Protein 4UN1 (pdb70)

Nearest PDB structures (foldseek):
  4un1-assembly2_C  TM=9.863E-01  e=2.330E-26  Desulfovibrio desulfuricans
  4czc-assembly1_A  TM=8.912E-01  e=1.323E-09  Hydrogenobacter thermophilus TK-6
  4ch7-assembly1_A  TM=8.397E-01  e=5.138E-10  Hydrogenobacter thermophilus TK-6
  2w29-assembly1_B  TM=6.278E-01  e=1.162E-07  Mycobacterium tuberculosis H37Rv
  2qz8-assembly1_B-2  TM=5.700E-01  e=1.162E-07  Mycobacterium tuberculosis H37Rv

Foldseek 3Di:
DDDVLVVVVCVVPVVHQDPDPLSLCVSCVVSVHHSVVSVVSVVVCVVVVVPVDRDDDDDQVVVQKFKWKKWWQADPVLVVVLVVLQVVDPQWDDWAQPPDSRGIMTMGMGNDPVVRVVSQVVSCVRRVIHMDTGGDPDDDDDDDD/DVVVDPQLLLQLVLVQVVPFDPDPQSLCVSCVRGPHHSVVSVVSVVVCCVVCVPVDRDDDDDDPCPFVDDKWKKFFADDVVQVVVLQVQLCPDPQWPHKFFADDPDPVPRTGIITMGGDDDPVGSVVSVVVSVVRGVTDDMDTPDDDDDDDDDDDDPRD/DVLLVVLVVVQVVPQDPDDLSLCVVCVVRVHDSVVSVVSVVVCVVVVVDVDRDDDDDQVVVQKFKWKKWWQADPVLVVVLCVLLVVAPQWDDWAQDDDSSGIMIMGMDNDPVVRVVSQVVSCVSRVIHMDTGGDPDDDD/DDADQLLLQLVLDQVPPFPDDPLRLCVSCVRSVHHSVVSVVSVVVCCVVCVPVDRDDDDPDDDDLQPDKWWKFWADDPVQVVVLQVQLCPPPQFVHKFFADDPDPVCRTGIITTGTDNDVVGSVVSVVVSVVRGVTDDIDTPDDDDDPDDDDDNPRD

Radius of gyration: 28.75 Å; Cα contacts (8 Å, |Δi|>4): 1102; chains: 4; bounding box: 63×84×47 Å

InterPro domains:
  IPR036388 Winged helix-like DNA-binding domain superfamily [G3DSA:1.10.10.10] (24-77)
  IPR036390 Winged helix DNA-binding domain superfamily [SSF46785] (23-86)
  IPR040523 Siroheme decarboxylase , AsnC-like ligand binding domain [PF17805] (83-162)
  IPR050684 Transcriptional regulator Lrp/AsnC/Siroheme decarboxylase [PTHR43413] (21-151)
  IPR053429 Siroheme decarboxylase AHBA-like [NF040708] (27-169)
  IPR053953 Siroheme decarboxylase NirL-like, HTH domain [PF22451] (27-73)

Solvent-accessible surface area: 29102 Å² total; per-residue (Å²): 115,62,68,67,39,13,125,83,0,8,95,32,0,49,107,17,2,9,48,24,65,108,0,4,22,66,0,2,151,135,15,66,29,97,39,75,65,0,4,75,47,6,68,31,3,68,80,127,124,33,1,149,55,8,0,2,22,17,66,24,67,120,3,44,21,38,58,3,10,0,0,0,93,5,59,150,122,73,26,126,55,0,24,38,12,0,43,24,38,108,9,0,9,75,0,41,44,18,87,52,104,10,20,0,3,1,30,0,21,4,70,26,103,133,63,2,72,65,51,3,79,34,2,42,162,53,14,52,2,97,25,38,44,6,36,31,86,94,80,28,140,108,87,106,83,55,93,187,80,12,45,68,70,32,16,8,0,0,36,51,0,38,54,53,7,19,68,22,44,47,0,0,32,20,1,8,110,52,11,59,30,81,51,73,96,0,27,94,0,0,24,92,10,84,96,62,27,5,4,156,83,0,0,0,28,51,84,89,61,73,95,33,78,75,84,89,18,26,1,0,0,79,11,72,112,123,44,5,80,68,3,0,124,89,1,6,116,40,107,62,5,26,34,0,54,28,23,55,23,116,18,132,70,0,51,36,27,0,5,0,35,0,40,4,151,50,79,75,31,4,59,28,5,5,96,42,2,80,196,57,15,70,3,154,102,51,9,52,0,89,59,95,116,86,37,35,142,59,99,40,71,29,3,75,114,97,54,15,172,86,0,30,86,35,0,53,98,14,0,8,45,23,66,108,0,4,30,59,0,2,161,116,12,70,29,99,36,55,68,0,0,73,67,7,34,28,3,94,91,135,66,61,1,106,45,17,0,2,23,15,77,28,76,56,29,48,28,44,58,6,12,0,0,0,97,6,62,173,117,76,44,125,55,0,26,30,38,0,43,39,31,71,9,0,6,68,0,46,45,26,92,64,115,12,27,0,3,1,31,0,22,4,77,28,112,132,86,3,67,64,38,2,78,31,0,40,155,71,9,49,2,102,26,38,43,2,38,25,92,84,120,44,78,160,156,40,46,69,73,31,53,16,0,0,31,24,0,38,51,57,10,24,60,16,36,37,0,0,37,44,0,6,108,77,10,61,25,79,48,76,86,0,30,89,0,0,26,103,7,82,94,79,30,3,1,130,65,1,0,0,10,43,51,146,140,194,88,42,97,98,56,82,10,30,0,0,0,72,11,58,112,131,60,8,78,71,2,0,113,90,1,21,124,40,94,44,5,52,65,0,58,31,24,53,22,118,18,132,64,0,47,34,24,0,0,0,22,1,31,0,165,40,76,79,60,1,77,32,5,5,93,44,1,62,182,61,14,66,1,99,104,50,11,63,1,115,47,84,126,91,40,36,128,64,101,37,76,41,13,64

B-factor: mean 39.96, std 16.24, range [19.6, 156.92]

Secondary structure (DSSP, 8-state):
---HHHHHHHHHHHHH---SSSHHHHHHHHHT--HHHHHHHHHHHHHTTSEEEEEEEE-GGGGT-EEEEEEE---TTTHHHHHHHHHT-TT--EEEEESSSS-EEEEEEES-HHHHHHHHHHHHHHHS---EE---SEEE-----/-TTTS-HHHHHHHHHHTT---SSS-HHHHHHHHTTS-HHHHHHHHHHHHHHTSEEEEEEEES-S-TTSEEEEEEEE---HHHHHHHHHHHHTSTTEEEEEE----BTTB---EEEEEEESSHHHHHHHHHHHHHHSS---EEE--EEEEEEE-------/-HHHHHHHHHHHHH---SSSHHHHHHHHTT--HHHHHHHHHHHHHTTSEEEEEEEE-GGGGT-EEEEEEE---GGGHHHHHHHHHT-TTEEEEEEESSSS-EEEEEEES-HHHHHHHHHHHHHHH---EEEE--SEE--/----HHHHHHHHHHTT---SSS-HHHHHHHHHTS-HHHHHHHHHHHHHHTSEEEEEEEE-----S--EEEEEEE---GGGHHHHHHHHHTSTTEEEEEE-----TT----EEEEEEESSHHHHHHHHHHHHHHSS---EEE--EEEEEEE----S--

Structure (mmCIF, N/CA/C/O backbone):
data_4UN1
#
_entry.id   4UN1
#
_cell.length_a   55.300
_cell.length_b   78.600
_cell.length_c   150.300
_cell.angle_alpha   90.00
_cell.angle_beta   90.00
_cell.angle_gamma   90.00
#
_symmetry.space_group_name_H-M   'P 21 21 21'
#
loop_
_entity.id
_entity.type
_entity.pdbx_description
1 polymer 'PUTATIVE TRANSCRIPTIONAL REGULATOR, ASNC FAMILY'
2 polymer 'PUTATIVE TRANSCRIPTIONAL REGULATOR, ASNC FAMILY'
3 non-polymer 12,18-DIDECARBOXY-SIROHEME
4 water water
#
loop_
_atom_site.group_PDB
_atom_site.id
_atom_site.type_symbol
_atom_site.label_atom_id
_atom_site.label_alt_id
_atom_site.label_comp_id
_atom_site.label_asym_id
_atom_site.label_entity_id
_atom_site.label_seq_id
_atom_site.pdbx_PDB_ins_code
_atom_site.Cartn_x
_atom_site.Cartn_y
_atom_site.Cartn_z
_atom_site.occupancy
_atom_site.B_iso_or_equiv
_atom_site.auth_seq_id
_atom_site.auth_comp_id
_atom_site.auth_asym_id
_atom_site.auth_atom_id
_atom_site.pdbx_PDB_model_num
ATOM 1 N N . ASP A 1 22 ? -33.008 -0.994 -2.816 1.00 50.83 22 ASP A N 1
ATOM 2 C CA . ASP A 1 22 ? -31.729 -1.533 -2.302 1.00 53.97 22 ASP A CA 1
ATOM 3 C C . ASP A 1 22 ? -31.934 -2.892 -1.536 1.00 54.80 22 ASP A C 1
ATOM 4 O O . ASP A 1 22 ? -30.966 -3.598 -1.213 1.00 55.83 22 ASP A O 1
ATOM 6 N N . MET A 1 23 ? -33.208 -3.248 -1.299 1.00 50.48 23 MET A N 1
ATOM 7 C CA . MET A 1 23 ? -33.610 -4.415 -0.500 1.00 44.08 23 MET A CA 1
ATOM 8 C C . MET A 1 23 ? -35.111 -4.633 -0.721 1.00 39.20 23 MET A C 1
ATOM 9 O O . MET A 1 23 ? -35.752 -3.844 -1.367 1.00 40.29 23 MET A O 1
ATOM 14 N N . ASP A 1 24 ? -35.685 -5.711 -0.194 1.00 35.75 24 ASP A N 1
ATOM 15 C CA . ASP A 1 24 ? -37.115 -5.996 -0.427 1.00 34.59 24 ASP A CA 1
ATOM 16 C C . ASP A 1 24 ? -37.998 -5.531 0.769 1.00 34.57 24 ASP A C 1
ATOM 17 O O . ASP A 1 24 ? -37.480 -5.103 1.781 1.00 33.62 24 ASP A O 1
ATOM 22 N N . SER A 1 25 ? -39.318 -5.580 0.628 1.00 38.25 25 SER A N 1
ATOM 23 C CA . SER A 1 25 ? -40.200 -5.012 1.655 1.00 39.86 25 SER A CA 1
ATOM 24 C C . SER A 1 25 ? -40.031 -5.789 2.954 1.00 36.85 25 SER A C 1
ATOM 25 O O . SER A 1 25 ? -40.082 -5.199 4.023 1.00 33.17 25 SER A O 1
ATOM 28 N N . MET A 1 26 ? -39.747 -7.092 2.854 1.00 34.92 26 MET A N 1
ATOM 29 C CA . MET A 1 26 ? -39.425 -7.846 4.052 1.00 36.42 26 MET A CA 1
ATOM 30 C C . MET A 1 26 ? -38.237 -7.246 4.804 1.00 33.07 26 MET A C 1
ATOM 31 O O . MET A 1 26 ? -38.314 -7.127 5.996 1.00 30.61 26 MET A O 1
ATOM 36 N N . ASP A 1 27 ? -37.159 -6.817 4.119 1.00 31.17 27 ASP A N 1
ATOM 37 C CA . ASP A 1 27 ? -36.047 -6.211 4.808 1.00 29.40 27 ASP A CA 1
ATOM 38 C C . ASP A 1 27 ? -36.464 -4.868 5.447 1.00 29.17 27 ASP A C 1
ATOM 39 O O . ASP A 1 27 ? -35.975 -4.505 6.518 1.00 28.43 27 ASP A O 1
ATOM 44 N N . ARG A 1 28 ? -37.345 -4.140 4.802 1.00 31.86 28 ARG A N 1
ATOM 45 C CA . ARG A 1 28 ? -37.751 -2.850 5.410 1.00 35.16 28 ARG A CA 1
ATOM 46 C C . ARG A 1 28 ? -38.602 -3.073 6.637 1.00 34.24 28 ARG A C 1
ATOM 47 O O . ARG A 1 28 ? -38.483 -2.320 7.578 1.00 33.71 28 ARG A O 1
ATOM 55 N N . GLN A 1 29 ? -39.459 -4.084 6.596 1.00 33.75 29 GLN A N 1
ATOM 56 C CA . GLN A 1 29 ? -40.228 -4.520 7.773 1.00 34.38 29 GLN A CA 1
ATOM 57 C C . GLN A 1 29 ? -39.317 -4.982 8.915 1.00 32.18 29 GLN A C 1
ATOM 58 O O . GLN A 1 29 ? -39.430 -4.493 10.028 1.00 29.49 29 GLN A O 1
ATOM 64 N N . LEU A 1 30 ? -38.388 -5.883 8.614 1.00 31.42 30 LEU A N 1
ATOM 65 C CA . LEU A 1 30 ? -37.309 -6.273 9.546 1.00 29.90 30 LEU A CA 1
ATOM 66 C C . LEU A 1 30 ? -36.554 -5.108 10.201 1.00 31.36 30 LEU A C 1
ATOM 67 O O . LEU A 1 30 ? -36.476 -5.047 11.444 1.00 29.78 30 LEU A O 1
ATOM 72 N N . LEU A 1 31 ? -36.012 -4.199 9.393 1.00 30.52 31 LEU A N 1
ATOM 73 C CA . LEU A 1 31 ? -35.339 -3.067 9.944 1.00 33.13 31 LEU A CA 1
ATOM 74 C C . LEU A 1 31 ? -36.275 -2.201 10.791 1.00 36.88 31 LEU A C 1
ATOM 75 O O . LEU A 1 31 ? -35.847 -1.636 11.788 1.00 38.90 31 LEU A O 1
ATOM 80 N N . ASP A 1 32 ? -37.504 -2.000 10.340 1.00 35.45 32 ASP A N 1
ATOM 81 C CA . ASP A 1 32 ? -38.415 -1.162 11.125 1.00 40.25 32 ASP A CA 1
ATOM 82 C C . ASP A 1 32 ? -38.566 -1.788 12.542 1.00 37.86 32 ASP A C 1
ATOM 83 O O . ASP A 1 32 ? -38.702 -1.053 13.533 1.00 35.26 32 ASP A O 1
ATOM 88 N N . ILE A 1 33 ? -38.549 -3.128 12.621 1.00 33.10 33 ILE A N 1
ATOM 89 C CA . ILE A 1 33 ? -38.730 -3.833 13.894 1.00 34.15 33 ILE A CA 1
ATOM 90 C C . ILE A 1 33 ? -37.441 -3.672 14.692 1.00 32.10 33 ILE A C 1
ATOM 91 O O . ILE A 1 33 ? -37.466 -3.226 15.841 1.00 33.09 33 ILE A O 1
ATOM 96 N N . ILE A 1 34 ? -36.305 -3.943 14.065 1.00 29.93 34 ILE A N 1
ATOM 97 C CA . ILE A 1 34 ? -35.078 -4.077 14.831 1.00 30.40 34 ILE A CA 1
ATOM 98 C C . ILE A 1 34 ? -34.349 -2.772 15.091 1.00 35.47 34 ILE A C 1
ATOM 99 O O . ILE A 1 34 ? -33.468 -2.750 15.967 1.00 38.16 34 ILE A O 1
ATOM 104 N N . GLN A 1 35 ? -34.737 -1.681 14.426 1.00 34.73 35 GLN A N 1
ATOM 105 C CA . GLN A 1 35 ? -34.361 -0.322 14.929 1.00 35.97 35 GLN A CA 1
ATOM 106 C C . GLN A 1 35 ? -35.172 0.148 16.177 1.00 41.38 35 GLN A C 1
ATOM 107 O O . GLN A 1 35 ? -34.722 0.982 16.963 1.00 43.66 35 GLN A O 1
ATOM 113 N N . THR A 1 36 ? -36.429 -0.267 16.303 1.00 41.68 36 THR A N 1
ATOM 114 C CA . THR A 1 36 ? -37.126 -0.026 17.554 1.00 38.76 36 THR A CA 1
ATOM 115 C C . THR A 1 36 ? -36.481 -0.962 18.611 1.00 41.75 36 THR A C 1
ATOM 116 O O . THR A 1 36 ? -36.177 -0.553 19.724 1.00 37.01 36 THR A O 1
ATOM 120 N N . GLY A 1 37 ? -36.200 -2.192 18.241 1.00 37.91 37 GLY A N 1
ATOM 121 C CA . GLY A 1 37 ? -35.830 -3.125 19.241 1.00 34.97 37 GLY A CA 1
ATOM 122 C C . GLY A 1 37 ? -35.684 -4.525 18.738 1.00 29.78 37 GLY A C 1
ATOM 123 O O . GLY A 1 37 ? -36.638 -5.185 18.431 1.00 29.05 37 GLY A O 1
ATOM 124 N N . PHE A 1 38 ? -34.461 -4.983 18.748 1.00 27.55 38 PHE A N 1
ATOM 125 C CA . PHE A 1 38 ? -34.131 -6.349 18.476 1.00 27.61 38 PHE A CA 1
ATOM 126 C C . PHE A 1 38 ? -34.613 -7.183 19.668 1.00 28.00 38 PHE A C 1
ATOM 127 O O . PHE A 1 38 ? -34.420 -6.746 20.803 1.00 30.66 38 PHE A O 1
ATOM 135 N N . PRO A 1 39 ? -35.278 -8.322 19.448 1.00 29.26 39 PRO A N 1
ATOM 136 C CA . PRO A 1 39 ? -36.047 -8.870 20.580 1.00 30.89 39 PRO A CA 1
ATOM 137 C C . PRO A 1 39 ? -35.180 -9.438 21.703 1.00 32.18 39 PRO A C 1
ATOM 138 O O . PRO A 1 39 ? -34.155 -10.102 21.421 1.00 27.20 39 PRO A O 1
ATOM 142 N N . LEU A 1 40 ? -35.573 -9.156 22.950 1.00 32.62 40 LEU A N 1
ATOM 143 C CA . LEU A 1 40 ? -34.978 -9.856 24.098 1.00 34.06 40 LEU A CA 1
ATOM 144 C C . LEU A 1 40 ? -35.660 -11.178 24.384 1.00 34.42 40 LEU A C 1
ATOM 145 O O . LEU A 1 40 ? -36.518 -11.265 25.224 1.00 35.66 40 LEU A O 1
ATOM 150 N N . SER A 1 41 ? -35.284 -12.213 23.669 1.00 34.47 41 SER A N 1
ATOM 151 C CA . SER A 1 41 ? -35.780 -13.530 23.952 1.00 34.79 41 SER A CA 1
ATOM 152 C C . SER A 1 41 ? -34.715 -14.513 23.541 1.00 34.31 41 SER A C 1
ATOM 153 O O . SER A 1 41 ? -33.782 -14.123 22.854 1.00 32.46 41 SER A O 1
ATOM 156 N N . PRO A 1 42 ? -34.795 -15.767 24.004 1.00 35.23 42 PRO A N 1
ATOM 157 C CA . PRO A 1 42 ? -33.729 -16.741 23.749 1.00 35.56 42 PRO A CA 1
ATOM 158 C C . PRO A 1 42 ? -33.470 -17.017 22.308 1.00 37.16 42 PRO A C 1
ATOM 159 O O . PRO A 1 42 ? -32.329 -17.277 21.949 1.00 39.91 42 PRO A O 1
ATOM 163 N N . ARG A 1 43 ? -34.530 -17.033 21.493 1.00 34.28 43 ARG A N 1
ATOM 164 C CA . ARG A 1 43 ? -34.397 -17.293 20.084 1.00 34.17 43 ARG A CA 1
ATOM 165 C C . ARG A 1 43 ? -34.944 -16.069 19.342 1.00 32.82 43 ARG A C 1
ATOM 166 O O . ARG A 1 43 ? -36.026 -16.121 18.789 1.00 31.43 43 ARG A O 1
ATOM 174 N N . PRO A 1 44 ? -34.190 -14.957 19.298 1.00 30.48 44 PRO A N 1
ATOM 175 C CA . PRO A 1 44 ? -34.697 -13.624 18.783 1.00 29.16 44 PRO A CA 1
ATOM 176 C C . PRO A 1 44 ? -35.054 -13.697 17.330 1.00 30.26 44 PRO A C 1
ATOM 177 O O . PRO A 1 44 ? -36.030 -13.062 16.902 1.00 29.58 44 PRO A O 1
ATOM 181 N N . TYR A 1 45 ? -34.308 -14.509 16.565 1.00 29.63 45 TYR A N 1
ATOM 182 C CA . TYR A 1 45 ? -34.556 -14.616 15.126 1.00 27.41 45 TYR A CA 1
ATOM 183 C C . TYR A 1 45 ? -35.860 -15.365 14.840 1.00 29.07 45 TYR A C 1
ATOM 184 O O . TYR A 1 45 ? -36.561 -15.128 13.844 1.00 33.40 45 TYR A O 1
ATOM 193 N N . ALA A 1 46 ? -36.155 -16.330 15.685 1.00 29.33 46 ALA A N 1
ATOM 194 C CA . ALA A 1 46 ? -37.377 -17.006 15.611 1.00 31.74 46 ALA A CA 1
ATOM 195 C C . ALA A 1 46 ? -38.521 -16.086 15.969 1.00 32.34 46 ALA A C 1
ATOM 196 O O . ALA A 1 46 ? -39.541 -16.094 15.255 1.00 33.77 46 ALA A O 1
ATOM 198 N N . GLU A 1 47 ? -38.364 -15.225 16.981 1.00 30.16 47 GLU A N 1
ATOM 199 C CA . GLU A 1 47 ? -39.442 -14.320 17.294 1.00 33.25 47 GLU A CA 1
ATOM 200 C C . GLU A 1 47 ? -39.641 -13.421 16.093 1.00 33.43 47 GLU A C 1
ATOM 201 O O . GLU A 1 47 ? -40.761 -13.246 15.595 1.00 37.83 47 GLU A O 1
ATOM 207 N N . LEU A 1 48 ? -38.554 -12.953 15.518 1.00 29.95 48 LEU A N 1
ATOM 208 C CA . LEU A 1 48 ? -38.700 -12.096 14.341 1.00 30.62 48 LEU A CA 1
ATOM 209 C C . LEU A 1 48 ? -39.298 -12.879 13.183 1.00 32.73 48 LEU A C 1
ATOM 210 O O . LEU A 1 48 ? -40.124 -12.353 12.409 1.00 33.72 48 LEU A O 1
ATOM 215 N N . GLY A 1 49 ? -38.889 -14.128 13.043 1.00 31.72 49 GLY A N 1
ATOM 216 C CA . GLY A 1 49 ? -39.420 -14.951 11.939 1.00 35.89 49 GLY A CA 1
ATOM 217 C C . GLY A 1 49 ? -40.929 -15.156 12.059 1.00 37.15 49 GLY A C 1
ATOM 218 O O . GLY A 1 49 ? -41.671 -15.115 11.047 1.00 35.98 49 GLY A O 1
ATOM 219 N N . GLN A 1 50 ? -41.366 -15.333 13.300 1.00 38.43 50 GLN A N 1
ATOM 220 C CA . GLN A 1 50 ? -42.804 -15.494 13.611 1.00 43.83 50 GLN A CA 1
ATOM 221 C C . GLN A 1 50 ? -43.568 -14.237 13.246 1.00 41.36 50 GLN A C 1
ATOM 222 O O . GLN A 1 50 ? -44.626 -14.308 12.637 1.00 40.56 50 GLN A O 1
ATOM 228 N N . ARG A 1 51 ? -43.048 -13.088 13.626 1.00 43.74 51 ARG A N 1
ATOM 229 C CA . ARG A 1 51 ? -43.671 -11.818 13.298 1.00 42.70 51 ARG A CA 1
ATOM 230 C C . ARG A 1 51 ? -43.643 -11.444 11.794 1.00 43.59 51 ARG A C 1
ATOM 231 O O . ARG A 1 51 ? -44.568 -10.758 11.324 1.00 47.32 51 ARG A O 1
ATOM 239 N N . LEU A 1 52 ? -42.616 -11.856 11.045 1.00 39.44 52 LEU A N 1
ATOM 240 C CA . LEU A 1 52 ? -42.443 -11.443 9.645 1.00 38.27 52 LEU A CA 1
ATOM 241 C C . LEU A 1 52 ? -42.926 -12.477 8.600 1.00 39.64 52 LEU A C 1
ATOM 242 O O . LEU A 1 52 ? -42.988 -12.179 7.391 1.00 38.15 52 LEU A O 1
ATOM 247 N N . GLY A 1 53 ? -43.215 -13.686 9.048 1.00 39.89 53 GLY A N 1
ATOM 248 C CA . GLY A 1 53 ? -43.510 -14.787 8.130 1.00 38.90 53 GLY A CA 1
ATOM 249 C C . GLY A 1 53 ? -42.257 -15.236 7.410 1.00 38.42 53 GLY A C 1
ATOM 250 O O . GLY A 1 53 ? -42.249 -15.357 6.171 1.00 35.12 53 GLY A O 1
ATOM 251 N N . LEU A 1 54 ? -41.183 -15.489 8.180 1.00 34.17 54 LEU A N 1
ATOM 252 C CA . LEU A 1 54 ? -39.921 -15.986 7.646 1.00 36.15 54 LEU A CA 1
ATOM 253 C C . LEU A 1 54 ? -39.359 -17.075 8.578 1.00 34.92 54 LEU A C 1
ATOM 254 O O . LEU A 1 54 ? -39.556 -16.997 9.802 1.00 35.31 54 LEU A O 1
ATOM 259 N N . ASP A 1 55 ? -38.589 -18.023 8.057 1.00 33.29 55 ASP A N 1
ATOM 260 C CA . ASP A 1 55 ? -37.989 -18.976 9.007 1.00 34.89 55 ASP A CA 1
ATOM 261 C C . ASP A 1 55 ? -36.818 -18.338 9.652 1.00 32.50 55 ASP A C 1
ATOM 262 O O . ASP A 1 55 ? -36.203 -17.418 9.073 1.00 29.41 55 ASP A O 1
ATOM 267 N N . GLU A 1 56 ? -36.529 -18.793 10.875 1.00 31.75 56 GLU A N 1
ATOM 268 C CA . GLU A 1 56 ? -35.473 -18.306 11.692 1.00 32.98 56 GLU A CA 1
ATOM 269 C C . GLU A 1 56 ? -34.156 -18.060 10.966 1.00 32.34 56 GLU A C 1
ATOM 270 O O . GLU A 1 56 ? -33.584 -16.997 11.072 1.00 28.10 56 GLU A O 1
ATOM 276 N N . GLN A 1 57 ? -33.660 -19.066 10.272 1.00 30.62 57 GLN A N 1
ATOM 277 C CA . GLN A 1 57 ? -32.376 -18.930 9.567 1.00 32.73 57 GLN A CA 1
ATOM 278 C C . GLN A 1 57 ? -32.378 -17.822 8.480 1.00 32.58 57 GLN A C 1
ATOM 279 O O . GLN A 1 57 ? -31.389 -17.112 8.337 1.00 30.73 57 GLN A O 1
ATOM 285 N N . GLU A 1 58 ? -33.485 -17.690 7.724 1.00 30.58 58 GLU A N 1
ATOM 286 C CA . GLU A 1 58 ? -33.589 -16.611 6.723 1.00 33.06 58 GLU A CA 1
ATOM 287 C C . GLU A 1 58 ? -33.509 -15.243 7.377 1.00 31.21 58 GLU A C 1
ATOM 288 O O . GLU A 1 58 ? -32.929 -14.320 6.779 1.00 33.10 58 GLU A O 1
ATOM 294 N N . VAL A 1 59 ? -34.072 -15.087 8.589 1.00 27.89 59 VAL A N 1
ATOM 295 C CA . VAL A 1 59 ? -33.944 -13.780 9.227 1.00 28.50 59 VAL A CA 1
ATOM 296 C C . VAL A 1 59 ? -32.504 -13.523 9.670 1.00 27.39 59 VAL A C 1
ATOM 297 O O . VAL A 1 59 ? -31.994 -12.410 9.467 1.00 25.42 59 VAL A O 1
ATOM 301 N N . LEU A 1 60 ? -31.809 -14.560 10.136 1.00 24.84 60 LEU A N 1
ATOM 302 C CA . LEU A 1 60 ? -30.371 -14.383 10.437 1.00 26.76 60 LEU A CA 1
ATOM 303 C C . LEU A 1 60 ? -29.546 -14.108 9.219 1.00 27.47 60 LEU A C 1
ATOM 304 O O . LEU A 1 60 ? -28.648 -13.257 9.263 1.00 28.68 60 LEU A O 1
ATOM 309 N N . ASP A 1 61 ? -29.778 -14.905 8.184 1.00 28.98 61 ASP A N 1
ATOM 310 C CA . ASP A 1 61 ? -29.153 -14.670 6.866 1.00 30.56 61 ASP A CA 1
ATOM 311 C C . ASP A 1 61 ? -29.349 -13.196 6.411 1.00 29.76 61 ASP A C 1
ATOM 312 O O . ASP A 1 61 ? -28.438 -12.505 5.963 1.00 27.59 61 ASP A O 1
ATOM 317 N N . ARG A 1 62 ? -30.584 -12.732 6.505 1.00 29.24 62 ARG A N 1
ATOM 318 C CA . ARG A 1 62 ? -30.883 -11.357 6.120 1.00 27.64 62 ARG A CA 1
ATOM 319 C C . ARG A 1 62 ? -30.154 -10.304 6.982 1.00 28.41 62 ARG A C 1
ATOM 320 O O . ARG A 1 62 ? -29.628 -9.306 6.420 1.00 27.91 62 ARG A O 1
ATOM 328 N N . VAL A 1 63 ? -30.143 -10.501 8.304 1.00 26.74 63 VAL A N 1
ATOM 329 C CA . VAL A 1 63 ? -29.427 -9.592 9.196 1.00 28.86 63 VAL A CA 1
ATOM 330 C C . VAL A 1 63 ? -27.935 -9.574 8.830 1.00 28.71 63 VAL A C 1
ATOM 331 O O . VAL A 1 63 ? -27.300 -8.489 8.683 1.00 31.23 63 VAL A O 1
ATOM 335 N N . ARG A 1 64 ? -27.387 -10.764 8.647 1.00 29.97 64 ARG A N 1
ATOM 336 C CA . ARG A 1 64 ? -25.966 -10.898 8.354 1.00 34.21 64 ARG A CA 1
ATOM 337 C C . ARG A 1 64 ? -25.640 -10.200 7.021 1.00 33.43 64 ARG A C 1
ATOM 338 O O . ARG A 1 64 ? -24.711 -9.450 6.965 1.00 32.61 64 ARG A O 1
ATOM 346 N N . GLY A 1 65 ? -26.453 -10.418 5.983 1.00 35.39 65 GLY A N 1
ATOM 347 C CA . GLY A 1 65 ? -26.312 -9.668 4.668 1.00 37.03 65 GLY A CA 1
ATOM 348 C C . GLY A 1 65 ? -26.422 -8.156 4.745 1.00 38.07 65 GLY A C 1
ATOM 349 O O . GLY A 1 65 ? -25.680 -7.422 4.059 1.00 35.15 65 GLY A O 1
ATOM 350 N N . LEU A 1 66 ? -27.327 -7.657 5.578 1.00 34.94 66 LEU A N 1
ATOM 351 C CA . LEU A 1 66 ? -27.486 -6.209 5.746 1.00 35.83 66 LEU A CA 1
ATOM 352 C C . LEU A 1 66 ? -26.379 -5.552 6.519 1.00 39.19 66 LEU A C 1
ATOM 353 O O . LEU A 1 66 ? -26.067 -4.323 6.355 1.00 39.40 66 LEU A O 1
ATOM 358 N N . LYS A 1 67 ? -25.814 -6.325 7.435 1.00 40.44 67 LYS A N 1
ATOM 359 C CA . LYS A 1 67 ? -24.644 -5.884 8.164 1.00 42.73 67 LYS A CA 1
ATOM 360 C C . LYS A 1 67 ? -23.479 -5.836 7.134 1.00 43.39 67 LYS A C 1
ATOM 361 O O . LYS A 1 67 ? -22.793 -4.857 7.053 1.00 39.66 67 LYS A O 1
ATOM 367 N N . ALA A 1 68 ? -23.328 -6.867 6.316 1.00 43.75 68 ALA A N 1
ATOM 368 C CA . ALA A 1 68 ? -22.172 -6.980 5.399 1.00 46.93 68 ALA A CA 1
ATOM 369 C C . ALA A 1 68 ? -22.268 -6.031 4.197 1.00 51.37 68 ALA A C 1
ATOM 370 O O . ALA A 1 68 ? -21.272 -5.58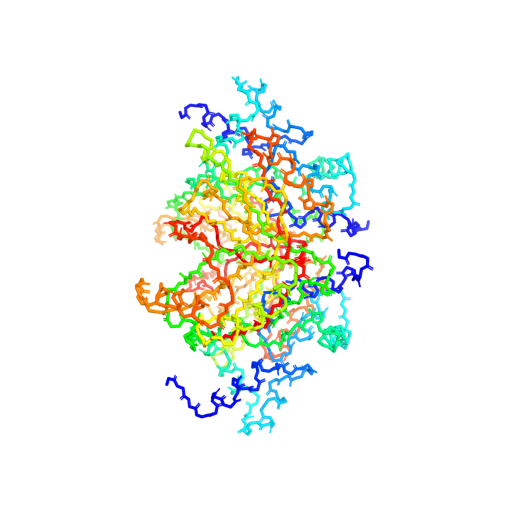1 3.685 1.00 56.23 68 ALA A O 1
ATOM 372 N N . ARG A 1 69 ? -23.471 -5.704 3.762 1.00 53.61 69 ARG A N 1
ATOM 373 C CA . ARG A 1 69 ? -23.654 -4.572 2.878 1.00 55.02 69 ARG A CA 1
ATOM 374 C C . ARG A 1 69 ? -23.577 -3.219 3.602 1.00 59.20 69 ARG A C 1
ATOM 375 O O . ARG A 1 69 ? -23.745 -2.158 3.006 1.00 63.93 69 ARG A O 1
ATOM 383 N N . LYS A 1 70 ? -23.346 -3.249 4.904 1.00 57.01 70 LYS A N 1
ATOM 384 C CA . LYS A 1 70 ? -23.235 -2.049 5.706 1.00 54.50 70 LYS A CA 1
ATOM 385 C C . LYS A 1 70 ? -24.475 -1.209 5.828 1.00 50.71 70 LYS A C 1
ATOM 386 O O . LYS A 1 70 ? -24.373 -0.122 6.360 1.00 48.99 70 LYS A O 1
ATOM 392 N N . ILE A 1 71 ? -25.647 -1.703 5.422 1.00 43.84 71 ILE A N 1
ATOM 393 C CA . ILE A 1 71 ? -26.847 -0.949 5.711 1.00 45.47 71 ILE A CA 1
ATOM 394 C C . ILE A 1 71 ? -27.191 -0.990 7.270 1.00 43.46 71 ILE A C 1
ATOM 395 O O . ILE A 1 71 ? -27.643 -0.004 7.845 1.00 46.00 71 ILE A O 1
ATOM 400 N N . ILE A 1 72 ? -26.929 -2.118 7.922 1.00 38.59 72 ILE A N 1
ATOM 401 C CA . ILE A 1 72 ? -26.810 -2.185 9.392 1.00 37.88 72 ILE A CA 1
ATOM 402 C C . ILE A 1 72 ? -25.346 -1.872 9.824 1.00 36.16 72 ILE A C 1
ATOM 403 O O . ILE A 1 72 ? -24.430 -2.644 9.581 1.00 36.26 72 ILE A O 1
ATOM 408 N N . ARG A 1 73 ? -25.152 -0.782 10.546 1.00 42.33 73 ARG A N 1
ATOM 409 C CA . ARG A 1 73 ? -23.790 -0.423 11.019 1.00 42.98 73 ARG A CA 1
ATOM 410 C C . ARG A 1 73 ? -23.431 -1.189 12.273 1.00 43.09 73 ARG A C 1
ATOM 411 O O . ARG A 1 73 ? -22.323 -1.670 12.420 1.00 40.40 73 ARG A O 1
ATOM 419 N N . ARG A 1 74 ? -24.383 -1.300 13.192 1.00 40.91 74 ARG A N 1
ATOM 420 C CA . ARG A 1 74 ? -24.118 -2.050 14.402 1.00 40.72 74 ARG A CA 1
ATOM 421 C C . ARG A 1 74 ? -25.402 -2.650 14.920 1.00 32.31 74 ARG A C 1
ATOM 422 O O . ARG A 1 74 ? -26.466 -2.063 14.721 1.00 32.79 74 ARG A O 1
ATOM 430 N N . LEU A 1 75 ? -25.276 -3.765 15.629 1.00 30.93 75 LEU A N 1
ATOM 431 C CA . LEU A 1 75 ? -26.404 -4.429 16.238 1.00 28.31 75 LEU A CA 1
ATOM 432 C C . LEU A 1 75 ? -26.042 -4.681 17.677 1.00 26.94 75 LEU A C 1
ATOM 433 O O . LEU A 1 75 ? -25.216 -5.499 17.986 1.00 27.04 75 LEU A O 1
ATOM 438 N N . GLY A 1 76 ? -26.642 -3.923 18.605 1.00 25.58 76 GLY A N 1
ATOM 439 C CA . GLY A 1 76 ? -26.173 -3.905 19.975 1.00 24.51 76 GLY A CA 1
ATOM 440 C C . GLY A 1 76 ? -26.858 -2.790 20.744 1.00 25.44 76 GLY A C 1
ATOM 441 O O . GLY A 1 76 ? -27.915 -2.288 20.342 1.00 23.54 76 GLY A O 1
ATOM 442 N N . ALA A 1 77 ? -26.253 -2.418 21.859 1.00 26.68 77 ALA A N 1
ATOM 443 C CA . ALA A 1 77 ? -26.804 -1.418 22.775 1.00 26.14 77 ALA A CA 1
ATOM 444 C C . ALA A 1 77 ? -26.275 -0.032 22.498 1.00 26.59 77 ALA A C 1
ATOM 445 O O . ALA A 1 77 ? -25.099 0.140 22.158 1.00 23.85 77 ALA A O 1
ATOM 447 N N . ASN A 1 78 ? -27.162 0.953 22.705 1.00 25.18 78 ASN A N 1
ATOM 448 C CA . ASN A 1 78 ? -26.859 2.361 22.652 1.00 27.18 78 ASN A CA 1
ATOM 449 C C . ASN A 1 78 ? -27.314 2.957 23.995 1.00 27.14 78 ASN A C 1
ATOM 450 O O . ASN A 1 78 ? -28.424 2.741 24.405 1.00 27.52 78 ASN A O 1
ATOM 455 N N . PHE A 1 79 ? -26.458 3.683 24.687 1.00 27.08 79 PHE A N 1
ATOM 456 C CA . PHE A 1 79 ? -26.713 3.996 26.090 1.00 28.13 79 PHE A CA 1
ATOM 457 C C . PHE A 1 79 ? -27.095 5.468 26.201 1.00 28.50 79 PHE A C 1
ATOM 458 O O . PHE A 1 79 ? -26.725 6.277 25.338 1.00 28.48 79 PHE A O 1
ATOM 466 N N . GLN A 1 80 ? -27.829 5.799 27.246 1.00 28.55 80 GLN A N 1
ATOM 467 C CA . GLN A 1 80 ? -28.154 7.186 27.551 1.00 32.73 80 GLN A CA 1
ATOM 468 C C . GLN A 1 80 ? -27.174 7.560 28.654 1.00 30.53 80 GLN A C 1
ATOM 469 O O . GLN A 1 80 ? -27.343 7.109 29.779 1.00 29.67 80 GLN A O 1
ATOM 475 N N . SER A 1 81 ? -26.145 8.346 28.320 1.00 27.76 81 SER A N 1
ATOM 476 C CA . SER A 1 81 ? -25.040 8.694 29.257 1.00 31.10 81 SER A CA 1
ATOM 477 C C . SER A 1 81 ? -25.476 9.096 30.657 1.00 28.97 81 SER A C 1
ATOM 478 O O . SER A 1 81 ? -24.985 8.575 31.703 1.00 27.64 81 SER A O 1
ATOM 481 N N . ALA A 1 82 ? -26.419 10.027 30.679 1.00 27.87 82 ALA A N 1
ATOM 482 C CA . ALA A 1 82 ? -26.924 10.582 31.918 1.00 27.68 82 ALA A CA 1
ATOM 483 C C . ALA A 1 82 ? -27.436 9.487 32.826 1.00 27.23 82 ALA A C 1
ATOM 484 O O . ALA A 1 82 ? -27.181 9.508 34.021 1.00 28.40 82 ALA A O 1
ATOM 486 N N . LYS A 1 83 ? -28.058 8.445 32.265 1.00 29.42 83 LYS A N 1
ATOM 487 C CA . LYS A 1 83 ? -28.663 7.431 33.102 1.00 30.65 83 LYS A CA 1
ATOM 488 C C . LYS A 1 83 ? -27.617 6.473 33.600 1.00 31.40 83 LYS A C 1
ATOM 489 O O . LYS A 1 83 ? -27.926 5.593 34.336 1.00 31.55 83 LYS A O 1
ATOM 495 N N . LEU A 1 84 ? -26.390 6.573 33.108 1.00 28.46 84 LEU A N 1
ATOM 496 C CA . LEU A 1 84 ? -25.327 5.722 33.571 1.00 27.47 84 LEU A CA 1
ATOM 497 C C . LEU A 1 84 ? -24.466 6.504 34.532 1.00 29.90 84 LEU A C 1
ATOM 498 O O . LEU A 1 84 ? -23.344 6.057 34.857 1.00 32.51 84 LEU A O 1
ATOM 503 N N . GLY A 1 85 ? -24.894 7.720 34.858 1.00 27.62 85 GLY A N 1
ATOM 504 C CA . GLY A 1 85 ? -24.196 8.574 35.828 1.00 29.83 85 GLY A CA 1
ATOM 505 C C . GLY A 1 85 ? -23.085 9.472 35.245 1.00 27.88 85 GLY A C 1
ATOM 506 O O . GLY A 1 85 ? -22.314 10.012 36.001 1.00 31.83 85 GLY A O 1
ATOM 507 N N . PHE A 1 86 ? -23.023 9.609 33.935 1.00 23.55 86 PHE A N 1
ATOM 508 C CA . PHE A 1 86 ? -21.923 10.357 33.249 1.00 24.63 86 PHE A CA 1
ATOM 509 C C . PHE A 1 86 ? -22.503 11.746 33.008 1.00 25.16 86 PHE A C 1
ATOM 510 O O . PHE A 1 86 ? -23.751 11.886 32.861 1.00 22.85 86 PHE A O 1
ATOM 518 N N . VAL A 1 87 ? -21.624 12.731 33.024 1.00 25.99 87 VAL A N 1
ATOM 519 C CA . VAL A 1 87 ? -22.007 14.085 32.647 1.00 28.38 87 VAL A CA 1
ATOM 520 C C . VAL A 1 87 ? -21.160 14.537 31.496 1.00 24.92 87 VAL A C 1
ATOM 521 O O . VAL A 1 87 ? -20.010 14.093 31.279 1.00 23.96 87 VAL A O 1
ATOM 525 N N . SER A 1 88 ? -21.733 15.433 30.713 1.00 26.58 88 SER A N 1
ATOM 526 C CA . SER A 1 88 ? -21.088 15.869 29.476 1.00 26.91 88 SER A CA 1
ATOM 527 C C . SER A 1 88 ? -20.948 17.399 29.502 1.00 26.77 88 SER A C 1
ATOM 528 O O . SER A 1 88 ? -21.689 18.060 30.170 1.00 25.57 88 SER A O 1
ATOM 531 N N . THR A 1 89 ? -19.967 17.940 28.825 1.00 25.90 89 THR A N 1
ATOM 532 C CA . THR A 1 89 ? -19.791 19.371 28.696 1.00 25.33 89 THR A CA 1
ATOM 533 C C . THR A 1 89 ? -19.120 19.729 27.325 1.00 24.77 89 THR A C 1
ATOM 534 O O . THR A 1 89 ? -18.641 18.881 26.583 1.00 24.24 89 THR A O 1
ATOM 538 N N . LEU A 1 90 ? -19.168 20.997 26.995 1.00 22.41 90 LEU A N 1
ATOM 539 C CA . LEU A 1 90 ? -18.473 21.568 25.869 1.00 22.57 90 LEU A CA 1
ATOM 540 C C . LEU A 1 90 ? -17.413 22.515 26.463 1.00 23.33 90 LEU A C 1
ATOM 541 O O . LEU A 1 90 ? -17.689 23.286 27.391 1.00 24.40 90 LEU A O 1
ATOM 546 N N . CYS A 1 91 ? -16.207 22.416 25.935 1.00 23.70 91 CYS A N 1
ATOM 547 C CA . CYS A 1 91 ? -15.059 23.162 26.367 1.00 23.06 91 CYS A CA 1
ATOM 548 C C . CYS A 1 91 ? -14.467 24.006 25.229 1.00 24.74 91 CYS A C 1
ATOM 549 O O . CYS A 1 91 ? -14.477 23.631 24.040 1.00 24.12 91 CYS A O 1
ATOM 552 N N . ALA A 1 92 ? -13.923 25.155 25.614 1.00 23.90 92 ALA A N 1
ATOM 553 C CA . ALA A 1 92 ? -13.449 26.082 24.653 1.00 24.13 92 ALA A CA 1
ATOM 554 C C . ALA A 1 92 ? -12.174 26.748 25.178 1.00 24.74 92 ALA A C 1
ATOM 555 O O . ALA A 1 92 ? -12.028 27.022 26.399 1.00 24.98 92 ALA A O 1
ATOM 557 N N . ALA A 1 93 ? -11.255 26.999 24.258 1.00 26.76 93 ALA A N 1
ATOM 558 C CA . ALA A 1 93 ? -10.030 27.710 24.617 1.00 27.88 93 ALA A CA 1
ATOM 559 C C . ALA A 1 93 ? -9.554 28.589 23.484 1.00 29.70 93 ALA A C 1
ATOM 560 O O . ALA A 1 93 ? -9.799 28.304 22.274 1.00 29.58 93 ALA A O 1
ATOM 562 N N . LYS A 1 94 ? -8.879 29.682 23.909 1.00 32.23 94 LYS A N 1
ATOM 563 C CA . LYS A 1 94 ? -8.085 30.521 23.047 1.00 38.38 94 LYS A CA 1
ATOM 564 C C . LYS A 1 94 ? -6.682 29.984 23.041 1.00 37.70 94 LYS A C 1
ATOM 565 O O . LYS A 1 94 ? -5.924 30.166 24.018 1.00 37.36 94 LYS A O 1
ATOM 571 N N . VAL A 1 95 ? -6.348 29.334 21.934 1.00 36.57 95 VAL A N 1
ATOM 572 C CA . VAL A 1 95 ? -5.125 28.630 21.795 1.00 35.11 95 VAL A CA 1
ATOM 573 C C . VAL A 1 95 ? -4.169 29.319 20.796 1.00 36.31 95 VAL A C 1
ATOM 574 O O . VAL A 1 95 ? -4.361 29.254 19.588 1.00 33.30 95 VAL A O 1
ATOM 578 N N . PRO A 1 96 ? -3.076 29.897 21.325 1.00 37.44 96 PRO A N 1
ATOM 579 C CA . PRO A 1 96 ? -2.070 30.589 20.479 1.00 40.25 96 PRO A CA 1
ATOM 580 C C . PRO A 1 96 ? -1.438 29.609 19.564 1.00 43.56 96 PRO A C 1
ATOM 581 O O . PRO A 1 96 ? -1.362 28.436 19.903 1.00 40.41 96 PRO A O 1
ATOM 585 N N . GLN A 1 97 ? -0.938 30.068 18.423 1.00 45.04 97 GLN A N 1
ATOM 586 C CA . GLN A 1 97 ? -0.358 29.152 17.448 1.00 48.54 97 GLN A CA 1
ATOM 587 C C . GLN A 1 97 ? 0.767 28.312 18.050 1.00 46.91 97 GLN A C 1
ATOM 588 O O . GLN A 1 97 ? 0.949 27.128 17.686 1.00 40.46 97 GLN A O 1
ATOM 594 N N . ASP A 1 98 ? 1.499 28.924 18.984 1.00 46.48 98 ASP A N 1
ATOM 595 C CA . ASP A 1 98 ? 2.681 28.298 19.571 1.00 48.59 98 ASP A CA 1
ATOM 596 C C . ASP A 1 98 ? 2.311 27.179 20.566 1.00 45.83 98 ASP A C 1
ATOM 597 O O . ASP A 1 98 ? 3.105 26.260 20.804 1.00 44.55 98 ASP A O 1
ATOM 602 N N . LYS A 1 99 ? 1.085 27.180 21.073 1.00 44.21 99 LYS A N 1
ATOM 603 C CA . LYS A 1 99 ? 0.648 26.033 21.921 1.00 43.70 99 LYS A CA 1
ATOM 604 C C . LYS A 1 99 ? -0.243 25.006 21.249 1.00 43.85 99 LYS A C 1
ATOM 605 O O . LYS A 1 99 ? -0.501 23.965 21.841 1.00 40.54 99 LYS A O 1
ATOM 611 N N . MET A 1 100 ? -0.609 25.248 19.990 1.00 44.41 100 MET A N 1
ATOM 612 C CA . MET A 1 100 ? -1.645 24.460 19.309 1.00 42.96 100 MET A CA 1
ATOM 613 C C . MET A 1 100 ? -1.339 22.961 19.345 1.00 42.43 100 MET A C 1
ATOM 614 O O . MET A 1 100 ? -2.125 22.184 19.909 1.00 38.07 100 MET A O 1
ATOM 619 N N . ASP A 1 101 ? -0.174 22.571 18.801 1.00 42.03 101 ASP A N 1
ATOM 620 C CA . ASP A 1 101 ? 0.202 21.169 18.747 1.00 44.46 101 ASP A CA 1
ATOM 621 C C . ASP A 1 101 ? 0.174 20.469 20.118 1.00 42.66 101 ASP A C 1
ATOM 622 O O . ASP A 1 101 ? -0.336 19.361 20.222 1.00 39.10 101 ASP A O 1
ATOM 627 N N . ALA A 1 102 ? 0.726 21.099 21.158 1.00 40.79 102 ALA A N 1
ATOM 628 C CA . ALA A 1 102 ? 0.824 20.422 22.442 1.00 38.84 102 ALA A CA 1
ATOM 629 C C . ALA A 1 102 ? -0.591 20.350 23.030 1.00 35.24 102 ALA A C 1
ATOM 630 O O . ALA A 1 102 ? -1.017 19.299 23.439 1.00 36.25 102 ALA A O 1
ATOM 632 N N . PHE A 1 103 ? -1.334 21.455 22.959 1.00 37.25 103 PHE A N 1
ATOM 633 C CA . PHE A 1 103 ? -2.755 21.494 23.437 1.00 33.45 103 PHE A CA 1
ATOM 634 C C . PHE A 1 103 ? -3.607 20.421 22.831 1.00 34.31 103 PHE A C 1
ATOM 635 O O . PHE A 1 103 ? -4.240 19.653 23.558 1.00 32.39 103 PHE A O 1
ATOM 643 N N . VAL A 1 104 ? -3.619 20.387 21.475 1.00 35.44 104 VAL A N 1
ATOM 644 C CA . VAL A 1 104 ? -4.410 19.428 20.746 1.00 35.89 104 VAL A CA 1
ATOM 645 C C . VAL A 1 104 ? -4.048 18.024 21.142 1.00 34.85 104 VAL A C 1
ATOM 646 O O . VAL A 1 104 ? -4.943 17.195 21.300 1.00 32.76 104 VAL A O 1
ATOM 650 N N . ALA A 1 105 ? -2.757 17.717 21.262 1.00 36.71 105 ALA A N 1
ATOM 651 C CA . ALA A 1 105 ? -2.390 16.349 21.695 1.00 34.74 105 ALA A CA 1
ATOM 652 C C . ALA A 1 105 ? -2.895 16.017 23.123 1.00 34.27 105 ALA A C 1
ATOM 653 O O . ALA A 1 105 ? -3.264 14.862 23.393 1.00 31.02 105 ALA A O 1
ATOM 655 N N . GLU A 1 106 ? -2.888 16.980 24.050 1.00 31.81 106 GLU A N 1
ATOM 656 C CA . GLU A 1 106 ? -3.312 16.655 25.417 1.00 33.91 106 GLU A CA 1
ATOM 657 C C . GLU A 1 106 ? -4.782 16.433 25.407 1.00 32.96 106 GLU A C 1
ATOM 658 O O . GLU A 1 106 ? -5.266 15.583 26.123 1.00 31.02 106 GLU A O 1
ATOM 664 N N . VAL A 1 107 ? -5.497 17.241 24.627 1.00 32.65 107 VAL A N 1
ATOM 665 C CA . VAL A 1 107 ? -6.948 17.104 24.542 1.00 29.75 107 VAL A CA 1
ATOM 666 C C . VAL A 1 107 ? -7.283 15.733 23.867 1.00 27.78 107 VAL A C 1
ATOM 667 O O . VAL A 1 107 ? -8.095 15.021 24.365 1.00 25.48 107 VAL A O 1
ATOM 671 N N . ASN A 1 108 ? -6.613 15.354 22.786 1.00 27.14 108 ASN A N 1
ATOM 672 C CA . ASN A 1 108 ? -7.022 14.176 22.020 1.00 28.13 108 ASN A CA 1
ATOM 673 C C . ASN A 1 108 ? -6.630 12.877 22.712 1.00 28.74 108 ASN A C 1
ATOM 674 O O . ASN A 1 108 ? -7.206 11.827 22.468 1.00 28.85 108 ASN A O 1
ATOM 679 N N . ALA A 1 109 ? -5.650 12.982 23.593 1.00 29.97 109 ALA A N 1
ATOM 680 C CA . ALA A 1 109 ? -5.226 11.898 24.427 1.00 32.58 109 ALA A CA 1
ATOM 681 C C . ALA A 1 109 ? -6.354 11.409 25.360 1.00 32.46 109 ALA A C 1
ATOM 682 O O . ALA A 1 109 ? -6.327 10.242 25.772 1.00 34.84 109 ALA A O 1
ATOM 684 N N . LYS A 1 110 ? -7.350 12.253 25.668 1.00 29.67 110 LYS A N 1
ATOM 685 C CA . LYS A 1 110 ? -8.360 11.904 26.650 1.00 28.95 110 LYS A CA 1
ATOM 686 C C . LYS A 1 110 ? -9.487 11.017 26.034 1.00 28.66 110 LYS A C 1
ATOM 687 O O . LYS A 1 110 ? -10.141 11.422 25.079 1.00 29.86 110 LYS A O 1
ATOM 693 N N . PRO A 1 111 ? -9.733 9.853 26.617 1.00 27.98 111 PRO A N 1
ATOM 694 C CA . PRO A 1 111 ? -10.740 8.943 26.073 1.00 28.78 111 PRO A CA 1
ATOM 695 C C . PRO A 1 111 ? -12.142 9.542 26.169 1.00 25.97 111 PRO A C 1
ATOM 696 O O . PRO A 1 111 ? -12.975 9.289 25.356 1.00 26.20 111 PRO A O 1
ATOM 700 N N . GLY A 1 112 ? -12.379 10.418 27.131 1.00 24.74 112 GLY A N 1
ATOM 701 C CA . GLY A 1 112 ? -13.666 11.053 27.221 1.00 25.74 112 GLY A CA 1
ATOM 702 C C . GLY A 1 112 ? -13.872 12.266 26.357 1.00 24.87 112 GLY A C 1
ATOM 703 O O . GLY A 1 112 ? -14.936 12.891 26.441 1.00 25.33 112 GLY A O 1
ATOM 704 N N . VAL A 1 113 ? -12.867 12.638 25.565 1.00 25.65 113 VAL A N 1
ATOM 705 C CA . VAL A 1 113 ? -13.071 13.625 24.503 1.00 26.34 113 VAL A CA 1
ATOM 706 C C . VAL A 1 113 ? -13.421 12.909 23.227 1.00 27.22 113 VAL A C 1
ATOM 707 O O . VAL A 1 113 ? -12.589 12.232 22.671 1.00 29.57 113 VAL A O 1
ATOM 711 N N . THR A 1 114 ? -14.617 13.144 22.698 1.00 25.89 114 THR A N 1
ATOM 712 C CA . THR A 1 114 ? -15.107 12.441 21.530 1.00 28.27 114 THR A CA 1
ATOM 713 C C . THR A 1 114 ? -15.237 13.381 20.310 1.00 31.93 114 THR A C 1
ATOM 714 O O . THR A 1 114 ? -15.333 12.912 19.217 1.00 31.76 114 THR A O 1
ATOM 718 N N . HIS A 1 115 ? -15.247 14.704 20.511 1.00 29.41 115 HIS A N 1
ATOM 719 C CA . HIS A 1 115 ? -15.234 15.653 19.425 1.00 31.44 115 HIS A CA 1
ATOM 720 C C . HIS A 1 115 ? -14.242 16.750 19.740 1.00 26.59 115 HIS A C 1
ATOM 721 O O . HIS A 1 115 ? -14.252 17.239 20.847 1.00 24.82 115 HIS A O 1
ATOM 728 N N . ASN A 1 116 ? -13.436 17.149 18.786 1.00 26.65 116 ASN A N 1
ATOM 729 C CA . ASN A 1 116 ? -12.482 18.245 18.991 1.00 28.85 116 ASN A CA 1
ATOM 730 C C . ASN A 1 116 ? -12.373 18.897 17.655 1.00 32.62 116 ASN A C 1
ATOM 731 O O . ASN A 1 116 ? -12.194 18.207 16.613 1.00 32.73 116 ASN A O 1
ATOM 736 N N . TYR A 1 117 ? -12.513 20.209 17.660 1.00 31.59 117 TYR A N 1
ATOM 737 C CA . TYR A 1 117 ? -12.595 20.985 16.443 1.00 32.47 117 TYR A CA 1
ATOM 738 C C . TYR A 1 117 ? -11.801 22.280 16.555 1.00 30.55 117 TYR A C 1
ATOM 739 O O . TYR A 1 117 ? -11.849 22.977 17.572 1.00 28.74 117 TYR A O 1
ATOM 748 N N . LEU A 1 118 ? -11.083 22.579 15.482 1.00 30.84 118 LEU A N 1
ATOM 749 C CA . LEU A 1 118 ? -10.556 23.894 15.224 1.00 31.44 118 LEU A CA 1
ATOM 750 C C . LEU A 1 118 ? -11.664 24.727 14.598 1.00 33.86 118 LEU A C 1
ATOM 751 O O . LEU A 1 118 ? -12.279 24.330 13.595 1.00 32.12 118 LEU A O 1
ATOM 756 N N . ARG A 1 119 ? -11.935 25.883 15.184 1.00 33.41 119 ARG A N 1
ATOM 757 C CA . ARG A 1 119 ? -13.042 26.705 14.733 1.00 35.46 119 ARG A CA 1
ATOM 758 C C . ARG A 1 119 ? -12.574 28.140 14.555 1.00 34.79 119 ARG A C 1
ATOM 759 O O . ARG A 1 119 ? -11.604 28.572 15.188 1.00 35.67 119 ARG A O 1
ATOM 767 N N . GLU A 1 120 ? -13.315 28.898 13.761 1.00 38.05 120 GLU A N 1
ATOM 768 C CA . GLU A 1 120 ? -12.901 30.256 13.410 1.00 38.55 120 GLU A CA 1
ATOM 769 C C . GLU A 1 120 ? -13.373 31.308 14.386 1.00 39.60 120 GLU A C 1
ATOM 770 O O . GLU A 1 120 ? -14.377 31.952 14.140 1.00 42.17 120 GLU A O 1
ATOM 776 N N . HIS A 1 121 ? -12.628 31.493 15.470 1.00 36.84 121 HIS A N 1
ATOM 777 C CA . HIS A 1 121 ? -12.936 32.463 16.480 1.00 36.29 121 HIS A CA 1
ATOM 778 C C . HIS A 1 121 ? -11.692 32.582 17.383 1.00 35.12 121 HIS A C 1
ATOM 779 O O . HIS A 1 121 ? -10.864 31.681 17.426 1.00 34.15 121 HIS A O 1
ATOM 786 N N . ASP A 1 122 ? -11.552 33.682 18.102 1.00 35.04 122 ASP A N 1
ATOM 787 C CA . ASP A 1 122 ? -10.536 33.745 19.158 1.00 34.65 122 ASP A CA 1
ATOM 788 C C . ASP A 1 122 ? -10.512 32.434 19.998 1.00 32.55 122 ASP A C 1
ATOM 789 O O . ASP A 1 122 ? -9.466 31.876 20.377 1.00 31.23 122 ASP A O 1
ATOM 794 N N . TYR A 1 123 ? -11.704 32.026 20.429 1.00 29.85 123 TYR A N 1
ATOM 795 C CA . TYR A 1 123 ? -11.839 30.709 21.005 1.00 29.36 123 TYR A CA 1
ATOM 796 C C . TYR A 1 123 ? -11.827 29.726 19.862 1.00 29.48 123 TYR A C 1
ATOM 797 O O . TYR A 1 123 ? -12.822 29.513 19.235 1.00 29.07 123 TYR A O 1
ATOM 806 N N . ASN A 1 124 ? -10.661 29.163 19.563 1.00 30.57 124 ASN A N 1
ATOM 807 C CA . ASN A 1 124 ? -10.450 28.484 18.310 1.00 29.22 124 ASN A CA 1
ATOM 808 C C . ASN A 1 124 ? -10.450 26.923 18.514 1.00 29.48 124 ASN A C 1
ATOM 809 O O . ASN A 1 124 ? -10.468 26.168 17.536 1.00 28.42 124 ASN A O 1
ATOM 814 N N . ILE A 1 125 ? -10.383 26.456 19.760 1.00 27.29 125 ILE A N 1
ATOM 815 C CA . ILE A 1 125 ? -10.411 25.002 20.038 1.00 27.77 125 ILE A CA 1
ATOM 816 C C . ILE A 1 125 ? -11.607 24.705 20.906 1.00 25.23 125 ILE A C 1
ATOM 817 O O . ILE A 1 125 ? -11.714 25.222 22.012 1.00 26.29 125 ILE A O 1
ATOM 822 N N . TRP A 1 126 ? -12.504 23.872 20.364 1.00 23.98 126 TRP A N 1
ATOM 823 C CA . TRP A 1 126 ? -13.722 23.482 20.946 1.00 23.19 126 TRP A CA 1
ATOM 824 C C . TRP A 1 126 ? -13.876 21.964 20.988 1.00 23.90 126 TRP A C 1
ATOM 825 O O . TRP A 1 126 ? -13.708 21.285 19.956 1.00 25.61 126 TRP A O 1
ATOM 836 N N . PHE A 1 127 ? -14.082 21.441 22.169 1.00 23.70 127 PHE A N 1
ATOM 837 C CA . PHE A 1 127 ? -14.150 19.994 22.351 1.00 23.47 127 PHE A CA 1
ATOM 838 C C . PHE A 1 127 ? -15.197 19.594 23.362 1.00 23.10 127 PHE A C 1
ATOM 839 O O . PHE A 1 127 ? -15.502 20.360 24.288 1.00 23.11 127 PHE A O 1
ATOM 847 N N . THR A 1 128 ? -15.711 18.363 23.214 1.00 22.35 128 THR A N 1
ATOM 848 C CA . THR A 1 128 ? -16.627 17.806 24.189 1.00 24.26 128 THR A CA 1
ATOM 849 C C . THR A 1 128 ? -15.881 16.901 25.130 1.00 25.27 128 THR A C 1
ATOM 850 O O . THR A 1 128 ? -14.896 16.306 24.767 1.00 29.75 128 THR A O 1
ATOM 854 N N . LEU A 1 129 ? -16.351 16.803 26.341 1.00 24.56 129 LEU A N 1
ATOM 855 C CA . LEU A 1 129 ? -15.693 16.018 27.356 1.00 24.28 129 LEU A CA 1
ATOM 856 C C . LEU A 1 129 ? -16.775 15.388 28.236 1.00 23.88 129 LEU A C 1
ATOM 857 O O . LEU A 1 129 ? -17.691 16.058 28.815 1.00 21.48 129 LEU A O 1
ATOM 862 N N . ILE A 1 130 ? -16.661 14.056 28.338 1.00 23.06 130 ILE A N 1
ATOM 863 C CA . ILE A 1 130 ? -17.610 13.260 29.093 1.00 24.48 130 ILE A CA 1
ATOM 864 C C . ILE A 1 130 ? -16.873 12.524 30.148 1.00 24.66 130 ILE A C 1
ATOM 865 O O . ILE A 1 130 ? -15.808 12.041 29.873 1.00 25.55 130 ILE A O 1
ATOM 870 N N . SER A 1 131 ? -17.404 12.494 31.359 1.00 26.02 131 SER A N 1
ATOM 871 C CA . SER A 1 131 ? -16.793 11.751 32.455 1.00 28.28 131 SER A CA 1
ATOM 872 C C . SER A 1 131 ? -17.847 11.383 33.490 1.00 29.76 131 SER A C 1
ATOM 873 O O . SER A 1 131 ? -19.000 11.788 33.344 1.00 27.52 131 SER A O 1
ATOM 876 N N . PRO A 1 132 ? -17.438 10.646 34.558 1.00 33.51 132 PRO A N 1
ATOM 877 C CA . PRO A 1 132 ? -18.381 10.199 35.577 1.00 34.78 132 PRO A CA 1
ATOM 878 C C . PRO A 1 132 ? -18.875 11.295 36.465 1.00 37.53 132 PRO A C 1
ATOM 879 O O . PRO A 1 132 ? -19.901 11.144 37.119 1.00 39.24 132 PRO A O 1
ATOM 883 N N . SER A 1 133 ? -18.232 12.449 36.478 1.00 31.97 133 SER A N 1
ATOM 884 C CA . SER A 1 133 ? -18.697 13.483 37.348 1.00 31.64 133 SER A CA 1
ATOM 885 C C . SER A 1 133 ? -18.176 14.897 36.974 1.00 31.95 133 SER A C 1
ATOM 886 O O . SER A 1 133 ? -17.157 15.003 36.322 1.00 30.00 133 SER A O 1
ATOM 889 N N . ARG A 1 134 ? -18.849 15.940 37.449 1.00 34.10 134 ARG A N 1
ATOM 890 C CA . ARG A 1 134 ? -18.456 17.324 37.198 1.00 37.76 134 ARG A CA 1
ATOM 891 C C . ARG A 1 134 ? -17.053 17.566 37.769 1.00 41.05 134 ARG A C 1
ATOM 892 O O . ARG A 1 134 ? -16.262 18.283 37.183 1.00 39.34 134 ARG A O 1
ATOM 900 N N . GLU A 1 135 ? -16.741 16.895 38.867 1.00 41.97 135 GLU A N 1
ATOM 901 C CA . GLU A 1 135 ? -15.447 17.049 39.532 1.00 44.16 135 GLU A CA 1
ATOM 902 C C . GLU A 1 135 ? -14.354 16.347 38.779 1.00 37.17 135 GLU A C 1
ATOM 903 O O . GLU A 1 135 ? -13.260 16.880 38.674 1.00 33.28 135 GLU A O 1
ATOM 909 N N . GLU A 1 136 ? -14.638 15.168 38.232 1.00 34.73 136 GLU A N 1
ATOM 910 C CA . GLU A 1 136 ? -13.635 14.476 37.447 1.00 36.35 136 GLU A CA 1
ATOM 911 C C . GLU A 1 136 ? -13.345 15.282 36.177 1.00 33.03 136 GLU A C 1
ATOM 912 O O . GLU A 1 136 ? -12.185 15.487 35.792 1.00 30.14 136 GLU A O 1
ATOM 918 N N . THR A 1 137 ? -14.404 15.820 35.592 1.00 29.94 137 THR A N 1
ATOM 919 C CA . THR A 1 137 ? -14.252 16.617 34.368 1.00 28.56 137 THR A CA 1
ATOM 920 C C . THR A 1 137 ? -13.418 17.838 34.651 1.00 28.09 137 THR A C 1
ATOM 921 O O . THR A 1 137 ? -12.504 18.146 33.891 1.00 23.77 137 THR A O 1
ATOM 925 N N . GLN A 1 138 ? -13.677 18.531 35.744 1.00 28.74 138 GLN A N 1
ATOM 926 C CA . GLN A 1 138 ? -12.845 19.718 36.017 1.00 30.96 138 GLN A CA 1
ATOM 927 C C . GLN A 1 138 ? -11.345 19.358 36.270 1.00 30.09 138 GLN A C 1
ATOM 928 O O . GLN A 1 138 ? -10.444 20.125 35.875 1.00 29.95 138 GLN A O 1
ATOM 934 N N . ALA A 1 139 ? -11.090 18.236 36.924 1.00 30.82 139 ALA A N 1
ATOM 935 C CA . ALA A 1 139 ? -9.722 17.778 37.201 1.00 34.29 139 ALA A CA 1
ATOM 936 C C . ALA A 1 139 ? -9.013 17.433 35.895 1.00 33.60 139 ALA A C 1
ATOM 937 O O . ALA A 1 139 ? -7.843 17.766 35.701 1.00 33.86 139 ALA A O 1
ATOM 939 N N . ILE A 1 140 ? -9.753 16.869 34.947 1.00 30.64 140 ILE A N 1
ATOM 940 C CA . ILE A 1 140 ? -9.210 16.646 33.642 1.00 28.23 140 ILE A CA 1
ATOM 941 C C . ILE A 1 140 ? -8.837 17.943 32.971 1.00 29.28 140 ILE A C 1
ATOM 942 O O . ILE A 1 140 ? -7.734 18.077 32.455 1.00 28.14 140 ILE A O 1
ATOM 947 N N . LEU A 1 141 ? -9.741 18.909 33.003 1.00 27.57 141 LEU A N 1
ATOM 948 C CA . LEU A 1 141 ? -9.477 20.209 32.374 1.00 27.69 141 LEU A CA 1
ATOM 949 C C . LEU A 1 141 ? -8.308 20.946 33.047 1.00 29.27 141 LEU A C 1
ATOM 950 O O . LEU A 1 141 ? -7.413 21.481 32.380 1.00 26.52 141 LEU A O 1
ATOM 955 N N . ASP A 1 142 ? -8.316 20.959 34.375 1.00 31.48 142 ASP A N 1
ATOM 956 C CA . ASP A 1 142 ? -7.187 21.501 35.136 1.00 31.86 142 ASP A CA 1
ATOM 957 C C . ASP A 1 142 ? -5.835 20.859 34.836 1.00 31.86 142 ASP A C 1
ATOM 958 O O . ASP A 1 142 ? -4.793 21.572 34.805 1.00 34.67 142 ASP A O 1
ATOM 963 N N . GLY A 1 143 ? -5.795 19.546 34.665 1.00 30.24 143 GLY A N 1
ATOM 964 C CA . GLY A 1 143 ? -4.563 18.881 34.225 1.00 33.33 143 GLY A CA 1
ATOM 965 C C . GLY A 1 143 ? -4.091 19.324 32.842 1.00 32.92 143 GLY A C 1
ATOM 966 O O . GLY A 1 143 ? -2.901 19.491 32.629 1.00 37.56 143 GLY A O 1
ATOM 967 N N . ILE A 1 144 ? -5.028 19.463 31.890 1.00 34.09 144 ILE A N 1
ATOM 968 C CA . ILE A 1 144 ? -4.721 19.972 30.528 1.00 33.96 144 ILE A CA 1
ATOM 969 C C . ILE A 1 144 ? -4.068 21.366 30.641 1.00 34.81 144 ILE A C 1
ATOM 970 O O . ILE A 1 144 ? -3.005 21.638 30.048 1.00 32.38 144 ILE A O 1
ATOM 975 N N . THR A 1 145 ? -4.667 22.247 31.448 1.00 32.76 145 THR A N 1
ATOM 976 C CA . THR A 1 145 ? -4.157 23.616 31.557 1.00 32.32 145 THR A CA 1
ATOM 977 C C . THR A 1 145 ? -2.803 23.652 32.190 1.00 35.87 145 THR A C 1
ATOM 978 O O . THR A 1 145 ? -1.929 24.388 31.749 1.00 37.20 145 THR A O 1
ATOM 982 N N . GLN A 1 146 ? -2.602 22.793 33.188 1.00 39.89 146 GLN A N 1
ATOM 983 C CA . GLN A 1 146 ? -1.302 22.653 33.881 1.00 43.97 146 GLN A CA 1
ATOM 984 C C . GLN A 1 146 ? -0.221 22.097 32.936 1.00 42.00 146 GLN A C 1
ATOM 985 O O . GLN A 1 146 ? 0.916 22.491 33.017 1.00 41.08 146 GLN A O 1
ATOM 991 N N . ALA A 1 147 ? -0.590 21.196 32.032 1.00 40.71 147 ALA A N 1
ATOM 992 C CA . ALA A 1 147 ? 0.345 20.678 31.020 1.00 40.95 147 ALA A CA 1
ATOM 993 C C . ALA A 1 147 ? 0.704 21.676 29.889 1.00 43.17 147 ALA A C 1
ATOM 994 O O . ALA A 1 147 ? 1.834 21.649 29.409 1.00 49.07 147 ALA A O 1
ATOM 996 N N . THR A 1 148 ? -0.178 22.617 29.551 1.00 40.51 148 THR A N 1
ATOM 997 C CA . THR A 1 148 ? -0.060 23.426 28.323 1.00 39.71 148 THR A CA 1
ATOM 998 C C . THR A 1 148 ? -0.015 24.915 28.592 1.00 40.45 148 THR A C 1
ATOM 999 O O . THR A 1 148 ? 0.252 25.700 27.698 1.00 41.20 148 THR A O 1
ATOM 1003 N N . GLY A 1 149 ? -0.306 25.311 29.831 1.00 37.60 149 GLY A N 1
ATOM 1004 C CA . GLY A 1 149 ? -0.448 26.689 30.191 1.00 36.39 149 GLY A CA 1
ATOM 1005 C C . GLY A 1 149 ? -1.633 27.380 29.588 1.00 36.52 149 GLY A C 1
ATOM 1006 O O . GLY A 1 149 ? -1.709 28.591 29.664 1.00 38.94 149 GLY A O 1
ATOM 1007 N N . VAL A 1 150 ? -2.592 26.646 29.020 1.00 36.74 150 VAL A N 1
ATOM 1008 C CA . VAL A 1 150 ? -3.739 27.287 28.339 1.00 35.59 150 VAL A CA 1
ATOM 1009 C C . VAL A 1 150 ? -5.016 27.143 29.176 1.00 34.60 150 VAL A C 1
ATOM 1010 O O . VAL A 1 150 ? -5.445 25.970 29.483 1.00 33.33 150 VAL A O 1
ATOM 1014 N N . PRO A 1 151 ? -5.666 28.280 29.535 1.00 32.34 151 PRO A N 1
ATOM 1015 C CA . PRO A 1 151 ? -6.901 28.113 30.299 1.00 33.00 151 PRO A CA 1
ATOM 1016 C C . PRO A 1 151 ? -8.029 27.575 29.417 1.00 32.45 151 PRO A C 1
ATOM 1017 O O . PRO A 1 151 ? -8.010 27.834 28.179 1.00 35.96 151 PRO A O 1
ATOM 1021 N N . ILE A 1 152 ? -9.022 26.937 30.043 1.00 29.14 152 ILE A N 1
ATOM 1022 C CA . ILE A 1 152 ? -10.121 26.313 29.286 1.00 29.59 152 ILE A CA 1
ATOM 1023 C C . ILE A 1 152 ? -11.439 26.718 29.891 1.00 28.37 152 ILE A C 1
ATOM 1024 O O . ILE A 1 152 ? -11.580 26.683 31.126 1.00 27.88 152 ILE A O 1
ATOM 1029 N N . LEU A 1 153 ? -12.424 27.083 29.065 1.00 27.61 153 LEU A N 1
ATOM 1030 C CA . LEU A 1 153 ? -13.781 27.329 29.591 1.00 26.35 153 LEU A CA 1
ATOM 1031 C C . LEU A 1 153 ? -14.632 26.049 29.601 1.00 27.86 153 LEU A C 1
ATOM 1032 O O . LEU A 1 153 ? -14.679 25.302 28.602 1.00 29.72 153 LEU A O 1
ATOM 1037 N N . ASN A 1 154 ? -15.174 25.742 30.769 1.00 25.53 154 ASN A N 1
ATOM 1038 C CA . ASN A 1 154 ? -15.980 24.560 30.969 1.00 25.71 154 ASN A CA 1
ATOM 1039 C C . ASN A 1 154 ? -17.463 25.007 30.856 1.00 26.84 154 ASN A C 1
ATOM 1040 O O . ASN A 1 154 ? -17.951 25.733 31.744 1.00 27.15 154 ASN A O 1
ATOM 1045 N N . LEU A 1 155 ? -18.155 24.615 29.773 1.00 23.84 155 LEU A N 1
ATOM 1046 C CA . LEU A 1 155 ? -19.474 25.143 29.420 1.00 25.00 155 LEU A CA 1
ATOM 1047 C C . LEU A 1 155 ? -20.610 24.120 29.315 1.00 24.94 155 LEU A C 1
ATOM 1048 O O . LEU A 1 155 ? -21.138 23.830 28.251 1.00 25.41 155 LEU A O 1
ATOM 1053 N N . PRO A 1 156 ? -21.063 23.642 30.450 1.00 25.34 156 PRO A N 1
ATOM 1054 C CA . PRO A 1 156 ? -22.026 22.555 30.441 1.00 26.45 156 PRO A CA 1
ATOM 1055 C C . PRO A 1 156 ? -23.375 23.143 30.083 1.00 26.64 156 PRO A C 1
ATOM 1056 O O . PRO A 1 156 ? -23.608 24.321 30.371 1.00 29.00 156 PRO A O 1
ATOM 1060 N N . ALA A 1 157 ? -24.232 22.355 29.465 1.00 26.34 157 ALA A N 1
ATOM 1061 C CA . ALA A 1 157 ? -25.587 22.791 29.113 1.00 26.74 157 ALA A CA 1
ATOM 1062 C C . ALA A 1 157 ? -26.481 22.638 30.339 1.00 28.62 157 ALA A C 1
ATOM 1063 O O . ALA A 1 157 ? -26.451 21.640 30.959 1.00 27.63 157 ALA A O 1
ATOM 1065 N N . THR A 1 158 ? -27.253 23.624 30.647 1.00 27.34 158 THR A N 1
ATOM 1066 C CA . THR A 1 158 ? -28.274 23.475 31.675 1.00 32.45 158 THR A CA 1
ATOM 1067 C C . THR A 1 158 ? -29.686 23.365 31.161 1.00 37.09 158 THR A C 1
ATOM 1068 O O . THR A 1 158 ? -30.575 23.007 31.899 1.00 33.52 158 THR A O 1
ATOM 1072 N N . LYS A 1 159 ? -29.891 23.714 29.893 1.00 38.07 159 LYS A N 1
ATOM 1073 C CA . LYS A 1 159 ? -31.157 23.547 29.224 1.00 39.08 159 LYS A CA 1
ATOM 1074 C C . LYS A 1 159 ? -30.910 23.090 27.804 1.00 40.82 159 LYS A C 1
ATOM 1075 O O . LYS A 1 159 ? -29.913 23.554 27.142 1.00 34.80 159 LYS A O 1
ATOM 1081 N N . LEU A 1 160 ? -31.764 22.136 27.367 1.00 38.94 160 LEU A N 1
ATOM 1082 C CA . LEU A 1 160 ? -31.807 21.626 26.026 1.00 42.83 160 LEU A CA 1
ATOM 1083 C C . LEU A 1 160 ? -33.201 21.896 25.482 1.00 51.49 160 LEU A C 1
ATOM 1084 O O . LEU A 1 160 ? -34.191 21.710 26.186 1.00 56.75 160 LEU A O 1
ATOM 1089 N N . PHE A 1 161 ? -33.283 22.405 24.258 1.00 49.24 161 PHE A N 1
ATOM 1090 C CA . PHE A 1 161 ? -34.555 22.636 23.617 1.00 50.47 161 PHE A CA 1
ATOM 1091 C C . PHE A 1 161 ? -34.593 21.710 22.378 1.00 57.68 161 PHE A C 1
ATOM 1092 O O . PHE A 1 161 ? -34.111 22.105 21.335 1.00 49.71 161 PHE A O 1
ATOM 1100 N N . LYS A 1 162 ? -35.008 20.440 22.569 1.00 67.28 162 LYS A N 1
ATOM 1101 C CA . LYS A 1 162 ? -35.491 19.491 21.496 1.00 74.95 162 LYS A CA 1
ATOM 1102 C C . LYS A 1 162 ? -34.396 18.847 20.587 1.00 87.79 162 LYS A C 1
ATOM 1103 O O . LYS A 1 162 ? -33.700 19.590 19.910 1.00 103.47 162 LYS A O 1
ATOM 1109 N N . ILE A 1 163 ? -34.247 17.500 20.554 1.00 95.12 163 ILE A N 1
ATOM 1110 C CA . ILE A 1 163 ? -33.124 16.805 19.802 1.00 100.09 163 ILE A CA 1
ATOM 1111 C C . ILE A 1 163 ? -33.492 15.512 18.987 1.00 104.54 163 ILE A C 1
ATOM 1112 O O . ILE A 1 163 ? -34.073 14.576 19.541 1.00 105.31 163 ILE A O 1
ATOM 1117 N N . ARG A 1 164 ? -33.105 15.452 17.696 1.00 110.95 164 ARG A N 1
ATOM 1118 C CA . ARG A 1 164 ? -33.538 14.372 16.745 1.00 108.88 164 ARG A CA 1
ATOM 1119 C C . ARG A 1 164 ? -32.406 13.716 15.917 1.00 105.02 164 ARG A C 1
ATOM 1120 O O . ARG A 1 164 ? -31.407 14.366 15.594 1.00 96.05 164 ARG A O 1
ATOM 1122 N N . VAL A 1 165 ? -32.599 12.444 15.539 1.00 107.46 165 VAL A N 1
ATOM 1123 C CA . VAL A 1 165 ? -31.558 11.646 14.846 1.00 106.65 165 VAL A CA 1
ATOM 1124 C C . VAL A 1 165 ? -32.095 10.701 13.747 1.00 109.20 165 VAL A C 1
ATOM 1125 O O . VAL A 1 165 ? -33.171 10.118 13.892 1.00 108.51 165 VAL A O 1
ATOM 1127 N N . ASP A 1 166 ? -31.328 10.562 12.657 1.00 110.46 166 ASP A N 1
ATOM 1128 C CA . ASP A 1 166 ? -31.614 9.601 11.565 1.00 104.89 166 ASP A CA 1
ATOM 1129 C C . ASP A 1 166 ? -30.452 9.506 10.557 1.00 103.79 166 ASP A C 1
ATOM 1130 O O . ASP A 1 166 ? -29.671 10.450 10.373 1.00 87.82 166 ASP A O 1
ATOM 1132 N N . MET B 2 21 ? -18.606 2.489 37.325 1.00 43.69 1 MET B N 1
ATOM 1133 C CA . MET B 2 21 ? -19.588 1.462 36.941 1.00 46.84 1 MET B CA 1
ATOM 1134 C C . MET B 2 21 ? -19.886 0.435 38.074 1.00 45.01 1 MET B C 1
ATOM 1135 O O . MET B 2 21 ? -21.036 -0.026 38.205 1.00 41.60 1 MET B O 1
ATOM 1140 N N . SER B 2 22 ? -18.903 0.133 38.926 1.00 44.28 2 SER B N 1
ATOM 1141 C CA . SER B 2 22 ? -19.064 -0.900 39.983 1.00 46.11 2 SER B CA 1
ATOM 1142 C C . SER B 2 22 ? -20.079 -0.602 41.128 1.00 47.12 2 SER B C 1
ATOM 1143 O O . SER B 2 22 ? -20.456 -1.505 41.929 1.00 39.63 2 SER B O 1
ATOM 1146 N N . HIS B 2 23 ? -20.462 0.666 41.241 1.00 46.72 3 HIS B N 1
ATOM 1147 C CA . HIS B 2 23 ? -21.528 1.094 42.150 1.00 50.69 3 HIS B CA 1
ATOM 1148 C C . HIS B 2 23 ? -22.940 0.770 41.655 1.00 44.51 3 HIS B C 1
ATOM 1149 O O . HIS B 2 23 ? -23.879 0.755 42.447 1.00 44.78 3 HIS B O 1
ATOM 1156 N N . GLN B 2 24 ? -23.079 0.566 40.346 1.00 43.35 4 GLN B N 1
ATOM 1157 C CA . GLN B 2 24 ? -24.382 0.278 39.674 1.00 40.96 4 GLN B CA 1
ATOM 1158 C C . GLN B 2 24 ? -24.451 -1.158 39.088 1.00 37.57 4 GLN B C 1
ATOM 1159 O O . GLN B 2 24 ? -25.552 -1.725 38.971 1.00 33.52 4 GLN B O 1
ATOM 1165 N N . PHE B 2 25 ? -23.289 -1.754 38.748 1.00 35.80 5 PHE B N 1
ATOM 1166 C CA . PHE B 2 25 ? -23.275 -3.014 38.028 1.00 32.11 5 PHE B CA 1
ATOM 1167 C C . PHE B 2 25 ? -22.283 -3.977 38.606 1.00 35.43 5 PHE B C 1
ATOM 1168 O O . PHE B 2 25 ? -21.163 -3.600 38.907 1.00 33.73 5 PHE B O 1
ATOM 1176 N N . SER B 2 26 ? -22.692 -5.246 38.727 1.00 31.09 6 SE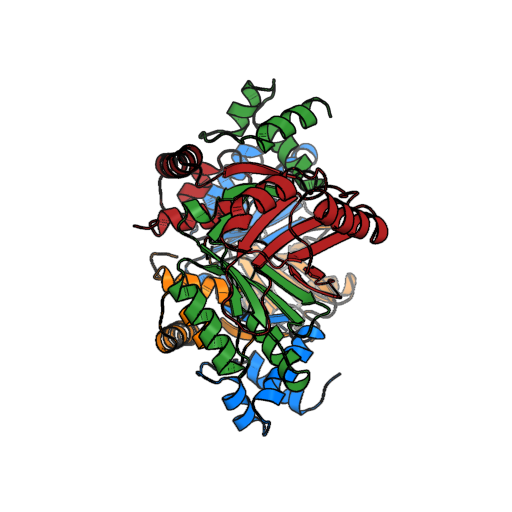R B N 1
ATOM 1177 C CA . SER B 2 26 ? -21.764 -6.288 39.122 1.00 31.15 6 SER B CA 1
ATOM 1178 C C . SER B 2 26 ? -20.670 -6.454 38.033 1.00 32.96 6 SER B C 1
ATOM 1179 O O . SER B 2 26 ? -20.851 -6.032 36.928 1.00 29.45 6 SER B O 1
ATOM 1182 N N . PRO B 2 27 ? -19.577 -7.146 38.354 1.00 32.23 7 PRO B N 1
ATOM 1183 C CA . PRO B 2 27 ? -18.576 -7.447 37.312 1.00 33.57 7 PRO B CA 1
ATOM 1184 C C . PRO B 2 27 ? -19.143 -8.238 36.125 1.00 28.15 7 PRO B C 1
ATOM 1185 O O . PRO B 2 27 ? -18.910 -7.907 34.996 1.00 27.61 7 PRO B O 1
ATOM 1189 N N . GLU B 2 28 ? -19.972 -9.225 36.395 1.00 28.49 8 GLU B N 1
ATOM 1190 C CA . GLU B 2 28 ? -20.587 -10.043 35.341 1.00 28.19 8 GLU B CA 1
ATOM 1191 C C . GLU B 2 28 ? -21.513 -9.204 34.442 1.00 26.49 8 GLU B C 1
ATOM 1192 O O . GLU B 2 28 ? -21.584 -9.398 33.232 1.00 25.78 8 GLU B O 1
ATOM 1198 N N . GLU B 2 29 ? -22.230 -8.301 35.045 1.00 24.41 9 GLU B N 1
ATOM 1199 C CA . GLU B 2 29 ? -23.134 -7.430 34.307 1.00 23.24 9 GLU B CA 1
ATOM 1200 C C . GLU B 2 29 ? -22.347 -6.454 33.421 1.00 21.93 9 GLU B C 1
ATOM 1201 O O . GLU B 2 29 ? -22.648 -6.274 32.227 1.00 19.60 9 GLU B O 1
ATOM 1207 N N . GLN B 2 30 ? -21.289 -5.874 33.985 1.00 25.00 10 GLN B N 1
ATOM 1208 C CA . GLN B 2 30 ? -20.352 -5.050 33.167 1.00 27.71 10 GLN B CA 1
ATOM 1209 C C . GLN B 2 30 ? -19.738 -5.843 31.998 1.00 25.22 10 GLN B C 1
ATOM 1210 O O . GLN B 2 30 ? -19.571 -5.293 30.916 1.00 25.11 10 GLN B O 1
ATOM 1216 N N . ALA B 2 31 ? -19.413 -7.115 32.205 1.00 24.92 11 ALA B N 1
ATOM 1217 C CA . ALA B 2 31 ? -18.932 -7.981 31.110 1.00 24.83 11 ALA B CA 1
ATOM 1218 C C . ALA B 2 31 ? -19.938 -8.126 29.972 1.00 23.48 11 ALA B C 1
ATOM 1219 O O . ALA B 2 31 ? -19.599 -8.005 28.765 1.00 23.31 11 ALA B O 1
ATOM 1221 N N . VAL B 2 32 ? -21.205 -8.264 30.352 1.00 22.67 12 VAL B N 1
ATOM 1222 C CA . VAL B 2 32 ? -22.225 -8.200 29.344 1.00 22.52 12 VAL B CA 1
ATOM 1223 C C . VAL B 2 32 ? -22.238 -6.857 28.591 1.00 21.44 12 VAL B C 1
ATOM 1224 O O . VAL B 2 32 ? -22.333 -6.845 27.370 1.00 22.68 12 VAL B O 1
ATOM 1228 N N . LEU B 2 33 ? -22.282 -5.754 29.333 1.00 21.88 13 LEU B N 1
ATOM 1229 C CA . LEU B 2 33 ? -22.428 -4.489 28.756 1.00 21.03 13 LEU B CA 1
ATOM 1230 C C . LEU B 2 33 ? -21.208 -4.124 27.875 1.00 21.39 13 LEU B C 1
ATOM 1231 O O . LEU B 2 33 ? -21.338 -3.443 26.871 1.00 24.69 13 LEU B O 1
ATOM 1236 N N . ARG B 2 34 ? -20.040 -4.567 28.247 1.00 22.29 14 ARG B N 1
ATOM 1237 C CA . ARG B 2 34 ? -18.851 -4.374 27.389 1.00 24.30 14 ARG B CA 1
ATOM 1238 C C . ARG B 2 34 ? -19.027 -5.062 26.011 1.00 23.46 14 ARG B C 1
ATOM 1239 O O . ARG B 2 34 ? -18.574 -4.550 24.988 1.00 25.95 14 ARG B O 1
ATOM 1247 N N . ILE B 2 35 ? -19.679 -6.199 25.958 1.00 21.33 15 ILE B N 1
ATOM 1248 C CA . ILE B 2 35 ? -19.806 -6.908 24.701 1.00 24.48 15 ILE B CA 1
ATOM 1249 C C . ILE B 2 35 ? -20.885 -6.196 23.901 1.00 23.08 15 ILE B C 1
ATOM 1250 O O . ILE B 2 35 ? -20.671 -5.871 22.737 1.00 24.95 15 ILE B O 1
ATOM 1255 N N . VAL B 2 36 ? -22.019 -5.912 24.539 1.00 22.98 16 VAL B N 1
ATOM 1256 C CA . VAL B 2 36 ? -23.146 -5.395 23.771 1.00 24.01 16 VAL B CA 1
ATOM 1257 C C . VAL B 2 36 ? -22.930 -3.941 23.348 1.00 25.79 16 VAL B C 1
ATOM 1258 O O . VAL B 2 36 ? -23.575 -3.489 22.437 1.00 24.89 16 VAL B O 1
ATOM 1262 N N . GLN B 2 37 ? -22.050 -3.198 24.008 1.00 26.49 17 GLN B N 1
ATOM 1263 C CA . GLN B 2 37 ? -21.814 -1.853 23.589 1.00 28.01 17 GLN B CA 1
ATOM 1264 C C . GLN B 2 37 ? -21.168 -1.859 22.168 1.00 30.01 17 GLN B C 1
ATOM 1265 O O . GLN B 2 37 ? -21.233 -0.851 21.479 1.00 28.68 17 GLN B O 1
ATOM 1271 N N . ALA B 2 38 ? -20.545 -2.959 21.758 1.00 32.22 18 ALA B N 1
ATOM 1272 C CA . ALA B 2 38 ? -20.019 -3.091 20.379 1.00 34.35 18 ALA B CA 1
ATOM 1273 C C . ALA B 2 38 ? -21.081 -3.872 19.586 1.00 36.96 18 ALA B C 1
ATOM 1274 O O . ALA B 2 38 ? -22.000 -3.235 19.077 1.00 40.15 18 ALA B O 1
ATOM 1276 N N . ASN B 2 39 ? -21.074 -5.206 19.640 1.00 30.90 19 ASN B N 1
ATOM 1277 C CA . ASN B 2 39 ? -22.019 -6.004 18.878 1.00 31.23 19 ASN B CA 1
ATOM 1278 C C . ASN B 2 39 ? -22.543 -7.187 19.662 1.00 33.14 19 ASN B C 1
ATOM 1279 O O . ASN B 2 39 ? -21.815 -7.816 20.424 1.00 31.41 19 ASN B O 1
ATOM 1284 N N . LEU B 2 40 ? -23.792 -7.538 19.398 1.00 33.90 20 LEU B N 1
ATOM 1285 C CA . LEU B 2 40 ? -24.331 -8.797 19.854 1.00 35.29 20 LEU B CA 1
ATOM 1286 C C . LEU B 2 40 ? -23.630 -9.935 19.209 1.00 33.10 20 LEU B C 1
ATOM 1287 O O . LEU B 2 40 ? -23.315 -9.862 18.028 1.00 33.90 20 LEU B O 1
ATOM 1292 N N . PRO B 2 41 ? -23.420 -11.031 19.955 1.00 34.06 21 PRO B N 1
ATOM 1293 C CA . PRO B 2 41 ? -22.838 -12.189 19.298 1.00 33.19 21 PRO B CA 1
ATOM 1294 C C . PRO B 2 41 ? -23.661 -12.650 18.122 1.00 36.45 21 PRO B C 1
ATOM 1295 O O . PRO B 2 41 ? -24.872 -12.570 18.149 1.00 31.50 21 PRO B O 1
ATOM 1299 N N . ASP B 2 42 ? -22.969 -13.146 17.093 1.00 40.51 22 ASP B N 1
ATOM 1300 C CA . ASP B 2 42 ? -23.553 -13.452 15.827 1.00 39.72 22 ASP B CA 1
ATOM 1301 C C . ASP B 2 42 ? -23.982 -14.940 15.793 1.00 39.63 22 ASP B C 1
ATOM 1302 O O . ASP B 2 42 ? -23.323 -15.780 15.160 1.00 40.73 22 ASP B O 1
ATOM 1307 N N . SER B 2 43 ? -25.068 -15.260 16.491 1.00 36.41 23 SER B N 1
ATOM 1308 C CA . SER B 2 43 ? -25.680 -16.592 16.365 1.00 36.20 23 SER B CA 1
ATOM 1309 C C . SER B 2 43 ? -27.161 -16.440 16.597 1.00 35.53 23 SER B C 1
ATOM 1310 O O . SER B 2 43 ? -27.665 -15.360 16.942 1.00 31.27 23 SER B O 1
ATOM 1313 N N . LEU B 2 44 ? -27.832 -17.558 16.440 1.00 31.96 24 LEU B N 1
ATOM 1314 C CA . LEU B 2 44 ? -29.238 -17.677 16.717 1.00 33.94 24 LEU B CA 1
ATOM 1315 C C . LEU B 2 44 ? -29.614 -17.448 18.182 1.00 31.32 24 LEU B C 1
ATOM 1316 O O . LEU B 2 44 ? -30.775 -17.270 18.506 1.00 29.13 24 LEU B O 1
ATOM 1321 N N . THR B 2 45 ? -28.616 -17.450 19.051 1.00 30.34 25 THR B N 1
ATOM 1322 C CA . THR B 2 45 ? -28.796 -17.625 20.433 1.00 32.73 25 THR B CA 1
ATOM 1323 C C . THR B 2 45 ? -27.786 -16.656 21.140 1.00 32.62 25 THR B C 1
ATOM 1324 O O . THR B 2 45 ? -26.973 -17.038 21.957 1.00 28.74 25 THR B O 1
ATOM 1328 N N . PRO B 2 46 ? -27.839 -15.351 20.777 1.00 32.26 26 PRO B N 1
ATOM 1329 C CA . PRO B 2 46 ? -26.843 -14.379 21.273 1.00 28.54 26 PRO B CA 1
ATOM 1330 C C . PRO B 2 46 ? -26.844 -14.177 22.769 1.00 26.60 26 PRO B C 1
ATOM 1331 O O . PRO B 2 46 ? -25.796 -13.826 23.347 1.00 26.98 26 PRO B O 1
ATOM 1335 N N . TYR B 2 47 ? -27.982 -14.359 23.413 1.00 25.52 27 TYR B N 1
ATOM 1336 C CA . TYR B 2 47 ? -28.071 -14.148 24.829 1.00 27.62 27 TYR B CA 1
ATOM 1337 C C . TYR B 2 47 ? -27.466 -15.308 25.640 1.00 28.89 27 TYR B C 1
ATOM 1338 O O . TYR B 2 47 ? -26.889 -15.070 26.662 1.00 30.19 27 TYR B O 1
ATOM 1347 N N . ALA B 2 48 ? -27.470 -16.501 25.062 1.00 34.19 28 ALA B N 1
ATOM 1348 C CA . ALA B 2 48 ? -26.798 -17.687 25.653 1.00 35.84 28 ALA B CA 1
ATOM 1349 C C . ALA B 2 48 ? -25.309 -17.531 25.474 1.00 34.30 28 ALA B C 1
ATOM 1350 O O . ALA B 2 48 ? -24.581 -17.794 26.379 1.00 30.73 28 ALA B O 1
ATOM 1352 N N . ASP B 2 49 ? -24.878 -17.006 24.319 1.00 37.01 29 ASP B N 1
ATOM 1353 C CA . ASP B 2 49 ? -23.473 -16.655 24.086 1.00 34.11 29 ASP B CA 1
ATOM 1354 C C . ASP B 2 49 ? -23.015 -15.565 25.055 1.00 34.69 29 ASP B C 1
ATOM 1355 O O . ASP B 2 49 ? -21.912 -15.613 25.545 1.00 33.55 29 ASP B O 1
ATOM 1360 N N . LEU B 2 50 ? -23.828 -14.534 25.273 1.00 30.38 30 LEU B N 1
ATOM 1361 C CA . LEU B 2 50 ? -23.465 -13.511 26.262 1.00 29.08 30 LEU B CA 1
ATOM 1362 C C . LEU B 2 50 ? -23.304 -14.171 27.624 1.00 28.25 30 LEU B C 1
ATOM 1363 O O . LEU B 2 50 ? -22.356 -13.903 28.313 1.00 26.14 30 LEU B O 1
ATOM 1368 N N . ALA B 2 51 ? -24.242 -15.025 27.999 1.00 29.62 31 ALA B N 1
ATOM 1369 C CA . ALA B 2 51 ? -24.203 -15.666 29.350 1.00 31.51 31 ALA B CA 1
ATOM 1370 C C . ALA B 2 51 ? -22.934 -16.481 29.576 1.00 34.18 31 ALA B C 1
ATOM 1371 O O . ALA B 2 51 ? -22.290 -16.345 30.607 1.00 38.99 31 ALA B O 1
ATOM 1373 N N . GLU B 2 52 ? -22.569 -17.315 28.613 1.00 37.26 32 GLU B N 1
ATOM 1374 C CA . GLU B 2 52 ? -21.316 -18.091 28.721 1.00 40.51 32 GLU B CA 1
ATOM 1375 C C . GLU B 2 52 ? -20.080 -17.190 28.684 1.00 37.16 32 GLU B C 1
ATOM 1376 O O . GLU B 2 52 ? -19.125 -17.442 29.392 1.00 32.10 32 GLU B O 1
ATOM 1382 N N . GLN B 2 53 ? -20.083 -16.098 27.924 1.00 33.85 33 GLN B N 1
ATOM 1383 C CA . GLN B 2 53 ? -18.904 -15.230 27.949 1.00 37.10 33 GLN B CA 1
ATOM 1384 C C . GLN B 2 53 ? -18.792 -14.479 29.278 1.00 37.09 33 GLN B C 1
ATOM 1385 O O . GLN B 2 53 ? -17.716 -14.354 29.838 1.00 36.12 33 GLN B O 1
ATOM 1391 N N . ALA B 2 54 ? -19.916 -14.059 29.828 1.00 34.38 34 ALA B N 1
ATOM 1392 C CA . ALA B 2 54 ? -19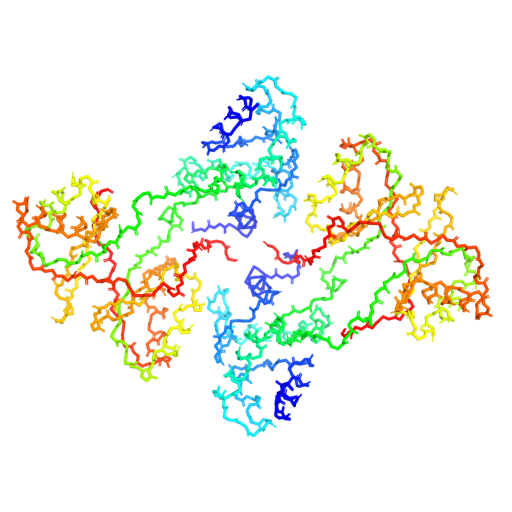.871 -13.266 31.058 1.00 34.81 34 ALA B CA 1
ATOM 1393 C C . ALA B 2 54 ? -20.073 -14.202 32.200 1.00 39.12 34 ALA B C 1
ATOM 1394 O O . ALA B 2 54 ? -20.289 -15.405 32.018 1.00 43.61 34 ALA B O 1
ATOM 1396 N N . GLY B 2 55 ? -20.138 -13.754 33.420 1.00 40.34 35 GLY B N 1
ATOM 1397 C CA . GLY B 2 55 ? -20.404 -14.876 34.368 1.00 45.61 35 GLY B CA 1
ATOM 1398 C C . GLY B 2 55 ? -21.767 -15.562 34.551 1.00 42.49 35 GLY B C 1
ATOM 1399 O O . GLY B 2 55 ? -21.948 -16.104 35.603 1.00 45.22 35 GLY B O 1
ATOM 1400 N N . MET B 2 56 ? -22.731 -15.602 33.606 1.00 39.41 36 MET B N 1
ATOM 1401 C CA . MET B 2 56 ? -24.133 -15.685 34.083 1.00 33.87 36 MET B CA 1
ATOM 1402 C C . MET B 2 56 ? -25.093 -16.525 33.279 1.00 33.31 36 MET B C 1
ATOM 1403 O O . MET B 2 56 ? -24.718 -17.085 32.256 1.00 38.86 36 MET B O 1
ATOM 1408 N N . THR B 2 57 ? -26.328 -16.644 33.735 1.00 31.71 37 THR B N 1
ATOM 1409 C CA . THR B 2 57 ? -27.329 -17.396 33.010 1.00 31.01 37 THR B CA 1
ATOM 1410 C C . THR B 2 57 ? -27.952 -16.522 31.917 1.00 33.36 37 THR B C 1
ATOM 1411 O O . THR B 2 57 ? -27.991 -15.295 32.034 1.00 29.80 37 THR B O 1
ATOM 1415 N N . GLU B 2 58 ? -28.426 -17.185 30.858 1.00 32.79 38 GLU B N 1
ATOM 1416 C CA . GLU B 2 58 ? -29.090 -16.496 29.765 1.00 32.48 38 GLU B CA 1
ATOM 1417 C C . GLU B 2 58 ? -30.262 -15.708 30.290 1.00 33.15 38 GLU B C 1
ATOM 1418 O O . GLU B 2 58 ? -30.502 -14.586 29.835 1.00 30.71 38 GLU B O 1
ATOM 1424 N N . ALA B 2 59 ? -31.024 -16.270 31.230 1.00 31.30 39 ALA B N 1
ATOM 1425 C CA . ALA B 2 59 ? -32.127 -15.496 31.813 1.00 30.53 39 ALA B CA 1
ATOM 1426 C C . ALA B 2 59 ? -31.642 -14.247 32.542 1.00 29.78 39 ALA B C 1
ATOM 1427 O O . ALA B 2 59 ? -32.297 -13.209 32.530 1.00 26.66 39 ALA B O 1
ATOM 1429 N N . GLN B 2 60 ? -30.514 -14.331 33.230 1.00 30.41 40 GLN B N 1
ATOM 1430 C CA . GLN B 2 60 ? -29.952 -13.115 33.875 1.00 29.65 40 GLN B CA 1
ATOM 1431 C C . GLN B 2 60 ? -29.476 -12.018 32.850 1.00 28.11 40 GLN B C 1
ATOM 1432 O O . GLN B 2 60 ? -29.654 -10.823 33.064 1.00 24.64 40 GLN B O 1
ATOM 1438 N N . VAL B 2 61 ? -28.867 -12.463 31.752 1.00 27.79 41 VAL B N 1
ATOM 1439 C CA . VAL B 2 61 ? -28.550 -11.567 30.634 1.00 24.01 41 VAL B CA 1
ATOM 1440 C C . VAL B 2 61 ? -29.806 -10.865 30.162 1.00 24.15 41 VAL B C 1
ATOM 1441 O O . VAL B 2 61 ? -29.850 -9.638 30.081 1.00 23.96 41 VAL B O 1
ATOM 1445 N N . LEU B 2 62 ? -30.850 -11.599 29.883 1.00 25.18 42 LEU B N 1
ATOM 1446 C CA . LEU B 2 62 ? -32.073 -10.960 29.419 1.00 26.86 42 LEU B CA 1
ATOM 1447 C C . LEU B 2 62 ? -32.725 -9.987 30.444 1.00 27.17 42 LEU B C 1
ATOM 1448 O O . LEU B 2 62 ? -33.224 -8.931 30.064 1.00 23.40 42 LEU B O 1
ATOM 1453 N N . GLU B 2 63 ? -32.720 -10.358 31.739 1.00 29.36 43 GLU B N 1
ATOM 1454 C CA . GLU B 2 63 ? -33.217 -9.440 32.834 1.00 31.62 43 GLU B CA 1
ATOM 1455 C C . GLU B 2 63 ? -32.413 -8.190 32.861 1.00 27.63 43 GLU B C 1
ATOM 1456 O O . GLU B 2 63 ? -32.946 -7.126 33.066 1.00 30.42 43 GLU B O 1
ATOM 1462 N N . LEU B 2 64 ? -31.094 -8.310 32.785 1.00 27.49 44 LEU B N 1
ATOM 1463 C CA . LEU B 2 64 ? -30.260 -7.106 32.812 1.00 24.72 44 LEU B CA 1
ATOM 1464 C C . LEU B 2 64 ? -30.544 -6.162 31.641 1.00 24.15 44 LEU B C 1
ATOM 1465 O O . LEU B 2 64 ? -30.729 -4.963 31.862 1.00 24.42 44 LEU B O 1
ATOM 1470 N N . LEU B 2 65 ? -30.569 -6.672 30.390 1.00 23.30 45 LEU B N 1
ATOM 1471 C CA . LEU B 2 65 ? -30.854 -5.796 29.276 1.00 23.97 45 LEU B CA 1
ATOM 1472 C C . LEU B 2 65 ? -32.273 -5.258 29.347 1.00 24.06 45 LEU B C 1
ATOM 1473 O O . LEU B 2 65 ? -32.514 -4.124 29.024 1.00 22.41 45 LEU B O 1
ATOM 1478 N N . GLY B 2 66 ? -33.176 -6.096 29.814 1.00 25.04 46 GLY B N 1
ATOM 1479 C CA . GLY B 2 66 ? -34.570 -5.742 29.919 1.00 28.36 46 GLY B CA 1
ATOM 1480 C C . GLY B 2 66 ? -34.739 -4.619 30.924 1.00 29.57 46 GLY B C 1
ATOM 1481 O O . GLY B 2 66 ? -35.373 -3.614 30.633 1.00 30.02 46 GLY B O 1
ATOM 1482 N N . ARG B 2 67 ? -34.078 -4.750 32.047 1.00 30.40 47 ARG B N 1
ATOM 1483 C CA . ARG B 2 67 ? -34.101 -3.662 33.046 1.00 33.23 47 ARG B CA 1
ATOM 1484 C C . ARG B 2 67 ? -33.565 -2.318 32.548 1.00 32.87 47 ARG B C 1
ATOM 1485 O O . ARG B 2 67 ? -34.146 -1.238 32.806 1.00 28.14 47 ARG B O 1
ATOM 1493 N N . LEU B 2 68 ? -32.463 -2.333 31.805 1.00 29.28 48 LEU B N 1
ATOM 1494 C CA . LEU B 2 68 ? -31.916 -1.091 31.328 1.00 26.21 48 LEU B CA 1
ATOM 1495 C C . LEU B 2 68 ? -32.665 -0.499 30.175 1.00 26.10 48 LEU B C 1
ATOM 1496 O O . LEU B 2 68 ? -32.671 0.732 29.994 1.00 27.29 48 LEU B O 1
ATOM 1501 N N . LYS B 2 69 ? -33.247 -1.342 29.339 1.00 26.00 49 LYS B N 1
ATOM 1502 C CA . LYS B 2 69 ? -34.139 -0.858 28.301 1.00 29.59 49 LYS B CA 1
ATOM 1503 C C . LYS B 2 69 ? -35.315 -0.123 28.987 1.00 30.90 49 LYS B C 1
ATOM 1504 O O . LYS B 2 69 ? -35.598 1.034 28.673 1.00 34.33 49 LYS B O 1
ATOM 1510 N N . ALA B 2 70 ? -35.926 -0.789 29.966 1.00 31.84 50 ALA B N 1
ATOM 1511 C CA . ALA B 2 70 ? -37.160 -0.281 30.645 1.00 34.74 50 ALA B CA 1
ATOM 1512 C C . ALA B 2 70 ? -36.860 1.043 31.295 1.00 38.37 50 ALA B C 1
ATOM 1513 O O . ALA B 2 70 ? -37.608 1.988 31.066 1.00 38.65 50 ALA B O 1
ATOM 1515 N N . SER B 2 71 ? -35.715 1.125 32.014 1.00 34.50 51 SER B N 1
ATOM 1516 C CA . SER B 2 71 ? -35.241 2.355 32.637 1.00 35.17 51 SER B CA 1
ATOM 1517 C C . SER B 2 71 ? -34.772 3.482 31.722 1.00 34.91 51 SER B C 1
ATOM 1518 O O . SER B 2 71 ? -34.699 4.619 32.118 1.00 36.84 51 SER B O 1
ATOM 1521 N N . GLY B 2 72 ? -34.387 3.200 30.491 1.00 34.87 52 GLY B N 1
ATOM 1522 C CA . GLY B 2 72 ? -33.936 4.261 29.610 1.00 29.51 52 GLY B CA 1
ATOM 1523 C C . GLY B 2 72 ? -32.421 4.323 29.560 1.00 28.61 52 GLY B C 1
ATOM 1524 O O . GLY B 2 72 ? -31.869 5.053 28.733 1.00 29.46 52 GLY B O 1
ATOM 1525 N N . ALA B 2 73 ? -31.743 3.544 30.409 1.00 27.33 53 ALA B N 1
ATOM 1526 C CA . ALA B 2 73 ? -30.270 3.512 30.429 1.00 24.98 53 ALA B CA 1
ATOM 1527 C C . ALA B 2 73 ? -29.725 2.982 29.100 1.00 23.98 53 ALA B C 1
ATOM 1528 O O . ALA B 2 73 ? -28.730 3.488 28.584 1.00 22.79 53 ALA B O 1
ATOM 1530 N N . ILE B 2 74 ? -30.383 1.948 28.565 1.00 25.07 54 ILE B N 1
ATOM 1531 C CA . ILE B 2 74 ? -30.259 1.559 27.202 1.00 24.11 54 ILE B CA 1
ATOM 1532 C C . ILE B 2 74 ? -31.341 2.295 26.392 1.00 27.33 54 ILE B C 1
ATOM 1533 O O . ILE B 2 74 ? -32.531 2.036 26.548 1.00 27.14 54 ILE B O 1
ATOM 1538 N N . ARG B 2 75 ? -30.907 3.219 25.555 1.00 28.93 55 ARG B N 1
ATOM 1539 C CA . ARG B 2 75 ? -31.767 4.067 24.720 1.00 30.72 55 ARG B CA 1
ATOM 1540 C C . ARG B 2 75 ? -32.300 3.265 23.558 1.00 31.71 55 ARG B C 1
ATOM 1541 O O . ARG B 2 75 ? -33.401 3.480 23.119 1.00 32.63 55 ARG B O 1
ATOM 1549 N N . ARG B 2 76 ? -31.479 2.388 23.010 1.00 28.72 56 ARG B N 1
ATOM 1550 C CA . ARG B 2 76 ? -31.911 1.478 21.977 1.00 29.32 56 ARG B CA 1
ATOM 1551 C C . ARG B 2 76 ? -31.051 0.232 22.017 1.00 26.12 56 ARG B C 1
ATOM 1552 O O . ARG B 2 76 ? -29.838 0.349 22.127 1.00 25.10 56 ARG B O 1
ATOM 1560 N N . PHE B 2 77 ? -31.698 -0.929 22.038 1.00 26.63 57 PHE B N 1
ATOM 1561 C CA . PHE B 2 77 ? -31.064 -2.172 21.865 1.00 27.97 57 PHE B CA 1
ATOM 1562 C C . PHE B 2 77 ? -31.525 -2.730 20.542 1.00 28.40 57 PHE B C 1
ATOM 1563 O O . PHE B 2 77 ? -32.668 -3.204 20.392 1.00 30.18 57 PHE B O 1
ATOM 1571 N N . GLY B 2 78 ? -30.639 -2.667 19.560 1.00 26.95 58 GLY B N 1
ATOM 1572 C CA . GLY B 2 78 ? -31.039 -2.964 18.212 1.00 27.59 58 GLY B CA 1
ATOM 1573 C C . GLY B 2 78 ? -30.099 -2.445 17.185 1.00 29.66 58 GLY B C 1
ATOM 1574 O O . GLY B 2 78 ? -28.883 -2.288 17.441 1.00 31.02 58 GLY B O 1
ATOM 1575 N N . ALA B 2 79 ? -30.657 -2.206 16.001 1.00 32.10 59 ALA B N 1
ATOM 1576 C CA . ALA B 2 79 ? -29.873 -1.971 14.789 1.00 34.86 59 ALA B CA 1
ATOM 1577 C C . ALA B 2 79 ? -29.704 -0.450 14.637 1.00 39.99 59 ALA B C 1
ATOM 1578 O O . ALA B 2 79 ? -30.657 0.335 14.897 1.00 42.50 59 ALA B O 1
ATOM 1580 N N . SER B 2 80 ? -28.457 -0.039 14.412 1.00 40.23 60 SER B N 1
ATOM 1581 C CA . SER B 2 80 ? -28.131 1.324 13.987 1.00 47.79 60 SER B CA 1
ATOM 1582 C C . SER B 2 80 ? -27.890 1.199 12.471 1.00 46.13 60 SER B C 1
ATOM 1583 O O . SER B 2 80 ? -27.131 0.331 12.057 1.00 46.22 60 SER B O 1
ATOM 1586 N N . ILE B 2 81 ? -28.584 2.000 11.648 1.00 49.39 61 ILE B N 1
ATOM 1587 C CA . ILE B 2 81 ? -28.520 1.840 10.172 1.00 52.16 61 ILE B CA 1
ATOM 1588 C C . ILE B 2 81 ? -27.852 3.035 9.488 1.00 53.66 61 ILE B C 1
ATOM 1589 O O . ILE B 2 81 ? -27.801 4.114 10.055 1.00 46.05 61 ILE B O 1
ATOM 1594 N N . LYS B 2 82 ? -27.373 2.835 8.265 1.00 61.47 62 LYS B N 1
ATOM 1595 C CA . LYS B 2 82 ? -26.790 3.931 7.457 1.00 72.01 62 LYS B CA 1
ATOM 1596 C C . LYS B 2 82 ? -27.819 4.823 6.756 1.00 81.47 62 LYS B C 1
ATOM 1597 O O . LYS B 2 82 ? -29.017 4.741 7.041 1.00 78.16 62 LYS B O 1
ATOM 1603 N N . HIS B 2 83 ? -27.326 5.706 5.877 1.00 100.35 63 HIS B N 1
ATOM 1604 C CA . HIS B 2 83 ? -28.144 6.656 5.089 1.00 111.91 63 HIS B CA 1
ATOM 1605 C C . HIS B 2 83 ? -29.243 7.352 5.922 1.00 125.99 63 HIS B C 1
ATOM 1606 O O . HIS B 2 83 ? -29.041 7.628 7.112 1.00 127.08 63 HIS B O 1
ATOM 1608 N N . GLN B 2 84 ? -30.394 7.627 5.302 1.00 136.83 64 GLN B N 1
ATOM 1609 C CA . GLN B 2 84 ? -31.452 8.439 5.922 1.00 138.61 64 GLN B CA 1
ATOM 1610 C C . GLN B 2 84 ? -30.938 9.864 6.158 1.00 145.49 64 GLN B C 1
ATOM 1611 O O . GLN B 2 84 ? -31.355 10.523 7.115 1.00 144.71 64 GLN B O 1
ATOM 1613 N N . LYS B 2 85 ? -30.043 10.311 5.264 1.00 150.72 65 LYS B N 1
ATOM 1614 C CA . LYS B 2 85 ? -29.330 11.604 5.337 1.00 149.97 65 LYS B CA 1
ATOM 1615 C C . LYS B 2 85 ? -29.298 12.242 6.731 1.00 150.80 65 LYS B C 1
ATOM 1616 O O . LYS B 2 85 ? -30.199 13.008 7.074 1.00 156.92 65 LYS B O 1
ATOM 1618 N N . THR B 2 86 ? -28.259 11.942 7.519 1.00 144.94 66 THR B N 1
ATOM 1619 C CA . THR B 2 86 ? -28.133 12.455 8.898 1.00 137.28 66 THR B CA 1
ATOM 1620 C C . THR B 2 86 ? -27.881 13.971 8.951 1.00 134.88 66 THR B C 1
ATOM 1621 O O . THR B 2 86 ? -26.940 14.429 9.603 1.00 127.60 66 THR B O 1
ATOM 1623 N N . GLY B 2 87 ? -28.765 14.730 8.294 1.00 135.66 67 GLY B N 1
ATOM 1624 C CA . GLY B 2 87 ? -28.587 16.164 8.037 1.00 134.47 67 GLY B CA 1
ATOM 1625 C C . GLY B 2 87 ? -28.073 16.476 6.629 1.00 135.18 67 GLY B C 1
ATOM 1626 O O . GLY B 2 87 ? -26.913 16.872 6.472 1.00 124.30 67 GLY B O 1
ATOM 1627 N N . TRP B 2 88 ? -28.934 16.309 5.615 1.00 135.46 68 TRP B N 1
ATOM 1628 C CA . TRP B 2 88 ? -28.618 16.574 4.185 1.00 135.22 68 TRP B CA 1
ATOM 1629 C C . TRP B 2 88 ? -27.119 16.712 3.845 1.00 135.73 68 TRP B C 1
ATOM 1630 O O . TRP B 2 88 ? -26.588 15.949 3.035 1.00 141.74 68 TRP B O 1
ATOM 1632 N N . THR B 2 89 ? -26.475 17.714 4.454 1.00 122.82 69 THR B N 1
ATOM 1633 C CA . THR B 2 89 ? -25.020 17.966 4.385 1.00 108.24 69 THR B CA 1
ATOM 1634 C C . THR B 2 89 ? -24.768 19.254 5.169 1.00 98.83 69 THR B C 1
ATOM 1635 O O . THR B 2 89 ? -25.694 20.032 5.369 1.00 96.31 69 THR B O 1
ATOM 1639 N N . HIS B 2 90 ? -23.540 19.471 5.627 1.00 92.96 70 HIS B N 1
ATOM 1640 C CA . HIS B 2 90 ? -23.108 20.807 6.099 1.00 93.77 70 HIS B CA 1
ATOM 1641 C C . HIS B 2 90 ? -23.748 21.319 7.427 1.00 89.72 70 HIS B C 1
ATOM 1642 O O . HIS B 2 90 ? -24.945 21.636 7.490 1.00 82.10 70 HIS B O 1
ATOM 1649 N N . ASN B 2 91 ? -22.927 21.418 8.474 1.00 85.53 71 ASN B N 1
ATOM 1650 C CA . ASN B 2 91 ? -23.390 21.826 9.803 1.00 78.09 71 ASN B CA 1
ATOM 1651 C C . ASN B 2 91 ? -22.962 23.248 10.151 1.00 71.31 71 ASN B C 1
ATOM 1652 O O . ASN B 2 91 ? -22.072 23.805 9.488 1.00 71.37 71 ASN B O 1
ATOM 1657 N N . ALA B 2 92 ? -23.614 23.846 11.163 1.00 57.99 72 ALA B N 1
ATOM 1658 C CA . ALA B 2 92 ? -23.263 25.199 11.614 1.00 54.32 72 ALA B CA 1
ATOM 1659 C C . ALA B 2 92 ? -23.544 25.424 13.116 1.00 50.53 72 ALA B C 1
ATOM 1660 O O . ALA B 2 92 ? -24.746 25.426 13.550 1.00 44.58 72 ALA B O 1
ATOM 1662 N N . MET B 2 93 ? -22.460 25.565 13.890 1.00 47.43 73 MET B N 1
ATOM 1663 C CA . MET B 2 93 ? -22.554 25.864 15.346 1.00 49.12 73 MET B CA 1
ATOM 1664 C C . MET B 2 93 ? -22.541 27.375 15.538 1.00 43.27 73 MET B C 1
ATOM 1665 O O . MET B 2 93 ? -21.546 28.051 15.198 1.00 50.01 73 MET B O 1
ATOM 1670 N N . VAL B 2 94 ? -23.661 27.935 15.972 1.00 36.49 74 VAL B N 1
ATOM 1671 C CA . VAL B 2 94 ? -23.633 29.389 16.245 1.00 33.47 74 VAL B CA 1
ATOM 1672 C C . VAL B 2 94 ? -24.100 29.764 17.639 1.00 30.53 74 VAL B C 1
ATOM 1673 O O . VAL B 2 94 ? -25.081 29.206 18.179 1.00 29.17 74 VAL B O 1
ATOM 1677 N N . ALA B 2 95 ? -23.358 30.682 18.248 1.00 28.68 75 ALA B N 1
ATOM 1678 C CA . ALA B 2 95 ? -23.615 31.047 19.626 1.00 29.79 75 ALA B CA 1
ATOM 1679 C C . ALA B 2 95 ? -24.202 32.448 19.709 1.00 29.84 75 ALA B C 1
ATOM 1680 O O . ALA B 2 95 ? -23.711 33.352 19.071 1.00 31.45 75 ALA B O 1
ATOM 1682 N N . TRP B 2 96 ? -25.223 32.611 20.530 1.00 30.16 76 TRP B N 1
ATOM 1683 C CA . TRP B 2 96 ? -25.982 33.853 20.593 1.00 30.74 76 TRP B CA 1
ATOM 1684 C C . TRP B 2 96 ? -26.005 34.431 22.017 1.00 30.49 76 TRP B C 1
ATOM 1685 O O . TRP B 2 96 ? -26.046 33.715 23.001 1.00 29.05 76 TRP B O 1
ATOM 1696 N N . LYS B 2 97 ? -26.055 35.744 22.132 1.00 32.63 77 LYS B N 1
ATOM 1697 C CA . LYS B 2 97 ? -26.277 36.349 23.441 1.00 34.41 77 LYS B CA 1
ATOM 1698 C C . LYS B 2 97 ? -27.735 36.251 23.805 1.00 34.13 77 LYS B C 1
ATOM 1699 O O . LYS B 2 97 ? -28.618 36.303 22.946 1.00 34.78 77 LYS B O 1
ATOM 1705 N N . VAL B 2 98 ? -28.007 36.152 25.088 1.00 35.47 78 VAL B N 1
ATOM 1706 C CA . VAL B 2 98 ? -29.367 35.964 25.495 1.00 35.75 78 VAL B CA 1
ATOM 1707 C C . VAL B 2 98 ? -29.447 36.261 26.962 1.00 38.93 78 VAL B C 1
ATOM 1708 O O . VAL B 2 98 ? -28.531 35.881 27.671 1.00 40.60 78 VAL B O 1
ATOM 1712 N N . THR B 2 99 ? -30.509 36.973 27.403 1.00 41.06 79 THR B N 1
ATOM 1713 C CA . THR B 2 99 ? -30.693 37.318 28.808 1.00 42.34 79 THR B CA 1
ATOM 1714 C C . THR B 2 99 ? -31.579 36.254 29.431 1.00 42.06 79 THR B C 1
ATOM 1715 O O . THR B 2 99 ? -32.344 35.628 28.738 1.00 38.80 79 THR B O 1
ATOM 1719 N N . PRO B 2 100 ? -31.492 36.043 30.753 1.00 43.66 80 PRO B N 1
ATOM 1720 C CA . PRO B 2 100 ? -32.328 35.013 31.399 1.00 44.06 80 PRO B CA 1
ATOM 1721 C C . PRO B 2 100 ? -33.840 35.053 31.015 1.00 44.86 80 PRO B C 1
ATOM 1722 O O . PRO B 2 100 ? -34.437 34.004 30.760 1.00 43.52 80 PRO B O 1
ATOM 1726 N N . ASP B 2 101 ? -34.453 36.224 30.942 1.00 45.25 81 ASP B N 1
ATOM 1727 C CA . ASP B 2 101 ? -35.887 36.263 30.596 1.00 49.63 81 ASP B CA 1
ATOM 1728 C C . ASP B 2 101 ? -36.187 35.762 29.147 1.00 53.99 81 ASP B C 1
ATOM 1729 O O . ASP B 2 101 ? -37.274 35.229 28.905 1.00 53.06 81 ASP B O 1
ATOM 1734 N N . GLN B 2 102 ? -35.191 35.868 28.242 1.00 49.91 82 GLN B N 1
ATOM 1735 C CA . GLN B 2 102 ? -35.278 35.450 26.830 1.00 48.98 82 GLN B CA 1
ATOM 1736 C C . GLN B 2 102 ? -34.994 33.947 26.582 1.00 45.29 82 GLN B C 1
ATOM 1737 O O . GLN B 2 102 ? -35.383 33.425 25.536 1.00 41.15 82 GLN B O 1
ATOM 1743 N N . VAL B 2 103 ? -34.235 33.304 27.492 1.00 40.72 83 VAL B N 1
ATOM 1744 C CA . VAL B 2 103 ? -33.775 31.928 27.332 1.00 40.49 83 VAL B CA 1
ATOM 1745 C C . VAL B 2 103 ? -34.817 30.932 26.824 1.00 39.38 83 VAL B C 1
ATOM 1746 O O . VAL B 2 103 ? -34.641 30.249 25.771 1.00 36.11 83 VAL B O 1
ATOM 1750 N N . ASP B 2 104 ? -35.895 30.785 27.572 1.00 40.18 84 ASP B N 1
ATOM 1751 C CA . ASP B 2 104 ? -36.841 29.726 27.273 1.00 41.57 84 ASP B CA 1
ATOM 1752 C C . ASP B 2 104 ? -37.577 30.052 25.966 1.00 44.08 84 ASP B C 1
ATOM 1753 O O . ASP B 2 104 ? -37.756 29.157 25.151 1.00 45.11 84 ASP B O 1
ATOM 1758 N N . ASP B 2 105 ? -37.946 31.321 25.756 1.00 46.48 85 ASP B N 1
ATOM 1759 C CA . ASP B 2 105 ? -38.672 31.703 24.540 1.00 51.32 85 ASP B CA 1
ATOM 1760 C C . ASP B 2 105 ? -37.801 31.583 23.309 1.00 49.13 85 ASP B C 1
ATOM 1761 O O . ASP B 2 105 ? -38.169 30.903 22.351 1.00 47.35 85 ASP B O 1
ATOM 1766 N N . CYS B 2 106 ? -36.633 32.206 23.347 1.00 46.21 86 CYS B N 1
ATOM 1767 C CA . CYS B 2 106 ? -35.664 32.031 22.264 1.00 41.50 86 CYS B CA 1
ATOM 1768 C C . CYS B 2 106 ? -35.259 30.587 22.011 1.00 38.63 86 CYS B C 1
ATOM 1769 O O . CYS B 2 106 ? -35.111 30.162 20.866 1.00 37.39 86 CYS B O 1
ATOM 1772 N N . GLY B 2 107 ? -35.012 29.824 23.064 1.00 37.29 87 GLY B N 1
ATOM 1773 C CA . GLY B 2 107 ? -34.585 28.429 22.907 1.00 36.29 87 GLY B CA 1
ATOM 1774 C C . GLY B 2 107 ? -35.670 27.627 22.174 1.00 39.70 87 GLY B C 1
ATOM 1775 O O . GLY B 2 107 ? -35.418 26.953 21.178 1.00 35.43 87 GLY B O 1
ATOM 1776 N N . ARG B 2 108 ? -36.883 27.736 22.680 1.00 42.63 88 ARG B N 1
ATOM 1777 C CA . ARG B 2 108 ? -38.070 27.237 22.013 1.00 47.17 88 ARG B CA 1
ATOM 1778 C C . ARG B 2 108 ? -38.274 27.794 20.569 1.00 43.85 88 ARG B C 1
ATOM 1779 O O . ARG B 2 108 ? -38.381 27.018 19.644 1.00 44.90 88 ARG B O 1
ATOM 1787 N N . LYS B 2 109 ? -38.331 29.110 20.373 1.00 45.76 89 LYS B N 1
ATOM 1788 C CA . LYS B 2 109 ? -38.582 29.663 19.015 1.00 44.83 89 LYS B CA 1
ATOM 1789 C C . LYS B 2 109 ? -37.478 29.289 18.022 1.00 45.14 89 LYS B C 1
ATOM 1790 O O . LYS B 2 109 ? -37.774 28.930 16.883 1.00 47.01 89 LYS B O 1
ATOM 1796 N N . ALA B 2 110 ? -36.216 29.357 18.462 1.00 43.29 90 ALA B N 1
ATOM 1797 C CA . ALA B 2 110 ? -35.056 28.800 17.712 1.00 46.11 90 ALA B CA 1
ATOM 1798 C C . ALA B 2 110 ? -35.169 27.328 17.348 1.00 43.59 90 ALA B C 1
ATOM 1799 O O . ALA B 2 110 ? -34.814 26.932 16.237 1.00 45.38 90 ALA B O 1
ATOM 1801 N N . ALA B 2 111 ? -35.607 26.502 18.287 1.00 44.17 91 ALA B N 1
ATOM 1802 C CA . ALA B 2 111 ? -35.691 25.037 18.052 1.00 44.79 91 ALA B CA 1
ATOM 1803 C C . ALA B 2 111 ? -36.805 24.653 17.059 1.00 49.08 91 ALA B C 1
ATOM 1804 O O . ALA B 2 111 ? -36.753 23.580 16.479 1.00 49.02 91 ALA B O 1
ATOM 1806 N N . GLU B 2 112 ? -37.787 25.543 16.877 1.00 51.83 92 GLU B N 1
ATOM 1807 C CA . GLU B 2 112 ? -38.882 25.365 15.917 1.00 59.13 92 GLU B CA 1
ATOM 1808 C C . GLU B 2 112 ? -38.469 25.374 14.451 1.00 56.81 92 GLU B C 1
ATOM 1809 O O . GLU B 2 112 ? -39.251 24.956 13.612 1.00 57.13 92 GLU B O 1
ATOM 1815 N N . HIS B 2 113 ? -37.250 25.829 14.149 1.00 56.83 93 HIS B N 1
ATOM 1816 C CA . HIS B 2 113 ? -36.796 25.941 12.767 1.00 52.48 93 HIS B CA 1
ATOM 1817 C C . HIS B 2 113 ? -36.478 24.572 12.257 1.00 52.84 93 HIS B C 1
ATOM 1818 O O . HIS B 2 113 ? -35.838 23.790 12.975 1.00 52.15 93 HIS B O 1
ATOM 1825 N N . SER B 2 114 ? -36.880 24.281 11.019 1.00 51.87 94 SER B N 1
ATOM 1826 C CA . SER B 2 114 ? -36.728 22.913 10.470 1.00 53.68 94 SER B CA 1
ATOM 1827 C C . SER B 2 114 ? -35.275 22.443 10.393 1.00 52.29 94 SER B C 1
ATOM 1828 O O . SER B 2 114 ? -34.988 21.261 10.627 1.00 49.32 94 SER B O 1
ATOM 1831 N N . HIS B 2 115 ? -34.388 23.380 10.074 1.00 52.09 95 HIS B N 1
ATOM 1832 C CA . HIS B 2 115 ? -32.931 23.159 9.950 1.00 51.96 95 HIS B CA 1
ATOM 1833 C C . HIS B 2 115 ? -32.125 23.265 11.291 1.00 47.41 95 HIS B C 1
ATOM 1834 O O . HIS B 2 115 ? -30.888 23.160 11.330 1.00 44.30 95 HIS B O 1
ATOM 1841 N N . ILE B 2 116 ? -32.824 23.449 12.391 1.00 45.07 96 ILE B N 1
ATOM 1842 C CA . ILE B 2 116 ? -32.150 23.467 13.683 1.00 45.72 96 ILE B CA 1
ATOM 1843 C C . ILE B 2 116 ? -32.573 22.246 14.507 1.00 47.89 96 ILE B C 1
ATOM 1844 O O . ILE B 2 116 ? -33.732 22.160 14.984 1.00 51.07 96 ILE B O 1
ATOM 1849 N N . SER B 2 117 ? -31.641 21.322 14.682 1.00 48.55 97 SER B N 1
ATOM 1850 C CA . SER B 2 117 ? -31.917 20.096 15.450 1.00 54.49 97 SER B CA 1
ATOM 1851 C C . SER B 2 117 ? -32.226 20.348 16.945 1.00 56.64 97 SER B C 1
ATOM 1852 O O . SER B 2 117 ? -33.242 19.878 17.469 1.00 54.54 97 SER B O 1
ATOM 1855 N N . HIS B 2 118 ? -31.316 21.061 17.605 1.00 60.98 98 HIS B N 1
ATOM 1856 C CA . HIS B 2 118 ? -31.358 21.289 19.060 1.00 59.05 98 HIS B CA 1
ATOM 1857 C C . HIS B 2 118 ? -30.670 22.597 19.384 1.00 54.42 98 HIS B C 1
ATOM 1858 O O . HIS B 2 118 ? -29.827 23.078 18.624 1.00 55.45 98 HIS B O 1
ATOM 1865 N N . VAL B 2 119 ? -31.056 23.152 20.517 1.00 45.96 99 VAL B N 1
ATOM 1866 C CA . VAL B 2 119 ? -30.516 24.381 20.978 1.00 40.71 99 VAL B CA 1
ATOM 1867 C C . VAL B 2 119 ? -30.116 24.098 22.433 1.00 38.62 99 VAL B C 1
ATOM 1868 O O . VAL B 2 119 ? -30.927 23.583 23.180 1.00 39.18 99 VAL B O 1
ATOM 1872 N N . TYR B 2 120 ? -28.869 24.391 22.800 1.00 30.90 100 TYR B N 1
ATOM 1873 C CA . TYR B 2 120 ? -28.441 24.366 24.171 1.00 30.24 100 TYR B CA 1
ATOM 1874 C C . TYR B 2 120 ? -28.254 25.759 24.740 1.00 29.63 100 TYR B C 1
ATOM 1875 O O . TYR B 2 120 ? -27.856 26.706 24.015 1.00 29.65 100 TYR B O 1
ATOM 1884 N N . TYR B 2 121 ? -28.535 25.880 26.028 1.00 25.94 101 TYR B N 1
ATOM 1885 C CA . TYR B 2 121 ? -28.155 27.021 26.860 1.00 26.55 101 TYR B CA 1
ATOM 1886 C C . TYR B 2 121 ? -27.021 26.590 27.770 1.00 25.78 101 TYR B C 1
ATOM 1887 O O . TYR B 2 121 ? -27.196 25.637 28.526 1.00 29.21 101 TYR B O 1
ATOM 1896 N N . ARG B 2 122 ? -25.833 27.194 27.589 1.00 25.11 102 ARG B N 1
ATOM 1897 C CA . ARG B 2 122 ? -24.617 26.885 28.347 1.00 25.20 102 ARG B CA 1
ATOM 1898 C C . ARG B 2 122 ? -24.152 28.216 28.990 1.00 26.68 102 ARG B C 1
ATOM 1899 O O . ARG B 2 122 ? -23.569 29.057 28.319 1.00 26.59 102 ARG B O 1
ATOM 1907 N N . PRO B 2 123 ? -24.517 28.446 30.241 1.00 30.98 103 PRO B N 1
ATOM 1908 C CA . PRO B 2 123 ? -24.140 29.700 30.871 1.00 32.10 103 PRO B CA 1
ATOM 1909 C C . PRO B 2 123 ? -22.628 29.888 30.875 1.00 34.58 103 PRO B C 1
ATOM 1910 O O . PRO B 2 123 ? -21.844 28.909 30.936 1.00 30.42 103 PRO B O 1
ATOM 1914 N N . SER B 2 124 ? -22.227 31.155 30.797 1.00 34.86 104 SER B N 1
ATOM 1915 C CA . SER B 2 124 ? -20.846 31.543 30.776 1.00 37.04 104 SER B CA 1
ATOM 1916 C C . SER B 2 124 ? -20.714 32.897 31.490 1.00 39.59 104 SER B C 1
ATOM 1917 O O . SER B 2 124 ? -21.481 33.780 31.231 1.00 41.05 104 SER B O 1
ATOM 1920 N N . SER B 2 125 ? -19.697 33.024 32.322 1.00 44.56 105 SER B N 1
ATOM 1921 C CA . SER B 2 125 ? -19.318 34.277 32.954 1.00 48.43 105 SER B CA 1
ATOM 1922 C C . SER B 2 125 ? -17.850 34.601 32.605 1.00 50.20 105 SER B C 1
ATOM 1923 O O . SER B 2 125 ? -17.138 35.229 33.400 1.00 50.78 105 SER B O 1
ATOM 1926 N N . ALA B 2 126 ? -17.388 34.142 31.432 1.00 45.91 106 ALA B N 1
ATOM 1927 C CA . ALA B 2 126 ? -16.153 34.642 30.854 1.00 45.36 106 ALA B CA 1
ATOM 1928 C C . ALA B 2 126 ? -16.477 35.966 30.176 1.00 46.01 106 ALA B C 1
ATOM 1929 O O . ALA B 2 126 ? -17.346 36.038 29.286 1.00 44.70 106 ALA B O 1
ATOM 1931 N N . PRO B 2 127 ? -15.811 37.049 30.625 1.00 46.01 107 PRO B N 1
ATOM 1932 C CA . PRO B 2 127 ? -16.084 38.346 30.037 1.00 46.95 107 PRO B CA 1
ATOM 1933 C C . PRO B 2 127 ? -15.955 38.346 28.524 1.00 46.36 107 PRO B C 1
ATOM 1934 O O . PRO B 2 127 ? -16.810 38.903 27.842 1.00 46.44 107 PRO B O 1
ATOM 1938 N N . ASP B 2 128 ? -14.932 37.709 27.973 1.00 45.86 108 ASP B N 1
ATOM 1939 C CA . ASP B 2 128 ? -14.798 37.713 26.515 1.00 45.61 108 ASP B CA 1
ATOM 1940 C C . ASP B 2 128 ? -15.533 36.555 25.811 1.00 44.27 108 ASP B C 1
ATOM 1941 O O . ASP B 2 128 ? -15.281 36.301 24.648 1.00 44.37 108 ASP B O 1
ATOM 1946 N N . TRP B 2 129 ? -16.379 35.807 26.513 1.00 42.19 109 TRP B N 1
ATOM 1947 C CA . TRP B 2 129 ? -17.262 34.859 25.835 1.00 38.77 109 TRP B CA 1
ATOM 1948 C C . TRP B 2 129 ? -18.657 35.076 26.346 1.00 38.37 109 TRP B C 1
ATOM 1949 O O . TRP B 2 129 ? -19.098 34.375 27.278 1.00 38.55 109 TRP B O 1
ATOM 1960 N N . PRO B 2 130 ? -19.372 36.045 25.752 1.00 37.70 110 PRO B N 1
ATOM 1961 C CA . PRO B 2 130 ? -20.673 36.440 26.355 1.00 36.60 110 PRO B CA 1
ATOM 1962 C C . PRO B 2 130 ? -21.831 35.614 25.743 1.00 36.50 110 PRO B C 1
ATOM 1963 O O . PRO B 2 130 ? -22.954 35.798 26.127 1.00 36.97 110 PRO B O 1
ATOM 1967 N N . TYR B 2 131 ? -21.545 34.730 24.785 1.00 34.18 111 TYR B N 1
ATOM 1968 C CA . TYR B 2 131 ? -22.599 33.958 24.114 1.00 33.48 111 TYR B CA 1
ATOM 1969 C C . TYR B 2 131 ? -22.924 32.663 24.895 1.00 32.73 111 TYR B C 1
ATOM 1970 O O . TYR B 2 131 ? -22.034 31.940 25.301 1.00 30.59 111 TYR B O 1
ATOM 1979 N N . GLU B 2 132 ? -24.219 32.430 25.074 1.00 31.52 112 GLU B N 1
ATOM 1980 C CA . GLU B 2 132 ? -24.767 31.373 25.896 1.00 29.54 112 GLU B CA 1
ATOM 1981 C C . GLU B 2 132 ? -25.800 30.469 25.260 1.00 28.13 112 GLU B C 1
ATOM 1982 O O . GLU B 2 132 ? -26.105 29.369 25.834 1.00 25.74 112 GLU B O 1
ATOM 1988 N N . MET B 2 133 ? -26.351 30.846 24.110 1.00 27.64 113 MET B N 1
ATOM 1989 C CA . MET B 2 133 ? -27.355 30.001 23.461 1.00 27.25 113 MET B CA 1
ATOM 1990 C C . MET B 2 133 ? -26.791 29.520 22.149 1.00 27.58 113 MET B C 1
ATOM 1991 O O . MET B 2 133 ? -26.343 30.326 21.313 1.00 27.27 113 MET B O 1
ATOM 1996 N N . TYR B 2 134 ? -26.769 28.183 21.992 1.00 25.70 114 TYR B N 1
ATOM 1997 C CA . TYR B 2 134 ? -26.104 27.532 20.895 1.00 25.15 114 TYR B CA 1
ATOM 1998 C C . TYR B 2 134 ? -27.121 26.838 20.018 1.00 27.55 114 TYR B C 1
ATOM 1999 O O . TYR B 2 134 ? -27.831 25.924 20.465 1.00 27.07 114 TYR B O 1
ATOM 2008 N N . THR B 2 135 ? -27.192 27.274 18.769 1.00 29.59 115 THR B N 1
ATOM 2009 C CA . THR B 2 135 ? -28.102 26.664 17.791 1.00 31.04 115 THR B CA 1
ATOM 2010 C C . THR B 2 135 ? -27.322 25.863 16.798 1.00 32.85 115 THR B C 1
ATOM 2011 O O . THR B 2 135 ? -26.337 26.363 16.192 1.00 32.66 115 THR B O 1
ATOM 2015 N N . MET B 2 136 ? -27.693 24.586 16.698 1.00 41.39 116 MET B N 1
ATOM 2016 C CA . MET B 2 136 ? -26.975 23.679 15.830 1.00 49.18 116 MET B CA 1
ATOM 2017 C C . MET B 2 136 ? -27.819 23.651 14.576 1.00 47.64 116 MET B C 1
ATOM 2018 O O . MET B 2 136 ? -28.994 23.226 14.603 1.00 47.97 116 MET B O 1
ATOM 2023 N N . ILE B 2 137 ? -27.214 24.180 13.520 1.00 45.28 117 ILE B N 1
ATOM 2024 C CA . ILE B 2 137 ? -27.904 24.495 12.295 1.00 47.22 117 ILE B CA 1
ATOM 2025 C C . ILE B 2 137 ? -27.486 23.479 11.227 1.00 51.99 117 ILE B C 1
ATOM 2026 O O . ILE B 2 137 ? -26.326 23.063 11.187 1.00 49.85 117 ILE B O 1
ATOM 2031 N N . HIS B 2 138 ? -28.435 23.092 10.382 1.00 55.09 118 HIS B N 1
ATOM 2032 C CA . HIS B 2 138 ? -28.178 22.129 9.283 1.00 61.66 118 HIS B CA 1
ATOM 2033 C C . HIS B 2 138 ? -28.543 22.766 7.935 1.00 61.84 118 HIS B C 1
ATOM 2034 O O . HIS B 2 138 ? -29.371 23.685 7.876 1.00 59.92 118 HIS B O 1
ATOM 2041 N N . GLY B 2 139 ? -27.873 22.343 6.861 1.00 64.80 119 GLY B N 1
ATOM 2042 C CA . GLY B 2 139 ? -28.090 22.962 5.548 1.00 66.58 119 GLY B CA 1
ATOM 2043 C C . GLY B 2 139 ? -27.696 22.168 4.307 1.00 71.62 119 GLY B C 1
ATOM 2044 O O . GLY B 2 139 ? -27.749 20.947 4.307 1.00 70.83 119 GLY B O 1
ATOM 2045 N N . ARG B 2 140 ? -27.413 22.914 3.234 1.00 79.27 120 ARG B N 1
ATOM 2046 C CA . ARG B 2 140 ? -26.669 22.468 2.052 1.00 78.80 120 ARG B CA 1
ATOM 2047 C C . ARG B 2 140 ? -25.504 23.458 1.934 1.00 82.04 120 ARG B C 1
ATOM 2048 O O . ARG B 2 140 ? -24.390 23.135 2.320 1.00 88.66 120 ARG B O 1
ATOM 2056 N N . SER B 2 141 ? -25.773 24.681 1.473 1.00 87.58 121 SER B N 1
ATOM 2057 C CA . SER B 2 141 ? -24.722 25.673 1.260 1.00 88.60 121 SER B CA 1
ATOM 2058 C C . SER B 2 141 ? -24.223 26.387 2.538 1.00 95.40 121 SER B C 1
ATOM 2059 O O . SER B 2 141 ? -24.710 26.154 3.652 1.00 92.59 121 SER B O 1
ATOM 2062 N N . GLU B 2 142 ? -23.211 27.231 2.344 1.00 100.72 122 GLU B N 1
ATOM 2063 C CA . GLU B 2 142 ? -22.812 28.252 3.309 1.00 99.29 122 GLU B CA 1
ATOM 2064 C C . GLU B 2 142 ? -23.998 29.173 3.518 1.00 97.55 122 GLU B C 1
ATOM 2065 O O . GLU B 2 142 ? -24.590 29.194 4.600 1.00 104.91 122 GLU B O 1
ATOM 2071 N N . ALA B 2 143 ? -24.360 29.909 2.466 1.00 91.60 123 ALA B N 1
ATOM 2072 C CA . ALA B 2 143 ? -25.406 30.924 2.556 1.00 84.18 123 ALA B CA 1
ATOM 2073 C C . ALA B 2 143 ? -26.807 30.346 2.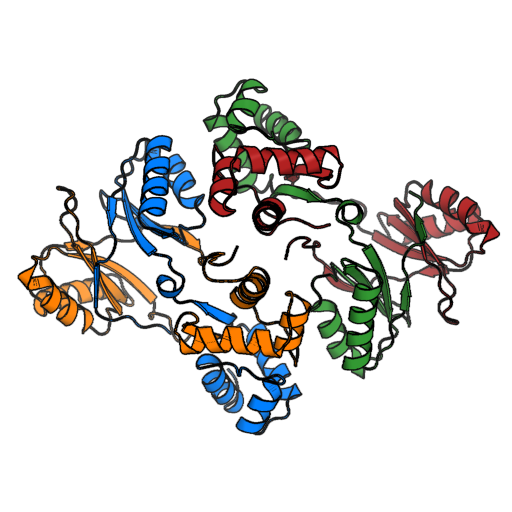776 1.00 76.16 123 ALA B C 1
ATOM 2074 O O . ALA B 2 143 ? -27.772 31.098 2.795 1.00 77.83 123 ALA B O 1
ATOM 2076 N N . GLU B 2 144 ? -26.931 29.030 2.899 1.00 65.47 124 GLU B N 1
ATOM 2077 C CA . GLU B 2 144 ? -28.153 28.440 3.410 1.00 63.71 124 GLU B CA 1
ATOM 2078 C C . GLU B 2 144 ? -28.048 28.409 4.909 1.00 63.01 124 GLU B C 1
ATOM 2079 O O . GLU B 2 144 ? -28.978 28.799 5.591 1.00 55.64 124 GLU B O 1
ATOM 2085 N N . CYS B 2 145 ? -26.917 27.903 5.406 1.00 60.70 125 CYS B N 1
ATOM 2086 C CA . CYS B 2 145 ? -26.724 27.780 6.833 1.00 59.56 125 CYS B CA 1
ATOM 2087 C C . CYS B 2 145 ? -26.822 29.189 7.388 1.00 57.17 125 CYS B C 1
ATOM 2088 O O . CYS B 2 145 ? -27.552 29.385 8.353 1.00 51.02 125 CYS B O 1
ATOM 2091 N N . LEU B 2 146 ? -26.206 30.168 6.722 1.00 53.86 126 LEU B N 1
ATOM 2092 C CA . LEU B 2 146 ? -26.290 31.567 7.151 1.00 55.70 126 LEU B CA 1
ATOM 2093 C C . LEU B 2 146 ? -27.660 32.189 6.910 1.00 56.39 126 LEU B C 1
ATOM 2094 O O . LEU B 2 146 ? -28.024 33.178 7.560 1.00 55.86 126 LEU B O 1
ATOM 2099 N N . GLY B 2 147 ? -28.368 31.682 5.908 1.00 55.37 127 GLY B N 1
ATOM 2100 C CA . GLY B 2 147 ? -29.760 32.043 5.698 1.00 53.72 127 GLY B CA 1
ATOM 2101 C C . GLY B 2 147 ? -30.618 31.642 6.888 1.00 51.50 127 GLY B C 1
ATOM 2102 O O . GLY B 2 147 ? -31.542 32.372 7.253 1.00 50.38 127 GLY B O 1
ATOM 2103 N N . VAL B 2 148 ? -30.312 30.494 7.496 1.00 47.34 128 VAL B N 1
ATOM 2104 C CA . VAL B 2 148 ? -31.015 30.026 8.703 1.00 45.59 128 VAL B CA 1
ATOM 2105 C C . VAL B 2 148 ? -30.701 30.948 9.842 1.00 42.59 128 VAL B C 1
ATOM 2106 O O . VAL B 2 148 ? -31.558 31.185 10.707 1.00 42.98 128 VAL B O 1
ATOM 2110 N N . VAL B 2 149 ? -29.497 31.521 9.829 1.00 42.50 129 VAL B N 1
ATOM 2111 C CA . VAL B 2 149 ? -29.096 32.518 10.859 1.00 41.96 129 VAL B CA 1
ATOM 2112 C C . VAL B 2 149 ? -29.907 33.815 10.783 1.00 45.22 129 VAL B C 1
ATOM 2113 O O . VAL B 2 149 ? -30.311 34.374 11.815 1.00 39.55 129 VAL B O 1
ATOM 2117 N N . GLU B 2 150 ? -30.115 34.318 9.572 1.00 45.89 130 GLU B N 1
ATOM 2118 C CA . GLU B 2 150 ? -31.079 35.425 9.370 1.00 47.04 130 GLU B CA 1
ATOM 2119 C C . GLU B 2 150 ? -32.531 35.049 9.796 1.00 44.67 130 GLU B C 1
ATOM 2120 O O . GLU B 2 150 ? -33.208 35.859 10.397 1.00 42.19 130 GLU B O 1
ATOM 2126 N N . ASP B 2 151 ? -32.958 33.802 9.545 1.00 44.83 131 ASP B N 1
ATOM 2127 C CA . ASP B 2 151 ? -34.257 33.296 9.970 1.00 44.72 131 ASP B CA 1
ATOM 2128 C C . ASP B 2 151 ? -34.428 33.382 11.477 1.00 43.67 131 ASP B C 1
ATOM 2129 O O . ASP B 2 151 ? -35.433 33.867 11.967 1.00 41.90 131 ASP B O 1
ATOM 2134 N N . VAL B 2 152 ? -33.438 32.903 12.213 1.00 41.62 132 VAL B N 1
ATOM 2135 C CA . VAL B 2 152 ? -33.430 33.063 13.634 1.00 40.93 132 VAL B CA 1
ATOM 2136 C C . VAL B 2 152 ? -33.533 34.548 14.060 1.00 40.62 132 VAL B C 1
ATOM 2137 O O . VAL B 2 152 ? -34.267 34.853 14.969 1.00 36.09 132 VAL B O 1
ATOM 2141 N N . LYS B 2 153 ? -32.790 35.476 13.451 1.00 42.86 133 LYS B N 1
ATOM 2142 C CA . LYS B 2 153 ? -32.919 36.881 13.875 1.00 44.04 133 LYS B CA 1
ATOM 2143 C C . LYS B 2 153 ? -34.331 37.450 13.641 1.00 46.76 133 LYS B C 1
ATOM 2144 O O . LYS B 2 153 ? -34.761 38.311 14.405 1.00 43.23 133 LYS B O 1
ATOM 2150 N N . ARG B 2 154 ? -35.048 37.012 12.600 1.00 46.16 134 ARG B N 1
ATOM 2151 C CA . ARG B 2 154 ? -36.375 37.603 12.385 1.00 46.17 134 ARG B CA 1
ATOM 2152 C C . ARG B 2 154 ? -37.442 36.883 13.144 1.00 43.47 134 ARG B C 1
ATOM 2153 O O . ARG B 2 154 ? -38.416 37.499 13.439 1.00 44.47 134 ARG B O 1
ATOM 2161 N N . THR B 2 155 ? -37.247 35.615 13.486 1.00 42.06 135 THR B N 1
ATOM 2162 C CA . THR B 2 155 ? -38.254 34.879 14.261 1.00 42.79 135 THR B CA 1
ATOM 2163 C C . THR B 2 155 ? -38.019 34.742 15.774 1.00 41.66 135 THR B C 1
ATOM 2164 O O . THR B 2 155 ? -38.873 34.178 16.445 1.00 42.54 135 THR B O 1
ATOM 2168 N N . THR B 2 156 ? -36.880 35.217 16.304 1.00 40.40 136 THR B N 1
ATOM 2169 C CA . THR B 2 156 ? -36.623 35.263 17.771 1.00 38.93 136 THR B CA 1
ATOM 2170 C C . THR B 2 156 ? -36.052 36.644 18.138 1.00 40.41 136 THR B C 1
ATOM 2171 O O . THR B 2 156 ? -35.766 37.464 17.241 1.00 43.83 136 THR B O 1
ATOM 2175 N N . SER B 2 157 ? -35.923 36.935 19.426 1.00 39.20 137 SER B N 1
ATOM 2176 C CA . SER B 2 157 ? -35.226 38.137 19.858 1.00 40.23 137 SER B CA 1
ATOM 2177 C C . SER B 2 157 ? -33.680 38.023 19.878 1.00 39.50 137 SER B C 1
ATOM 2178 O O . SER B 2 157 ? -32.998 39.022 20.107 1.00 41.55 137 SER B O 1
ATOM 2181 N N . LEU B 2 158 ? -33.127 36.868 19.529 1.00 37.79 138 LEU B N 1
ATOM 2182 C CA . LEU B 2 158 ? -31.671 36.727 19.401 1.00 37.58 138 LEU B CA 1
ATOM 2183 C C . LEU B 2 158 ? -31.120 37.655 18.337 1.00 39.58 138 LEU B C 1
ATOM 2184 O O . LEU B 2 158 ? -31.722 37.855 17.253 1.00 40.47 138 LEU B O 1
ATOM 2189 N N . LYS B 2 159 ? -29.982 38.257 18.637 1.00 40.56 139 LYS B N 1
ATOM 2190 C CA . LYS B 2 159 ? -29.404 39.216 17.743 1.00 43.93 139 LYS B CA 1
ATOM 2191 C C . LYS B 2 159 ? -27.887 38.987 17.597 1.00 42.17 139 LYS B C 1
ATOM 2192 O O . LYS B 2 159 ? -27.427 38.524 16.567 1.00 42.04 139 LYS B O 1
ATOM 2198 N N . GLU B 2 160 ? -27.137 39.330 18.619 1.00 40.95 140 GLU B N 1
ATOM 2199 C CA . GLU B 2 160 ? -25.707 39.215 18.579 1.00 42.13 140 GLU B CA 1
ATOM 2200 C C . GLU B 2 160 ? -25.309 37.751 18.638 1.00 40.48 140 GLU B C 1
ATOM 2201 O O . GLU B 2 160 ? -25.856 36.967 19.434 1.00 37.43 140 GLU B O 1
ATOM 2207 N N . HIS B 2 161 ? -24.370 37.364 17.791 1.00 39.43 141 HIS B N 1
ATOM 2208 C CA . HIS B 2 161 ? -23.974 35.984 17.751 1.00 37.80 141 HIS B CA 1
ATOM 2209 C C . HIS B 2 161 ? -22.550 35.868 17.270 1.00 39.03 141 HIS B C 1
ATOM 2210 O O . HIS B 2 161 ? -21.964 36.818 16.778 1.00 39.47 141 HIS B O 1
ATOM 2217 N N . ALA B 2 162 ? -22.025 34.677 17.389 1.00 38.36 142 ALA B N 1
ATOM 2218 C CA . ALA B 2 162 ? -20.738 34.346 16.855 1.00 39.90 142 ALA B CA 1
ATOM 2219 C C . ALA B 2 162 ? -20.873 33.045 16.084 1.00 40.77 142 ALA B C 1
ATOM 2220 O O . ALA B 2 162 ? -21.240 32.012 16.648 1.00 36.47 142 ALA B O 1
ATOM 2222 N N . ILE B 2 163 ? -20.520 33.095 14.807 1.00 39.93 143 ILE B N 1
ATOM 2223 C CA . ILE B 2 163 ? -20.456 31.927 13.980 1.00 43.06 143 ILE B CA 1
ATOM 2224 C C . ILE B 2 163 ? -19.117 31.265 14.250 1.00 45.35 143 ILE B C 1
ATOM 2225 O O . ILE B 2 163 ? -18.050 31.848 14.044 1.00 49.72 143 ILE B O 1
ATOM 2230 N N . LEU B 2 164 ? -19.178 30.042 14.698 1.00 41.26 144 LEU B N 1
ATOM 2231 C CA . LEU B 2 164 ? -17.994 29.313 15.061 1.00 39.76 144 LEU B CA 1
ATOM 2232 C C . LEU B 2 164 ? -17.845 28.298 13.939 1.00 37.29 144 LEU B C 1
ATOM 2233 O O . LEU B 2 164 ? -18.056 27.137 14.131 1.00 34.65 144 LEU B O 1
ATOM 2238 N N . ARG B 2 165 ? -17.514 28.793 12.748 1.00 39.97 145 ARG B N 1
ATOM 2239 C CA . ARG B 2 165 ? -17.199 27.988 11.548 1.00 41.87 145 ARG B CA 1
ATOM 2240 C C . ARG B 2 165 ? -16.144 26.908 11.841 1.00 41.27 145 ARG B C 1
ATOM 2241 O O . ARG B 2 165 ? -15.123 27.249 12.413 1.00 40.28 145 ARG B O 1
ATOM 2249 N N . SER B 2 166 ? -16.395 25.615 11.511 1.00 41.87 146 SER B N 1
ATOM 2250 C CA . SER B 2 166 ? -15.419 24.556 11.711 1.00 42.33 146 SER B CA 1
ATOM 2251 C C . SER B 2 166 ? -14.374 24.589 10.652 1.00 44.47 146 SER B C 1
ATOM 2252 O O . SER B 2 166 ? -14.662 24.706 9.470 1.00 48.68 146 SER B O 1
ATOM 2255 N N . LEU B 2 167 ? -13.136 24.553 11.081 1.00 41.93 147 LEU B N 1
ATOM 2256 C CA . LEU B 2 167 ? -12.078 24.668 10.162 1.00 41.58 147 LEU B CA 1
ATOM 2257 C C . LEU B 2 167 ? -11.480 23.307 9.988 1.00 41.91 147 LEU B C 1
ATOM 2258 O O . LEU B 2 167 ? -11.057 22.987 8.903 1.00 41.56 147 LEU B O 1
ATOM 2263 N N . LYS B 2 168 ? -11.417 22.514 11.050 1.00 38.76 148 LYS B N 1
ATOM 2264 C CA . LYS B 2 168 ? -10.700 21.258 11.005 1.00 43.61 148 LYS B CA 1
ATOM 2265 C C . LYS B 2 168 ? -11.273 20.382 12.079 1.00 40.81 148 LYS B C 1
ATOM 2266 O O . LYS B 2 168 ? -11.493 20.829 13.216 1.00 40.61 148 LYS B O 1
ATOM 2272 N N . GLU B 2 169 ? -11.596 19.149 11.707 1.00 42.95 149 GLU B N 1
ATOM 2273 C CA . GLU B 2 169 ? -12.116 18.164 12.652 1.00 42.35 149 GLU B CA 1
ATOM 2274 C C . GLU B 2 169 ? -10.925 17.421 13.250 1.00 41.49 149 GLU B C 1
ATOM 2275 O O . GLU B 2 169 ? -10.301 16.651 12.564 1.00 44.75 149 GLU B O 1
ATOM 2281 N N . LEU B 2 170 ? -10.642 17.618 14.533 1.00 36.42 150 LEU B N 1
ATOM 2282 C CA . LEU B 2 170 ? -9.422 17.157 15.143 1.00 36.53 150 LEU B CA 1
ATOM 2283 C C . LEU B 2 170 ? -9.577 15.808 15.784 1.00 35.51 150 LEU B C 1
ATOM 2284 O O . LEU B 2 170 ? -8.608 15.070 15.893 1.00 33.50 150 LEU B O 1
ATOM 2289 N N . LYS B 2 171 ? -10.789 15.497 16.252 1.00 33.61 151 LYS B N 1
ATOM 2290 C CA . LYS B 2 171 ? -11.066 14.198 16.817 1.00 36.00 151 LYS B CA 1
ATOM 2291 C C . LYS B 2 171 ? -12.504 13.896 16.624 1.00 35.12 151 LYS B C 1
ATOM 2292 O O . LYS B 2 171 ? -13.353 14.780 16.779 1.00 31.78 151 LYS B O 1
ATOM 2298 N N . LYS B 2 172 ? -12.790 12.661 16.249 1.00 33.93 152 LYS B N 1
ATOM 2299 C CA . LYS B 2 172 ? -14.177 12.245 16.144 1.00 37.09 152 LYS B CA 1
ATOM 2300 C C . LYS B 2 172 ? -14.338 10.770 16.510 1.00 37.46 152 LYS B C 1
ATOM 2301 O O . LYS B 2 172 ? -13.935 9.878 15.783 1.00 39.80 152 LYS B O 1
ATOM 2307 N N . THR B 2 173 ? -14.949 10.509 17.640 1.00 35.61 153 THR B N 1
ATOM 2308 C CA . THR B 2 173 ? -14.762 9.219 18.295 1.00 38.48 153 THR B CA 1
ATOM 2309 C C . THR B 2 173 ? -16.111 8.934 18.985 1.00 36.44 153 THR B C 1
ATOM 2310 O O . THR B 2 173 ? -16.828 9.863 19.236 1.00 35.67 153 THR B O 1
ATOM 2314 N N . SER B 2 174 ? -16.495 7.682 19.250 1.00 34.32 154 SER B N 1
ATOM 2315 C CA . SER B 2 174 ? -17.641 7.411 20.096 1.00 35.02 154 SER B CA 1
ATOM 2316 C C . SER B 2 174 ? -17.163 7.099 21.531 1.00 32.38 154 SER B C 1
ATOM 2317 O O . SER B 2 174 ? -16.082 6.693 21.737 1.00 31.73 154 SER B O 1
ATOM 2320 N N . MET B 2 175 ? -17.956 7.402 22.535 1.00 29.33 155 MET B N 1
ATOM 2321 C CA . MET B 2 175 ? -17.574 7.198 23.910 1.00 30.00 155 MET B CA 1
ATOM 2322 C C . MET B 2 175 ? -17.660 5.710 24.233 1.00 31.21 155 MET B C 1
ATOM 2323 O O . MET B 2 175 ? -18.614 5.056 23.824 1.00 27.93 155 MET B O 1
ATOM 2328 N N . THR B 2 176 ? -16.621 5.185 24.886 1.00 29.47 156 THR B N 1
ATOM 2329 C CA . THR B 2 176 ? -16.688 3.884 25.537 1.00 29.93 156 THR B CA 1
ATOM 2330 C C . THR B 2 176 ? -17.100 3.952 27.008 1.00 28.61 156 THR B C 1
ATOM 2331 O O . THR B 2 176 ? -16.311 4.312 27.849 1.00 32.11 156 THR B O 1
ATOM 2335 N N . TYR B 2 177 ? -18.360 3.645 27.329 1.00 26.26 157 TYR B N 1
ATOM 2336 C CA . TYR B 2 177 ? -18.843 3.753 28.721 1.00 27.15 157 TYR B CA 1
ATOM 2337 C C . TYR B 2 177 ? -18.362 2.618 29.580 1.00 27.94 157 TYR B C 1
ATOM 2338 O O . TYR B 2 177 ? -18.120 2.816 30.753 1.00 29.88 157 TYR B O 1
ATOM 2347 N N . PHE B 2 178 ? -18.257 1.417 29.018 1.00 27.14 158 PHE B N 1
ATOM 2348 C CA . PHE B 2 178 ? -17.803 0.263 29.829 1.00 26.74 158 PHE B CA 1
ATOM 2349 C C . PHE B 2 178 ? -16.439 -0.144 29.420 1.00 27.03 158 PHE B C 1
ATOM 2350 O O . PHE B 2 178 ? -16.219 -0.619 28.291 1.00 26.94 158 PHE B O 1
ATOM 2358 N N . THR B 2 179 ? -15.524 0.072 30.343 1.00 27.77 159 THR B N 1
ATOM 2359 C CA . THR B 2 179 ? -14.165 -0.316 30.130 1.00 31.92 159 THR B CA 1
ATOM 2360 C C . THR B 2 179 ? -13.726 -1.410 31.150 1.00 28.83 159 THR B C 1
ATOM 2361 O O . THR B 2 179 ? -12.575 -1.893 30.932 1.00 31.63 159 THR B O 1
ATOM 2365 N N . ASP C 1 24 ? 16.933 11.187 15.289 1.00 45.92 24 ASP C N 1
ATOM 2366 C CA . ASP C 1 24 ? 16.427 9.829 15.153 1.00 45.87 24 ASP C CA 1
ATOM 2367 C C . ASP C 1 24 ? 17.306 8.859 16.004 1.00 45.01 24 ASP C C 1
ATOM 2368 O O . ASP C 1 24 ? 16.813 7.858 16.432 1.00 42.01 24 ASP C O 1
ATOM 2373 N N . SER C 1 25 ? 18.577 9.161 16.290 1.00 45.45 25 SER C N 1
ATOM 2374 C CA . SER C 1 25 ? 19.346 8.369 17.306 1.00 43.26 25 SER C CA 1
ATOM 2375 C C . SER C 1 25 ? 18.662 8.307 18.666 1.00 39.12 25 SER C C 1
ATOM 2376 O O . SER C 1 25 ? 18.621 7.244 19.277 1.00 37.96 25 SER C O 1
ATOM 2379 N N . MET C 1 26 ? 18.207 9.457 19.167 1.00 38.68 26 MET C N 1
ATOM 2380 C CA . MET C 1 26 ? 17.491 9.514 20.467 1.00 38.82 26 MET C CA 1
ATOM 2381 C C . MET C 1 26 ? 16.193 8.671 20.440 1.00 36.78 26 MET C C 1
ATOM 2382 O O . MET C 1 26 ? 15.838 7.976 21.430 1.00 34.31 26 MET C O 1
ATOM 2387 N N . ASP C 1 27 ? 15.490 8.736 19.304 1.00 36.24 27 ASP C N 1
ATOM 2388 C CA . ASP C 1 27 ? 14.262 8.002 19.100 1.00 35.69 27 ASP C CA 1
ATOM 2389 C C . ASP C 1 27 ? 14.533 6.481 19.066 1.00 34.77 27 ASP C C 1
ATOM 2390 O O . ASP C 1 27 ? 13.761 5.668 19.602 1.00 30.59 27 ASP C O 1
ATOM 2395 N N . ARG C 1 28 ? 15.649 6.101 18.414 1.00 35.19 28 ARG C N 1
ATOM 2396 C CA . ARG C 1 28 ? 16.065 4.729 18.402 1.00 35.14 28 ARG C CA 1
ATOM 2397 C C . ARG C 1 28 ? 16.383 4.245 19.804 1.00 33.99 28 ARG C C 1
ATOM 2398 O O . ARG C 1 28 ? 15.947 3.143 20.172 1.00 32.67 28 ARG C O 1
ATOM 2406 N N . GLN C 1 29 ? 17.149 5.016 20.583 1.00 33.89 29 GLN C N 1
ATOM 2407 C CA . GLN C 1 29 ? 17.439 4.598 21.945 1.00 33.82 29 GLN C CA 1
ATOM 2408 C C . GLN C 1 29 ? 16.143 4.529 22.742 1.00 31.89 29 GLN C C 1
ATOM 2409 O O . GLN C 1 29 ? 15.837 3.525 23.418 1.00 31.33 29 GLN C O 1
ATOM 2415 N N . LEU C 1 30 ? 15.360 5.588 22.664 1.00 30.97 30 LEU C N 1
ATOM 2416 C CA . LEU C 1 30 ? 14.030 5.553 23.341 1.00 29.39 30 LEU C CA 1
ATOM 2417 C C . LEU C 1 30 ? 13.287 4.275 23.011 1.00 28.89 30 LEU C C 1
ATOM 2418 O O . LEU C 1 30 ? 12.789 3.570 23.887 1.00 27.50 30 LEU C O 1
ATOM 2423 N N . LEU C 1 31 ? 13.219 3.949 21.731 1.00 28.81 31 LEU C N 1
ATOM 2424 C CA . LEU C 1 31 ? 12.500 2.803 21.353 1.00 30.31 31 LEU C CA 1
ATOM 2425 C C . LEU C 1 31 ? 13.056 1.490 21.895 1.00 29.95 31 LEU C C 1
ATOM 2426 O O . LEU C 1 31 ? 12.305 0.649 22.410 1.00 28.21 31 LEU C O 1
ATOM 2431 N N . ASP C 1 32 ? 14.354 1.283 21.776 1.00 33.11 32 ASP C N 1
ATOM 2432 C CA . ASP C 1 32 ? 14.912 0.059 22.315 1.00 35.03 32 ASP C CA 1
ATOM 2433 C C . ASP C 1 32 ? 14.598 -0.135 23.839 1.00 33.10 32 ASP C C 1
ATOM 2434 O O . ASP C 1 32 ? 14.215 -1.219 24.310 1.00 34.08 32 ASP C O 1
ATOM 2439 N N . ILE C 1 33 ? 14.737 0.926 24.608 1.00 31.37 33 ILE C N 1
ATOM 2440 C CA . ILE C 1 33 ? 14.367 0.872 26.020 1.00 33.26 33 ILE C CA 1
ATOM 2441 C C . ILE C 1 33 ? 12.894 0.515 26.280 1.00 31.45 33 ILE C C 1
ATOM 2442 O O . ILE C 1 33 ? 12.607 -0.372 27.074 1.00 31.99 33 ILE C O 1
ATOM 2447 N N . ILE C 1 34 ? 11.964 1.184 25.631 1.00 30.55 34 ILE C N 1
ATOM 2448 C CA . ILE C 1 34 ? 10.571 0.942 26.000 1.00 30.00 34 ILE C CA 1
ATOM 2449 C C . ILE C 1 34 ? 10.004 -0.341 25.371 1.00 31.61 34 ILE C C 1
ATOM 2450 O O . ILE C 1 34 ? 8.960 -0.791 25.785 1.00 31.06 34 ILE C O 1
ATOM 2455 N N . GLN C 1 35 ? 10.669 -0.892 24.355 1.00 32.13 35 GLN C N 1
ATOM 2456 C CA . GLN C 1 35 ? 10.320 -2.178 23.875 1.00 34.90 35 GLN C CA 1
ATOM 2457 C C . GLN C 1 35 ? 10.605 -3.197 24.949 1.00 38.31 35 GLN C C 1
ATOM 2458 O O . GLN C 1 35 ? 9.757 -4.025 25.216 1.00 44.48 35 GLN C O 1
ATOM 2464 N N . THR C 1 36 ? 11.798 -3.135 25.544 1.00 41.70 36 THR C N 1
ATOM 2465 C CA . THR C 1 36 ? 12.227 -4.213 26.417 1.00 42.12 36 THR C CA 1
ATOM 2466 C C . THR C 1 36 ? 11.465 -3.979 27.703 1.00 42.25 36 THR C C 1
ATOM 2467 O O . THR C 1 36 ? 10.930 -4.916 28.265 1.00 40.13 36 THR C O 1
ATOM 2471 N N . GLY C 1 37 ? 11.335 -2.717 28.128 1.00 38.67 37 GLY C N 1
ATOM 2472 C CA . GLY C 1 37 ? 10.648 -2.458 29.363 1.00 34.32 37 GLY C CA 1
ATOM 2473 C C . GLY C 1 37 ? 10.298 -0.982 29.612 1.00 33.65 37 GLY C C 1
ATOM 2474 O O . GLY C 1 37 ? 11.129 -0.186 29.977 1.00 32.36 37 GLY C O 1
ATOM 2475 N N . PHE C 1 38 ? 9.041 -0.619 29.478 1.00 30.98 38 PHE C N 1
ATOM 2476 C CA . PHE C 1 38 ? 8.616 0.723 29.888 1.00 28.04 38 PHE C CA 1
ATOM 2477 C C . PHE C 1 38 ? 8.561 0.784 31.441 1.00 28.08 38 PHE C C 1
ATOM 2478 O O . PHE C 1 38 ? 8.072 -0.141 32.048 1.00 28.99 38 PHE C O 1
ATOM 2486 N N . PRO C 1 39 ? 9.050 1.864 32.099 1.00 26.89 39 PRO C N 1
ATOM 2487 C CA . PRO C 1 39 ? 9.196 1.828 33.570 1.00 28.58 39 PRO C CA 1
ATOM 2488 C C . PRO C 1 39 ? 7.896 1.730 34.352 1.00 28.53 39 PRO C C 1
ATOM 2489 O O . PRO C 1 39 ? 6.926 2.490 34.089 1.00 26.02 39 PRO C O 1
ATOM 2493 N N . LEU C 1 40 ? 7.872 0.772 35.275 1.00 28.37 40 LEU C N 1
ATOM 2494 C CA . LEU C 1 40 ? 6.858 0.771 36.292 1.00 30.80 40 LEU C CA 1
ATOM 2495 C C . LEU C 1 40 ? 7.182 1.735 37.419 1.00 31.08 40 LEU C C 1
ATOM 2496 O O . LEU C 1 40 ? 7.668 1.339 38.439 1.00 32.74 40 LEU C O 1
ATOM 2501 N N . SER C 1 41 ? 6.947 3.019 37.233 1.00 31.10 41 SER C N 1
ATOM 2502 C CA . SER C 1 41 ? 7.175 3.969 38.281 1.00 31.24 41 SER C CA 1
ATOM 2503 C C . SER C 1 41 ? 6.249 5.177 38.141 1.00 28.09 41 SER C C 1
ATOM 2504 O O . SER C 1 41 ? 5.650 5.391 37.067 1.00 27.52 41 SER C O 1
ATOM 2507 N N . PRO C 1 42 ? 6.035 5.949 39.210 1.00 27.51 42 PRO C N 1
ATOM 2508 C CA . PRO C 1 42 ? 4.953 6.952 39.042 1.00 27.82 42 PRO C CA 1
ATOM 2509 C C . PRO C 1 42 ? 5.081 8.015 37.926 1.00 29.64 42 PRO C C 1
ATOM 2510 O O . PRO C 1 42 ? 4.072 8.576 37.463 1.00 29.69 42 PRO C O 1
ATOM 2514 N N . ARG C 1 43 ? 6.292 8.309 37.503 1.00 26.48 43 ARG C N 1
ATOM 2515 C CA . ARG C 1 43 ? 6.494 9.298 36.470 1.00 27.66 43 ARG C CA 1
ATOM 2516 C C . ARG C 1 43 ? 7.391 8.689 35.487 1.00 25.89 43 ARG C C 1
ATOM 2517 O O . ARG C 1 43 ? 8.628 8.994 35.424 1.00 25.79 43 ARG C O 1
ATOM 2525 N N . PRO C 1 44 ? 6.838 7.756 34.717 1.00 26.06 44 PRO C N 1
ATOM 2526 C CA . PRO C 1 44 ? 7.737 6.938 33.901 1.00 25.45 44 PRO C CA 1
ATOM 2527 C C . PRO C 1 44 ? 8.473 7.734 32.807 1.00 25.85 44 PRO C C 1
ATOM 2528 O O . PRO C 1 44 ? 9.592 7.347 32.355 1.00 23.13 44 PRO C O 1
ATOM 2532 N N . TYR C 1 45 ? 7.853 8.823 32.356 1.00 24.65 45 TYR C N 1
ATOM 2533 C CA . TYR C 1 45 ? 8.529 9.607 31.301 1.00 25.38 45 TYR C CA 1
ATOM 2534 C C . TYR C 1 45 ? 9.717 10.408 31.886 1.00 27.62 45 TYR C C 1
ATOM 2535 O O . TYR C 1 45 ? 10.766 10.627 31.174 1.00 29.53 45 TYR C O 1
ATOM 2544 N N . ALA C 1 46 ? 9.570 10.833 33.157 1.00 27.52 46 ALA C N 1
ATOM 2545 C CA . ALA C 1 46 ? 10.675 11.395 33.994 1.00 29.17 46 ALA C CA 1
ATOM 2546 C C . ALA C 1 46 ? 11.805 10.382 34.201 1.00 31.14 46 ALA C C 1
ATOM 2547 O O . ALA C 1 46 ? 12.984 10.697 34.007 1.00 31.89 46 ALA C O 1
ATOM 2549 N N . GLU C 1 47 ? 11.470 9.156 34.571 1.00 31.75 47 GLU C N 1
ATOM 2550 C CA . GLU C 1 47 ? 12.478 8.104 34.682 1.00 32.02 47 GLU C CA 1
ATOM 2551 C C . GLU C 1 47 ? 13.200 7.832 33.339 1.00 34.09 47 GLU C C 1
ATOM 2552 O O . GLU C 1 47 ? 14.448 7.772 33.293 1.00 30.38 47 GLU C O 1
ATOM 2558 N N . LEU C 1 48 ? 12.446 7.653 32.242 1.00 30.45 48 LEU C N 1
ATOM 2559 C CA . LEU C 1 48 ? 13.048 7.580 30.939 1.00 30.98 48 LEU C CA 1
ATOM 2560 C C . LEU C 1 48 ? 13.907 8.783 30.597 1.00 31.72 48 LEU C C 1
ATOM 2561 O O . LEU C 1 48 ? 14.976 8.631 29.986 1.00 31.36 48 LEU C O 1
ATOM 2566 N N . GLY C 1 49 ? 13.426 9.955 30.945 1.00 31.56 49 GLY C N 1
ATOM 2567 C CA . GLY C 1 49 ? 14.145 11.184 30.746 1.00 34.69 49 GLY C CA 1
ATOM 2568 C C . GLY C 1 49 ? 15.546 11.138 31.384 1.00 38.29 49 GLY C C 1
ATOM 2569 O O . GLY C 1 49 ? 16.544 11.490 30.761 1.00 35.34 49 GLY C O 1
ATOM 2570 N N . GLN C 1 50 ? 15.622 10.652 32.614 1.00 36.86 50 GLN C N 1
ATOM 2571 C CA . GLN C 1 50 ? 16.895 10.591 33.293 1.00 40.80 50 GLN C CA 1
ATOM 2572 C C . GLN C 1 50 ? 17.818 9.592 32.631 1.00 41.76 50 GLN C C 1
ATOM 2573 O O . GLN C 1 50 ? 19.020 9.796 32.578 1.00 39.41 50 GLN C O 1
ATOM 2579 N N . ARG C 1 51 ? 17.264 8.487 32.154 1.00 38.34 51 ARG C N 1
ATOM 2580 C CA . ARG C 1 51 ? 18.092 7.486 31.496 1.00 41.57 51 ARG C CA 1
ATOM 2581 C C . ARG C 1 51 ? 18.642 7.935 30.167 1.00 44.50 51 ARG C C 1
ATOM 2582 O O . ARG C 1 51 ? 19.738 7.516 29.773 1.00 41.46 51 ARG C O 1
ATOM 2590 N N . LEU C 1 52 ? 17.837 8.725 29.464 1.00 44.66 52 LEU C N 1
ATOM 2591 C CA . LEU C 1 52 ? 18.227 9.306 28.200 1.00 48.37 52 LEU C CA 1
ATOM 2592 C C . LEU C 1 52 ? 18.723 10.665 28.715 1.00 50.77 52 LEU C C 1
ATOM 2593 O O . LEU C 1 52 ? 19.019 10.784 29.881 1.00 53.44 52 LEU C O 1
ATOM 2598 N N . GLY C 1 53 ? 18.853 11.708 27.934 1.00 52.41 53 GLY C N 1
ATOM 2599 C CA . GLY C 1 53 ? 19.213 12.951 28.591 1.00 47.37 53 GLY C CA 1
ATOM 2600 C C . GLY C 1 53 ? 18.148 13.935 28.293 1.00 49.86 53 GLY C C 1
ATOM 2601 O O . GLY C 1 53 ? 18.411 14.970 27.711 1.00 50.65 53 GLY C O 1
ATOM 2602 N N . LEU C 1 54 ? 16.915 13.608 28.672 1.00 45.21 54 LEU C N 1
ATOM 2603 C CA . LEU C 1 54 ? 15.764 14.340 28.187 1.00 43.69 54 LEU C CA 1
ATOM 2604 C C . LEU C 1 54 ? 14.836 14.677 29.333 1.00 42.79 54 LEU C C 1
ATOM 2605 O O . LEU C 1 54 ? 14.758 13.939 30.325 1.00 39.75 54 LEU C O 1
ATOM 2610 N N . ASP C 1 55 ? 14.202 15.826 29.161 1.00 39.92 55 ASP C N 1
ATOM 2611 C CA . ASP C 1 55 ? 13.086 16.324 29.913 1.00 45.30 55 ASP C CA 1
ATOM 2612 C C . ASP C 1 55 ? 11.936 15.318 29.786 1.00 42.77 55 ASP C C 1
ATOM 2613 O O . ASP C 1 55 ? 11.744 14.723 28.738 1.00 34.10 55 ASP C O 1
ATOM 2618 N N . GLU C 1 56 ? 11.130 15.194 30.829 1.00 38.81 56 GLU C N 1
ATOM 2619 C CA . GLU C 1 56 ? 9.968 14.320 30.816 1.00 36.30 56 GLU C CA 1
ATOM 2620 C C . GLU C 1 56 ? 9.008 14.551 29.667 1.00 34.80 56 GLU C C 1
ATOM 2621 O O . GLU C 1 56 ? 8.553 13.638 29.003 1.00 30.24 56 GLU C O 1
ATOM 2627 N N . GLN C 1 57 ? 8.627 15.798 29.456 1.00 35.61 57 GLN C N 1
ATOM 2628 C CA . GLN C 1 57 ? 7.682 16.102 28.359 1.00 37.02 57 GLN C CA 1
ATOM 2629 C C . GLN C 1 57 ? 8.236 15.801 26.961 1.00 36.10 57 GLN C C 1
ATOM 2630 O O . GLN C 1 57 ? 7.469 15.445 26.038 1.00 35.61 57 GLN C O 1
ATOM 2636 N N . GLU C 1 58 ? 9.546 15.956 26.769 1.00 37.51 58 GLU C N 1
ATOM 2637 C CA . GLU C 1 58 ? 10.142 15.603 25.458 1.00 37.60 58 GLU C CA 1
ATOM 2638 C C . GLU C 1 58 ? 10.039 14.090 25.205 1.00 35.10 58 GLU C C 1
ATOM 2639 O O . GLU C 1 58 ? 9.834 13.645 24.063 1.00 36.78 58 GLU C O 1
ATOM 2645 N N . VAL C 1 59 ? 10.205 13.285 26.266 1.00 31.86 59 VAL C N 1
ATOM 2646 C CA . VAL C 1 59 ? 10.098 11.856 26.091 1.00 29.92 59 VAL C CA 1
ATOM 2647 C C . VAL C 1 59 ? 8.665 11.557 25.696 1.00 28.61 59 VAL C C 1
ATOM 2648 O O . VAL C 1 59 ? 8.402 10.797 24.803 1.00 28.46 59 VAL C O 1
ATOM 2652 N N . LEU C 1 60 ? 7.698 12.119 26.402 1.00 29.29 60 LEU C N 1
ATOM 2653 C CA . LEU C 1 60 ? 6.304 11.838 26.054 1.00 27.73 60 LEU C CA 1
ATOM 2654 C C . LEU C 1 60 ? 5.956 12.260 24.631 1.00 28.87 60 LEU C C 1
ATOM 2655 O O . LEU C 1 60 ? 5.324 11.513 23.887 1.00 26.29 60 LEU C O 1
ATOM 2660 N N . ASP C 1 61 ? 6.455 13.430 24.231 1.00 29.89 61 ASP C N 1
ATOM 2661 C CA . ASP C 1 61 ? 6.237 13.894 22.867 1.00 31.57 61 ASP C CA 1
ATOM 2662 C C . ASP C 1 61 ? 6.831 12.938 21.844 1.00 30.37 61 ASP C C 1
ATOM 2663 O O . ASP C 1 61 ? 6.238 12.653 20.842 1.00 29.33 61 ASP C O 1
ATOM 2668 N N . ARG C 1 62 ? 8.009 12.395 22.130 1.00 32.38 62 ARG C N 1
ATOM 2669 C CA . ARG C 1 62 ? 8.674 11.482 21.165 1.00 29.50 62 ARG C CA 1
ATOM 2670 C C . ARG C 1 62 ? 7.915 10.171 21.072 1.00 30.21 62 ARG C C 1
ATOM 2671 O O . ARG C 1 62 ? 7.813 9.571 19.982 1.00 28.81 62 ARG C O 1
ATOM 2679 N N . VAL C 1 63 ? 7.459 9.666 22.230 1.00 29.54 63 VAL C N 1
ATOM 2680 C CA . VAL C 1 63 ? 6.643 8.448 22.230 1.00 28.45 63 VAL C CA 1
ATOM 2681 C C . VAL C 1 63 ? 5.353 8.624 21.434 1.00 29.80 63 VAL C C 1
ATOM 2682 O O . VAL C 1 63 ? 4.996 7.787 20.579 1.00 30.00 63 VAL C O 1
ATOM 2686 N N . ARG C 1 64 ? 4.645 9.706 21.687 1.00 32.44 64 ARG C N 1
ATOM 2687 C CA . ARG C 1 64 ? 3.465 10.043 20.854 1.00 33.44 64 ARG C CA 1
ATOM 2688 C C . ARG C 1 64 ? 3.794 10.132 19.363 1.00 34.52 64 ARG C C 1
ATOM 2689 O O . ARG C 1 64 ? 3.054 9.647 18.529 1.00 38.80 64 ARG C O 1
ATOM 2697 N N . GLY C 1 65 ? 4.946 10.703 19.049 1.00 38.81 65 GLY C N 1
ATOM 2698 C CA . GLY C 1 65 ? 5.511 10.705 17.709 1.00 39.19 65 GLY C CA 1
ATOM 2699 C C . GLY C 1 65 ? 5.581 9.355 17.050 1.00 40.40 65 GLY C C 1
ATOM 2700 O O . GLY C 1 65 ? 5.029 9.164 15.935 1.00 39.88 65 GLY C O 1
ATOM 2701 N N . LEU C 1 66 ? 6.239 8.424 17.752 1.00 37.37 66 LEU C N 1
ATOM 2702 C CA . LEU C 1 66 ? 6.476 7.074 17.269 1.00 36.29 66 LEU C CA 1
ATOM 2703 C C . LEU C 1 66 ? 5.167 6.350 17.114 1.00 38.03 66 LEU C C 1
ATOM 2704 O O . LEU C 1 66 ? 5.046 5.459 16.286 1.00 41.10 66 LEU C O 1
ATOM 2709 N N . LYS C 1 67 ? 4.231 6.633 18.009 1.00 38.65 67 LYS C N 1
ATOM 2710 C CA . LYS C 1 67 ? 2.866 6.114 17.911 1.00 41.58 67 LYS C CA 1
ATOM 2711 C C . LYS C 1 67 ? 2.217 6.676 16.630 1.00 39.76 67 LYS C C 1
ATOM 2712 O O . LYS C 1 67 ? 1.679 5.930 15.833 1.00 43.88 67 LYS C O 1
ATOM 2718 N N . ALA C 1 68 ? 2.250 7.985 16.461 1.00 41.08 68 ALA C N 1
ATOM 2719 C CA . ALA C 1 68 ? 1.554 8.580 15.348 1.00 47.45 68 ALA C CA 1
ATOM 2720 C C . ALA C 1 68 ? 2.173 8.161 14.016 1.00 50.24 68 ALA C C 1
ATOM 2721 O O . ALA C 1 68 ? 1.470 8.149 13.014 1.00 50.96 68 ALA C O 1
ATOM 2723 N N . ARG C 1 69 ? 3.467 7.804 13.997 1.00 48.65 69 ARG C N 1
ATOM 2724 C CA . ARG C 1 69 ? 4.090 7.302 12.762 1.00 48.98 69 ARG C CA 1
ATOM 2725 C C . ARG C 1 69 ? 3.995 5.795 12.670 1.00 47.71 69 ARG C C 1
ATOM 2726 O O . ARG C 1 69 ? 4.724 5.202 11.905 1.00 48.20 69 ARG C O 1
ATOM 2734 N N . LYS C 1 70 ? 3.118 5.198 13.473 1.00 46.26 70 LYS C N 1
ATOM 2735 C CA . LYS C 1 70 ? 2.883 3.756 13.531 1.00 45.32 70 LYS C CA 1
ATOM 2736 C C . LYS C 1 70 ? 4.157 2.894 13.777 1.00 46.14 70 LYS C C 1
ATOM 2737 O O . LYS C 1 70 ? 4.173 1.666 13.569 1.00 49.49 70 LYS C O 1
ATOM 2739 N N . ILE C 1 71 ? 5.213 3.513 14.291 1.00 41.81 71 ILE C N 1
ATOM 2740 C CA . ILE C 1 71 ? 6.403 2.774 14.638 1.00 41.86 71 ILE C CA 1
ATOM 2741 C C . ILE C 1 71 ? 6.142 1.953 15.887 1.00 40.16 71 ILE C C 1
ATOM 2742 O O . ILE C 1 71 ? 6.616 0.803 15.986 1.00 39.56 71 ILE C O 1
ATOM 2747 N N . ILE C 1 72 ? 5.453 2.597 16.839 1.00 35.84 72 ILE C N 1
ATOM 2748 C CA . ILE C 1 72 ? 4.802 1.980 18.031 1.00 40.13 72 ILE C CA 1
ATOM 2749 C C . ILE C 1 72 ? 3.323 1.728 17.651 1.00 37.80 72 ILE C C 1
ATOM 2750 O O . ILE C 1 72 ? 2.669 2.637 17.132 1.00 38.60 72 ILE C O 1
ATOM 2755 N N . ARG C 1 73 ? 2.877 0.491 17.869 1.00 40.04 73 ARG C N 1
ATOM 2756 C CA . ARG C 1 73 ? 1.521 0.013 17.597 1.00 44.79 73 ARG C CA 1
ATOM 2757 C C . ARG C 1 73 ? 0.660 -0.032 18.871 1.00 43.34 73 ARG C C 1
ATOM 2758 O O . ARG C 1 73 ? -0.519 0.329 18.848 1.00 45.68 73 ARG C O 1
ATOM 2766 N N . ARG C 1 74 ? 1.259 -0.502 19.971 1.00 37.75 74 ARG C N 1
ATOM 2767 C CA . ARG C 1 74 ? 0.631 -0.594 21.310 1.00 36.33 74 ARG C CA 1
ATOM 2768 C C . ARG C 1 74 ? 1.714 -0.302 22.388 1.00 30.63 74 ARG C C 1
ATOM 2769 O O . ARG C 1 74 ? 2.877 -0.708 22.239 1.00 29.66 74 ARG C O 1
ATOM 2777 N N . LEU C 1 75 ? 1.332 0.326 23.469 1.00 30.13 75 LEU C N 1
ATOM 2778 C CA . LEU C 1 75 ? 2.181 0.418 24.671 1.00 31.00 75 LEU C CA 1
ATOM 2779 C C . LEU C 1 75 ? 1.474 -0.173 25.867 1.00 30.29 75 LEU C C 1
ATOM 2780 O O . LEU C 1 75 ? 0.485 0.362 26.392 1.00 31.24 75 LEU C O 1
ATOM 2785 N N . GLY C 1 76 ? 1.974 -1.289 26.335 1.00 26.82 76 GLY C N 1
ATOM 2786 C CA . GLY C 1 76 ? 1.183 -2.071 27.208 1.00 28.04 76 GLY C CA 1
ATOM 2787 C C . GLY C 1 76 ? 1.710 -3.442 27.560 1.00 27.56 76 GLY C C 1
ATOM 2788 O O . GLY C 1 76 ? 2.860 -3.761 27.371 1.00 26.79 76 GLY C O 1
ATOM 2789 N N . ALA C 1 77 ? 0.837 -4.227 28.155 1.00 26.25 77 ALA C N 1
ATOM 2790 C CA . ALA C 1 77 ? 1.246 -5.525 28.705 1.00 28.59 77 ALA C CA 1
ATOM 2791 C C . ALA C 1 77 ? 1.030 -6.596 27.682 1.00 31.51 77 ALA C C 1
ATOM 2792 O O . ALA C 1 77 ? 0.041 -6.542 26.934 1.00 28.76 77 ALA C O 1
ATOM 2794 N N . ASN C 1 78 ? 1.873 -7.625 27.774 1.00 34.44 78 ASN C N 1
ATOM 2795 C CA . ASN C 1 78 ? 1.808 -8.803 26.918 1.00 34.13 78 ASN C CA 1
ATOM 2796 C C . ASN C 1 78 ? 1.915 -9.957 27.863 1.00 32.88 78 ASN C C 1
ATOM 2797 O O . ASN C 1 78 ? 2.854 -10.030 28.685 1.00 36.07 78 ASN C O 1
ATOM 2802 N N . PHE C 1 79 ? 0.939 -10.822 27.852 1.00 29.37 79 PHE C N 1
ATOM 2803 C CA . PHE C 1 79 ? 0.862 -11.792 28.899 1.00 33.16 79 PHE C CA 1
ATOM 2804 C C . PHE C 1 79 ? 1.325 -13.172 28.452 1.00 34.83 79 PHE C C 1
ATOM 2805 O O . PHE C 1 79 ? 1.268 -13.469 27.260 1.00 34.92 79 PHE C O 1
ATOM 2813 N N . GLN C 1 80 ? 1.700 -14.000 29.429 1.00 35.67 80 GLN C N 1
ATOM 2814 C CA . GLN C 1 80 ? 2.002 -15.449 29.207 1.00 40.90 80 GLN C CA 1
ATOM 2815 C C . GLN C 1 80 ? 0.792 -16.248 29.589 1.00 35.99 80 GLN C C 1
ATOM 2816 O O . GLN C 1 80 ? 0.496 -16.348 30.766 1.00 34.62 80 GLN C O 1
ATOM 2822 N N . SER C 1 81 ? 0.114 -16.860 28.619 1.00 34.48 81 SER C N 1
ATOM 2823 C CA . SER C 1 81 ? -1.197 -17.460 28.891 1.00 36.39 81 SER C CA 1
ATOM 2824 C C . SER C 1 81 ? -1.184 -18.490 30.030 1.00 33.97 81 SER C C 1
ATOM 2825 O O . SER C 1 81 ? -2.096 -18.562 30.861 1.00 31.75 81 SER C O 1
ATOM 2828 N N . ALA C 1 82 ? -0.130 -19.280 30.098 1.00 35.74 82 ALA C N 1
ATOM 2829 C CA . ALA C 1 82 ? -0.106 -20.383 31.041 1.00 36.70 82 ALA C CA 1
ATOM 2830 C C . ALA C 1 82 ? 0.042 -19.855 32.455 1.00 36.71 82 ALA C C 1
ATOM 2831 O O . ALA C 1 82 ? -0.497 -20.412 33.378 1.00 39.73 82 ALA C O 1
ATOM 2833 N N . LYS C 1 83 ? 0.767 -18.768 32.613 1.00 39.20 83 LYS C N 1
ATOM 2834 C CA . LYS C 1 83 ? 0.925 -18.131 33.935 1.00 39.55 83 LYS C CA 1
ATOM 2835 C C . LYS C 1 83 ? -0.333 -17.426 34.429 1.00 42.23 83 LYS C C 1
ATOM 2836 O O . LYS C 1 83 ? -0.411 -17.148 35.629 1.00 40.17 83 LYS C O 1
ATOM 2838 N N . LEU C 1 84 ? -1.333 -17.179 33.546 1.00 37.39 84 LEU C N 1
ATOM 2839 C CA . LEU C 1 84 ? -2.680 -16.718 33.973 1.00 37.48 84 LEU C CA 1
ATOM 2840 C C . LEU C 1 84 ? -3.686 -17.893 34.151 1.00 41.04 84 LEU C C 1
ATOM 2841 O O . LEU C 1 84 ? -4.921 -17.703 34.210 1.00 41.92 84 LEU C O 1
ATOM 2846 N N . GLY C 1 85 ? -3.162 -19.112 34.181 1.00 39.37 85 GLY C N 1
ATOM 2847 C CA . GLY C 1 85 ? -3.985 -20.316 34.265 1.00 38.85 85 GLY C CA 1
ATOM 2848 C C . GLY C 1 85 ? -4.729 -20.698 32.995 1.00 38.23 85 GLY C C 1
ATOM 2849 O O . GLY C 1 85 ? -5.533 -21.599 33.063 1.00 36.82 85 GLY C O 1
ATOM 2850 N N . PHE C 1 86 ? -4.444 -20.059 31.842 1.00 35.73 86 PHE C N 1
ATOM 2851 C CA . PHE C 1 86 ? -5.097 -20.429 30.567 1.00 35.22 86 PHE C CA 1
ATOM 2852 C C . PHE C 1 86 ? -4.453 -21.693 29.967 1.00 33.02 86 PHE C C 1
ATOM 2853 O O . PHE C 1 86 ? -3.253 -21.860 30.077 1.00 31.73 86 PHE C O 1
ATOM 2861 N N . VAL C 1 87 ? -5.279 -22.513 29.311 1.00 29.93 87 VAL C N 1
ATOM 2862 C CA . VAL C 1 87 ? -4.834 -23.626 28.509 1.00 31.16 87 VAL C CA 1
ATOM 2863 C C . VAL C 1 87 ? -5.279 -23.526 27.021 1.00 30.39 87 VAL C C 1
ATOM 2864 O O . VAL C 1 87 ? -6.257 -22.880 26.644 1.00 30.47 87 VAL C O 1
ATOM 2868 N N . SER C 1 88 ? -4.481 -24.139 26.174 1.00 28.37 88 SER C N 1
ATOM 2869 C CA . SER C 1 88 ? -4.598 -23.989 24.773 1.00 26.94 88 SER C CA 1
ATOM 2870 C C . SER C 1 88 ? -4.631 -25.347 24.102 1.00 25.27 88 SER C C 1
ATOM 2871 O O . SER C 1 88 ? -4.037 -26.340 24.616 1.00 27.18 88 SER C O 1
ATOM 2874 N N . THR C 1 89 ? -5.323 -25.378 22.979 1.00 23.95 89 THR C N 1
ATOM 2875 C CA . THR C 1 89 ? -5.477 -26.574 22.174 1.00 23.94 89 THR C CA 1
ATOM 2876 C C . THR C 1 89 ? -5.555 -26.276 20.708 1.00 23.06 89 THR C C 1
ATOM 2877 O O . THR C 1 89 ? -5.818 -25.134 20.245 1.00 24.34 89 THR C O 1
ATOM 2881 N N . LEU C 1 90 ? -5.337 -27.319 19.927 1.00 22.12 90 LEU C N 1
ATOM 2882 C CA . LEU C 1 90 ? -5.563 -27.300 18.537 1.00 21.92 90 LEU C CA 1
ATOM 2883 C C . LEU C 1 90 ? -6.750 -28.217 18.270 1.00 22.74 90 LEU C C 1
ATOM 2884 O O . LEU C 1 90 ? -6.806 -29.309 18.882 1.00 23.72 90 LEU C O 1
ATOM 2889 N N . CYS C 1 91 ? -7.589 -27.846 17.304 1.00 21.61 91 CYS C N 1
ATOM 2890 C CA . CYS C 1 91 ? -8.791 -28.595 16.999 1.00 24.54 91 CYS C CA 1
ATOM 2891 C C . CYS C 1 91 ? -8.908 -28.862 15.497 1.00 25.56 91 CYS C C 1
ATOM 2892 O O . CYS C 1 91 ? -8.629 -27.971 14.692 1.00 25.15 91 CYS C O 1
ATOM 2895 N N . ALA C 1 92 ? -9.517 -29.993 15.148 1.00 23.80 92 ALA C N 1
ATOM 2896 C CA . ALA C 1 92 ? -9.675 -30.376 13.763 1.00 25.14 92 ALA C CA 1
ATOM 2897 C C . ALA C 1 92 ? -11.009 -31.020 13.545 1.00 24.26 92 ALA C C 1
ATOM 2898 O O . ALA C 1 92 ? -11.565 -31.709 14.472 1.00 25.85 92 ALA C O 1
ATOM 2900 N N . ALA C 1 93 ? -11.580 -30.778 12.351 1.00 24.50 93 ALA C N 1
ATOM 2901 C CA . ALA C 1 93 ? -12.907 -31.262 12.001 1.00 26.82 93 ALA C CA 1
ATOM 2902 C C . ALA C 1 93 ? -13.000 -31.654 10.503 1.00 28.20 93 ALA C C 1
ATOM 2903 O O . ALA C 1 93 ? -12.409 -31.038 9.629 1.00 28.83 93 ALA C O 1
ATOM 2905 N N . LYS C 1 94 ? -13.724 -32.719 10.248 1.00 29.64 94 LYS C N 1
ATOM 2906 C CA . LYS C 1 94 ? -14.089 -33.094 8.888 1.00 30.71 94 LYS C CA 1
ATOM 2907 C C . LYS C 1 94 ? -15.429 -32.468 8.618 1.00 32.53 94 LYS C C 1
ATOM 2908 O O . LYS C 1 94 ? -16.465 -32.938 9.116 1.00 33.01 94 LYS C O 1
ATOM 2914 N N . VAL C 1 95 ? -15.442 -31.339 7.930 1.00 32.47 95 VAL C N 1
ATOM 2915 C CA . VAL C 1 95 ? -16.664 -30.581 7.849 1.00 33.51 95 VAL C CA 1
ATOM 2916 C C . VAL C 1 95 ? -17.340 -30.726 6.460 1.00 33.78 95 VAL C C 1
ATOM 2917 O O . VAL C 1 95 ? -16.829 -30.220 5.489 1.00 32.52 95 VAL C O 1
ATOM 2921 N N . PRO C 1 96 ? -18.502 -31.389 6.388 1.00 36.89 96 PRO C N 1
ATOM 2922 C CA . PRO C 1 96 ? -19.129 -31.539 5.039 1.00 42.11 96 PRO C CA 1
ATOM 2923 C C . PRO C 1 96 ? -19.584 -30.188 4.454 1.00 41.79 96 PRO C C 1
ATOM 2924 O O . PRO C 1 96 ? -19.863 -29.255 5.217 1.00 41.25 96 PRO C O 1
ATOM 2928 N N . GLN C 1 97 ? -19.581 -30.068 3.129 1.00 45.45 97 GLN C N 1
ATOM 2929 C CA . GLN C 1 97 ? -19.922 -28.817 2.452 1.00 48.44 97 GLN C CA 1
ATOM 2930 C C . GLN C 1 97 ? -21.242 -28.231 3.001 1.00 46.92 97 GLN C C 1
ATOM 2931 O O . GLN C 1 97 ? -21.311 -27.057 3.265 1.00 47.88 97 GLN C O 1
ATOM 2937 N N . ASP C 1 98 ? -22.270 -29.047 3.203 1.00 49.53 98 ASP C N 1
ATOM 2938 C CA . ASP C 1 98 ? -23.583 -28.548 3.686 1.00 50.84 98 ASP C CA 1
ATOM 2939 C C . ASP C 1 98 ? -23.535 -27.904 5.091 1.00 49.91 98 ASP C C 1
ATOM 2940 O O . ASP C 1 98 ? -24.385 -27.076 5.422 1.00 49.19 98 ASP C O 1
ATOM 2945 N N . LYS C 1 99 ? -22.534 -28.262 5.906 1.00 47.15 99 LYS C N 1
ATOM 2946 C CA . LYS C 1 99 ? -22.388 -27.712 7.261 1.00 43.21 99 LYS C CA 1
ATOM 2947 C C . LYS C 1 99 ? -21.283 -26.664 7.391 1.00 40.24 99 LYS C C 1
ATOM 2948 O O . LYS C 1 99 ? -21.075 -26.113 8.484 1.00 37.73 99 LYS C O 1
ATOM 2954 N N . MET C 1 100 ? -20.608 -26.337 6.282 1.00 39.00 100 MET C N 1
ATOM 2955 C CA . MET C 1 100 ? -19.441 -25.460 6.338 1.00 36.82 100 MET C CA 1
ATOM 2956 C C . MET C 1 100 ? -19.800 -24.078 6.881 1.00 37.10 100 MET C C 1
ATOM 2957 O O . MET C 1 100 ? -19.135 -23.587 7.766 1.00 34.43 100 MET C O 1
ATOM 2962 N N . ASP C 1 101 ? -20.860 -23.462 6.362 1.00 36.90 101 ASP C N 1
ATOM 2963 C CA . ASP C 1 101 ? -21.155 -22.053 6.708 1.00 37.57 101 ASP C CA 1
ATOM 2964 C C . ASP C 1 101 ? -21.476 -21.959 8.212 1.00 36.53 101 ASP C C 1
ATOM 2965 O O . ASP C 1 101 ? -20.925 -21.127 8.905 1.00 35.75 101 ASP C O 1
ATOM 2970 N N . ALA C 1 102 ? -22.341 -22.853 8.698 1.00 35.16 102 ALA C N 1
ATOM 2971 C CA . ALA C 1 102 ? -22.746 -22.863 10.108 1.00 35.05 102 ALA C CA 1
ATOM 2972 C C . ALA C 1 102 ? -21.535 -23.141 10.981 1.00 33.43 102 ALA C C 1
ATOM 2973 O O . ALA C 1 102 ? -21.363 -22.536 12.042 1.00 32.10 102 ALA C O 1
ATOM 2975 N N . PHE C 1 103 ? -20.679 -24.044 10.522 1.00 33.24 103 PHE C N 1
ATOM 2976 C CA . PHE C 1 103 ? -19.582 -24.484 11.390 1.00 32.88 103 PHE C CA 1
ATOM 2977 C C . PHE C 1 103 ? -18.594 -23.333 11.574 1.00 31.44 103 PHE C C 1
ATOM 2978 O O . PHE C 1 103 ? -18.143 -23.023 12.718 1.00 29.16 103 PHE C O 1
ATOM 2986 N N . VAL C 1 104 ? -18.225 -22.736 10.440 1.00 30.49 104 VAL C N 1
ATOM 2987 C CA . VAL C 1 104 ? -17.267 -21.608 10.461 1.00 30.38 104 VAL C CA 1
ATOM 2988 C C . VAL C 1 104 ? -17.845 -20.451 11.300 1.00 31.76 104 VAL C C 1
ATOM 2989 O O . VAL C 1 104 ? -17.141 -19.872 12.108 1.00 30.06 104 VAL C O 1
ATOM 2993 N N . ALA C 1 105 ? -19.147 -20.177 11.172 1.00 32.15 105 ALA C N 1
ATOM 2994 C CA . ALA C 1 105 ? -19.723 -19.029 11.907 1.00 33.66 105 ALA C CA 1
ATOM 2995 C C . ALA C 1 105 ? -19.644 -19.307 13.418 1.00 33.43 105 ALA C C 1
ATOM 2996 O O . ALA C 1 105 ? -19.273 -18.443 14.184 1.00 32.01 105 ALA C O 1
ATOM 2998 N N . GLU C 1 106 ? -19.929 -20.553 13.813 1.00 36.21 106 GLU C N 1
ATOM 2999 C CA . GLU C 1 106 ? -19.807 -21.021 15.193 1.00 36.38 106 GLU C CA 1
ATOM 3000 C C . GLU C 1 106 ? -18.407 -20.860 15.762 1.00 33.38 106 GLU C C 1
ATOM 3001 O O . GLU C 1 106 ? -18.218 -20.324 16.860 1.00 34.36 106 GLU C O 1
ATOM 3007 N N . VAL C 1 107 ? -17.418 -21.369 15.035 1.00 31.85 107 VAL C N 1
ATOM 3008 C CA . VAL C 1 107 ? -16.019 -21.369 15.503 1.00 28.12 107 VAL C CA 1
ATOM 3009 C C . VAL C 1 107 ? -15.563 -19.948 15.639 1.00 29.19 107 VAL C C 1
ATOM 3010 O O . VAL C 1 107 ? -15.108 -19.515 16.726 1.00 28.16 107 VAL C O 1
ATOM 3014 N N . ASN C 1 108 ? -15.796 -19.184 14.579 1.00 30.05 108 ASN C N 1
ATOM 3015 C CA . ASN C 1 108 ? -15.302 -17.832 14.536 1.00 29.05 108 ASN C CA 1
ATOM 3016 C C . ASN C 1 108 ? -15.889 -16.937 15.633 1.00 28.72 108 ASN C C 1
ATOM 3017 O O . ASN C 1 108 ? -15.259 -15.956 16.048 1.00 27.14 108 ASN C O 1
ATOM 3022 N N . ALA C 1 109 ? -17.119 -17.251 16.068 1.00 30.54 109 ALA C N 1
ATOM 3023 C CA . ALA C 1 109 ? -17.797 -16.440 17.071 1.00 31.01 109 ALA C CA 1
ATOM 3024 C C . ALA C 1 109 ? -17.157 -16.555 18.440 1.00 31.37 109 ALA C C 1
ATOM 3025 O O . ALA C 1 109 ? -17.408 -15.716 19.289 1.00 29.01 109 ALA C O 1
ATOM 3027 N N . LYS C 1 110 ? -16.364 -17.607 18.657 1.00 27.69 110 LYS C N 1
ATOM 3028 C CA . LYS C 1 110 ? -15.796 -17.877 19.970 1.00 30.31 110 LYS C CA 1
ATOM 3029 C C . LYS C 1 110 ? -14.553 -16.974 20.150 1.00 28.51 110 LYS C C 1
ATOM 3030 O O . LYS C 1 110 ? -13.588 -17.043 19.357 1.00 25.64 110 LYS C O 1
ATOM 3036 N N . PRO C 1 111 ? -14.570 -16.108 21.158 1.00 29.69 111 PRO C N 1
ATOM 3037 C CA . PRO C 1 111 ? -13.459 -15.212 21.400 1.00 29.48 111 PRO C CA 1
ATOM 3038 C C . PRO C 1 111 ? -12.138 -15.932 21.741 1.00 28.05 111 PRO C C 1
ATOM 3039 O O . PRO C 1 111 ? -11.087 -15.466 21.411 1.00 27.29 111 PRO C O 1
ATOM 3043 N N . GLY C 1 112 ? -12.210 -17.126 22.282 1.00 28.05 112 GLY C N 1
ATOM 3044 C CA . GLY C 1 112 ? -10.975 -17.887 22.536 1.00 29.62 112 GLY C CA 1
ATOM 3045 C C . GLY C 1 112 ? -10.439 -18.604 21.311 1.00 28.18 112 GLY C C 1
ATOM 3046 O O . GLY C 1 112 ? -9.417 -19.310 21.408 1.00 26.91 112 GLY C O 1
ATOM 3047 N N . VAL C 1 113 ? -11.127 -18.489 20.177 1.00 25.84 113 VAL C N 1
ATOM 3048 C CA . VAL C 1 113 ? -10.585 -19.066 18.976 1.00 25.27 113 VAL C CA 1
ATOM 3049 C C . VAL C 1 113 ? -9.809 -17.965 18.295 1.00 25.39 113 VAL C C 1
ATOM 3050 O O . VAL C 1 113 ? -10.412 -16.972 17.880 1.00 26.24 113 VAL C O 1
ATOM 3054 N N . THR C 1 114 ? -8.492 -18.083 18.250 1.00 24.92 114 THR C N 1
ATOM 3055 C CA . THR C 1 114 ? -7.619 -17.064 17.710 1.00 28.58 114 THR C CA 1
ATOM 3056 C C . THR C 1 114 ? -7.046 -17.348 16.304 1.00 29.30 114 THR C C 1
ATOM 3057 O O . THR C 1 114 ? -6.548 -16.397 15.625 1.00 30.17 114 THR C O 1
ATOM 3061 N N . HIS C 1 115 ? -7.057 -18.617 15.855 1.00 27.47 115 HIS C N 1
ATOM 3062 C CA . HIS C 1 115 ? -6.714 -18.948 14.475 1.00 31.82 115 HIS C CA 1
ATOM 3063 C C . HIS C 1 115 ? -7.695 -20.005 13.970 1.00 27.73 115 HIS C C 1
ATOM 3064 O O . HIS C 1 115 ? -8.017 -20.981 14.710 1.00 26.65 115 HIS C O 1
ATOM 3071 N N . ASN C 1 116 ? -8.151 -19.787 12.754 1.00 26.57 116 ASN C N 1
ATOM 3072 C CA . ASN C 1 116 ? -9.007 -20.716 12.049 1.00 27.00 116 ASN C CA 1
ATOM 3073 C C . ASN C 1 116 ? -8.665 -20.802 10.605 1.00 27.88 116 ASN C C 1
ATOM 3074 O O . ASN C 1 116 ? -8.499 -19.763 9.947 1.00 25.85 116 ASN C O 1
ATOM 3079 N N . TYR C 1 117 ? -8.487 -22.047 10.099 1.00 27.02 117 TYR C N 1
ATOM 3080 C CA . TYR C 1 117 ? -7.988 -22.221 8.726 1.00 31.62 117 TYR C CA 1
ATOM 3081 C C . TYR C 1 117 ? -8.706 -23.331 8.030 1.00 29.04 117 TYR C C 1
ATOM 3082 O O . TYR C 1 117 ? -8.939 -24.395 8.625 1.00 24.61 117 TYR C O 1
ATOM 3091 N N . LEU C 1 118 ? -8.981 -23.097 6.770 1.00 27.43 118 LEU C N 1
ATOM 3092 C CA . LEU C 1 118 ? -9.396 -24.146 5.876 1.00 27.92 118 LEU C CA 1
ATOM 3093 C C . LEU C 1 118 ? -8.088 -24.753 5.339 1.00 28.48 118 LEU C C 1
ATOM 3094 O O . LEU C 1 118 ? -7.224 -24.035 4.822 1.00 30.34 118 LEU C O 1
ATOM 3099 N N . ARG C 1 119 ? -7.972 -26.067 5.408 1.00 27.66 119 ARG C N 1
ATOM 3100 C CA . ARG C 1 119 ? -6.757 -26.788 4.964 1.00 28.33 119 ARG C CA 1
ATOM 3101 C C . ARG C 1 119 ? -7.118 -27.932 4.008 1.00 28.73 119 ARG C C 1
ATOM 3102 O O . ARG C 1 119 ? -8.234 -28.371 4.018 1.00 27.99 119 ARG C O 1
ATOM 3110 N N . GLU C 1 120 ? -6.157 -28.322 3.156 1.00 27.88 120 GLU C N 1
ATOM 3111 C CA . GLU C 1 120 ? -6.336 -29.273 2.129 1.00 29.61 120 GLU C CA 1
ATOM 3112 C C . GLU C 1 120 ? -6.258 -30.713 2.644 1.00 31.72 120 GLU C C 1
ATOM 3113 O O . GLU C 1 120 ? -5.333 -31.444 2.291 1.00 35.53 120 GLU C O 1
ATOM 3119 N N . HIS C 1 121 ? -7.258 -31.137 3.420 1.00 32.00 121 HIS C N 1
ATOM 3120 C CA . HIS C 1 121 ? -7.327 -32.471 3.929 1.00 31.39 121 HIS C CA 1
ATOM 3121 C C . HIS C 1 121 ? -8.807 -32.795 4.212 1.00 32.77 121 HIS C C 1
ATOM 3122 O O . HIS C 1 121 ? -9.600 -31.894 4.328 1.00 29.71 121 HIS C O 1
ATOM 3129 N N . ASP C 1 122 ? -9.212 -34.058 4.295 1.00 33.03 122 ASP C N 1
ATOM 3130 C CA . ASP C 1 122 ? -10.564 -34.344 4.841 1.00 33.90 122 ASP C CA 1
ATOM 3131 C C . ASP C 1 122 ? -10.840 -33.669 6.191 1.00 32.96 122 ASP C C 1
ATOM 3132 O O . ASP C 1 122 ? -11.929 -33.101 6.405 1.00 35.40 122 ASP C O 1
ATOM 3137 N N . TYR C 1 123 ? -9.863 -33.703 7.119 1.00 28.59 123 TYR C N 1
ATOM 3138 C CA . TYR C 1 123 ? -9.842 -32.757 8.219 1.00 26.91 123 TYR C CA 1
ATOM 3139 C C . TYR C 1 123 ? -9.548 -31.388 7.629 1.00 27.84 123 TYR C C 1
ATOM 3140 O O . TYR C 1 123 ? -8.391 -30.988 7.447 1.00 28.02 123 TYR C O 1
ATOM 3149 N N . ASN C 1 124 ? -10.617 -30.741 7.222 1.00 27.12 124 ASN C N 1
ATOM 3150 C CA . ASN C 1 124 ? -10.504 -29.505 6.472 1.00 28.14 124 ASN C CA 1
ATOM 3151 C C . ASN C 1 124 ? -10.532 -28.210 7.285 1.00 27.39 124 ASN C C 1
ATOM 3152 O O . ASN C 1 124 ? -10.181 -27.150 6.764 1.00 29.44 124 ASN C O 1
ATOM 3157 N N . ILE C 1 125 ? -11.018 -28.264 8.512 1.00 26.40 125 ILE C N 1
ATOM 3158 C CA . ILE C 1 125 ? -11.048 -27.068 9.365 1.00 26.24 125 ILE C CA 1
ATOM 3159 C C . ILE C 1 125 ? -10.254 -27.319 10.629 1.00 24.87 125 ILE C C 1
ATOM 3160 O O . ILE C 1 125 ? -10.515 -28.311 11.402 1.00 25.99 125 ILE C O 1
ATOM 3165 N N . TRP C 1 126 ? -9.264 -26.426 10.810 1.00 22.90 126 TRP C N 1
ATOM 3166 C CA . TRP C 1 126 ? -8.324 -26.488 11.895 1.00 22.82 126 TRP C CA 1
ATOM 3167 C C . TRP C 1 126 ? -8.277 -25.137 12.615 1.00 22.47 126 TRP C C 1
ATOM 3168 O O . TRP C 1 126 ? -8.125 -24.095 11.992 1.00 25.40 126 TRP C O 1
ATOM 3179 N N . PHE C 1 127 ? -8.436 -25.155 13.905 1.00 25.56 127 PHE C N 1
ATOM 3180 C CA . PHE C 1 127 ? -8.499 -23.915 14.707 1.00 23.35 127 PHE C CA 1
ATOM 3181 C C . PHE C 1 127 ? -7.852 -24.116 16.056 1.00 24.52 127 PHE C C 1
ATOM 3182 O O . PHE C 1 127 ? -7.846 -25.204 16.619 1.00 25.01 127 PHE C O 1
ATOM 3190 N N . THR C 1 128 ? -7.401 -23.019 16.628 1.00 22.31 128 THR C N 1
ATOM 3191 C CA . THR C 1 128 ? -6.885 -23.038 17.983 1.00 24.38 128 THR C CA 1
ATOM 3192 C C . THR C 1 128 ? -7.939 -22.470 18.922 1.00 23.44 128 THR C C 1
ATOM 3193 O O . THR C 1 128 ? -8.671 -21.546 18.558 1.00 25.19 128 THR C O 1
ATOM 3197 N N . LEU C 1 129 ? -7.971 -22.981 20.122 1.00 22.55 129 LEU C N 1
ATOM 3198 C CA . LEU C 1 129 ? -8.976 -22.531 21.153 1.00 24.49 129 LEU C CA 1
ATOM 3199 C C . LEU C 1 129 ? -8.273 -22.417 22.526 1.00 26.18 129 LEU C C 1
ATOM 3200 O O . LEU C 1 129 ? -7.561 -23.344 22.982 1.00 25.68 129 LEU C O 1
ATOM 3205 N N . ILE C 1 130 ? -8.452 -21.256 23.165 1.00 26.21 130 ILE C N 1
ATOM 3206 C CA . ILE C 1 130 ? -7.778 -20.923 24.424 1.00 27.82 130 ILE C CA 1
ATOM 3207 C C . ILE C 1 130 ? -8.887 -20.637 25.451 1.00 31.14 130 ILE C C 1
ATOM 3208 O O . ILE C 1 130 ? -9.845 -19.934 25.135 1.00 28.26 130 ILE C O 1
ATOM 3213 N N . SER C 1 131 ? -8.794 -21.216 26.635 1.00 29.40 131 SER C N 1
ATOM 3214 C CA . SER C 1 131 ? -9.778 -20.945 27.721 1.00 30.51 131 SER C CA 1
ATOM 3215 C C . SER C 1 131 ? -9.129 -21.169 29.085 1.00 33.87 131 SER C C 1
ATOM 3216 O O . SER C 1 131 ? -7.965 -21.596 29.145 1.00 31.93 131 SER C O 1
ATOM 3219 N N . PRO C 1 132 ? -9.870 -20.856 30.189 1.00 35.89 132 PRO C N 1
ATOM 3220 C CA . PRO C 1 132 ? -9.357 -21.103 31.554 1.00 39.60 132 PRO C CA 1
ATOM 3221 C C . PRO C 1 132 ? -9.186 -22.577 31.935 1.00 38.69 132 PRO C C 1
ATOM 3222 O O . PRO C 1 132 ? -8.505 -22.897 32.899 1.00 41.68 132 PRO C O 1
ATOM 3226 N N . SER C 1 133 ? -9.800 -23.491 31.211 1.00 39.62 133 SER C N 1
ATOM 3227 C CA . SER C 1 133 ? -9.731 -24.865 31.638 1.00 37.58 133 SER C CA 1
ATOM 3228 C C . SER C 1 133 ? -9.975 -25.846 30.517 1.00 37.89 133 SER C C 1
ATOM 3229 O O . SER C 1 133 ? -10.578 -25.507 29.501 1.00 34.91 133 SER C O 1
ATOM 3232 N N . ARG C 1 134 ? -9.507 -27.067 30.713 1.00 36.22 134 ARG C N 1
ATOM 3233 C CA . ARG C 1 134 ? -9.671 -28.121 29.749 1.00 38.56 134 ARG C CA 1
ATOM 3234 C C . ARG C 1 134 ? -11.152 -28.410 29.589 1.00 38.39 134 ARG C C 1
ATOM 3235 O O . ARG C 1 134 ? -11.645 -28.527 28.484 1.00 34.95 134 ARG C O 1
ATOM 3243 N N . GLU C 1 135 ? -11.844 -28.571 30.711 1.00 37.16 135 GLU C N 1
ATOM 3244 C CA . GLU C 1 135 ? -13.294 -28.775 30.699 1.00 41.28 135 GLU C CA 1
ATOM 3245 C C . GLU C 1 135 ? -14.023 -27.627 30.057 1.00 35.79 135 GLU C C 1
ATOM 3246 O O . GLU C 1 135 ? -14.950 -27.863 29.315 1.00 36.86 135 GLU C O 1
ATOM 3252 N N . GLU C 1 136 ? -13.674 -26.406 30.360 1.00 37.02 136 GLU C N 1
ATOM 3253 C CA . GLU C 1 136 ? -14.343 -25.282 29.646 1.00 39.06 136 GLU C CA 1
ATOM 3254 C C . GLU C 1 136 ? -14.126 -25.324 28.132 1.00 34.40 136 GLU C C 1
ATOM 3255 O O . GLU C 1 136 ? -15.023 -25.093 27.367 1.00 36.99 136 GLU C O 1
ATOM 3261 N N . THR C 1 137 ? -12.907 -25.605 27.713 1.00 32.50 137 THR C N 1
ATOM 3262 C CA . THR C 1 137 ? -12.598 -25.773 26.301 1.00 30.25 137 THR C CA 1
ATOM 3263 C C . THR C 1 137 ? -13.462 -26.892 25.738 1.00 32.01 137 THR C C 1
ATOM 3264 O O . THR C 1 137 ? -14.139 -26.727 24.691 1.00 31.44 137 THR C O 1
ATOM 3268 N N . GLN C 1 138 ? -13.540 -28.033 26.437 1.00 31.44 138 GLN C N 1
ATOM 3269 C CA . GLN C 1 138 ? -14.254 -29.193 25.870 1.00 35.21 138 GLN C CA 1
ATOM 3270 C C . GLN C 1 138 ? -15.765 -28.869 25.733 1.00 33.22 138 GLN C C 1
ATOM 3271 O O . GLN C 1 138 ? -16.417 -29.333 24.832 1.00 32.94 138 GLN C O 1
ATOM 3277 N N . ALA C 1 139 ? -16.292 -28.098 26.660 1.00 37.35 139 ALA C N 1
ATOM 3278 C CA . ALA C 1 139 ? -17.737 -27.746 26.681 1.00 38.77 139 ALA C CA 1
ATOM 3279 C C . ALA C 1 139 ? -17.983 -26.722 25.537 1.00 40.38 139 ALA C C 1
ATOM 3280 O O . ALA C 1 139 ? -19.010 -26.748 24.858 1.00 36.85 139 ALA C O 1
ATOM 3282 N N . ILE C 1 140 ? -17.019 -25.845 25.303 1.00 38.35 140 ILE C N 1
ATOM 3283 C CA . ILE C 1 140 ? -17.106 -24.963 24.105 1.00 36.49 140 ILE C CA 1
ATOM 3284 C C . ILE C 1 140 ? -17.173 -25.812 22.854 1.00 34.52 140 ILE C C 1
ATOM 3285 O O . ILE C 1 140 ? -18.032 -25.568 22.033 1.00 36.42 140 ILE C O 1
ATOM 3290 N N . LEU C 1 141 ? -16.327 -26.836 22.711 1.00 32.53 141 LEU C N 1
ATOM 3291 C CA . LEU C 1 141 ? -16.358 -27.736 21.545 1.00 32.77 141 LEU C CA 1
ATOM 3292 C C . LEU C 1 141 ? -17.645 -28.589 21.420 1.00 35.03 141 LEU C C 1
ATOM 3293 O O . LEU C 1 141 ? -18.175 -28.770 20.323 1.00 34.82 141 LEU C O 1
ATOM 3298 N N . ASP C 1 142 ? -18.093 -29.178 22.523 1.00 37.13 142 ASP C N 1
ATOM 3299 C CA . ASP C 1 142 ? -19.336 -29.915 22.552 1.00 37.47 142 ASP C CA 1
ATOM 3300 C C . ASP C 1 142 ? -20.553 -29.090 22.124 1.00 37.58 142 ASP C C 1
ATOM 3301 O O . ASP C 1 142 ? -21.428 -29.625 21.429 1.00 43.00 142 ASP C O 1
ATOM 3306 N N . GLY C 1 143 ? -20.617 -27.849 22.582 1.00 35.79 143 GLY C N 1
ATOM 3307 C CA . GLY C 1 143 ? -21.589 -26.842 22.111 1.00 38.96 143 GLY C CA 1
ATOM 3308 C C . GLY C 1 143 ? -21.591 -26.664 20.620 1.00 38.03 143 GLY C C 1
ATOM 3309 O O . GLY C 1 143 ? -22.610 -26.836 19.981 1.00 39.35 143 GLY C O 1
ATOM 3310 N N . ILE C 1 144 ? -20.424 -26.395 20.024 1.00 37.82 144 ILE C N 1
ATOM 3311 C CA . ILE C 1 144 ? -20.324 -26.359 18.547 1.00 35.24 144 ILE C CA 1
ATOM 3312 C C . ILE C 1 144 ? -20.816 -27.628 17.874 1.00 36.87 144 ILE C C 1
ATOM 3313 O O . ILE C 1 144 ? -21.565 -27.568 16.904 1.00 42.33 144 ILE C O 1
ATOM 3318 N N . THR C 1 145 ? -20.427 -28.786 18.388 1.00 39.36 145 THR C N 1
ATOM 3319 C CA . THR C 1 145 ? -20.793 -30.053 17.782 1.00 40.93 145 THR C CA 1
ATOM 3320 C C . THR C 1 145 ? -22.323 -30.280 17.865 1.00 45.74 145 THR C C 1
ATOM 3321 O O . THR C 1 145 ? -22.928 -30.900 16.999 1.00 43.38 145 THR C O 1
ATOM 3325 N N . GLN C 1 146 ? -22.924 -29.747 18.922 1.00 50.35 146 GLN C N 1
ATOM 3326 C CA . GLN C 1 146 ? -24.340 -29.913 19.183 1.00 53.55 146 GLN C CA 1
ATOM 3327 C C . GLN C 1 146 ? -25.084 -28.984 18.217 1.00 57.53 146 GLN C C 1
ATOM 3328 O O . GLN C 1 146 ? -25.889 -29.469 17.396 1.00 59.33 146 GLN C O 1
ATOM 3334 N N . ALA C 1 147 ? -24.768 -27.685 18.279 1.00 53.41 147 ALA C N 1
ATOM 3335 C CA . ALA C 1 147 ? -25.307 -26.704 17.345 1.00 51.38 147 ALA C CA 1
ATOM 3336 C C . ALA C 1 147 ? -25.181 -27.155 15.881 1.00 53.02 147 ALA C C 1
ATOM 3337 O O . ALA C 1 147 ? -26.164 -27.058 15.124 1.00 57.91 147 ALA C O 1
ATOM 3339 N N . THR C 1 148 ? -24.022 -27.688 15.472 1.00 49.33 148 THR C N 1
ATOM 3340 C CA . THR C 1 148 ? -23.787 -28.019 14.046 1.00 46.44 148 THR C CA 1
ATOM 3341 C C . THR C 1 148 ? -23.885 -29.471 13.661 1.00 44.37 148 THR C C 1
ATOM 3342 O O . THR C 1 148 ? -23.932 -29.801 12.468 1.00 44.13 148 THR C O 1
ATOM 3346 N N . GLY C 1 149 ? -23.852 -30.365 14.632 1.00 48.19 149 GLY C N 1
ATOM 3347 C CA . GLY C 1 149 ? -23.754 -31.809 14.320 1.00 47.95 149 GLY C CA 1
ATOM 3348 C C . GLY C 1 149 ? -22.447 -32.262 13.665 1.00 44.51 149 GLY C C 1
ATOM 3349 O O . GLY C 1 149 ? -22.417 -33.288 13.010 1.00 46.48 149 GLY C O 1
ATOM 3350 N N . VAL C 1 150 ? -21.365 -31.510 13.865 1.00 43.97 150 VAL C N 1
ATOM 3351 C CA . VAL C 1 150 ? -20.035 -31.852 13.349 1.00 41.49 150 VAL C CA 1
ATOM 3352 C C . VAL C 1 150 ? -19.108 -32.190 14.532 1.00 38.03 150 VAL C C 1
ATOM 3353 O O . VAL C 1 150 ? -18.879 -31.356 15.374 1.00 34.36 150 VAL C O 1
ATOM 3357 N N . PRO C 1 151 ? -18.635 -33.439 14.615 1.00 38.05 151 PRO C N 1
ATOM 3358 C CA . PRO C 1 151 ? -17.718 -33.728 15.688 1.00 37.68 151 PRO C CA 1
ATOM 3359 C C . PRO C 1 151 ? -16.325 -33.096 15.448 1.00 34.46 151 PRO C C 1
ATOM 3360 O O . PRO C 1 151 ? -15.906 -32.858 14.280 1.00 32.55 151 PRO C O 1
ATOM 3364 N N . ILE C 1 152 ? -15.650 -32.829 16.565 1.00 33.56 152 ILE C N 1
ATOM 3365 C CA . ILE C 1 152 ? -14.356 -32.080 16.582 1.00 31.77 152 ILE C CA 1
ATOM 3366 C C . ILE C 1 152 ? -13.315 -32.884 17.370 1.00 29.39 152 ILE C C 1
ATOM 3367 O O . ILE C 1 152 ? -13.593 -33.405 18.486 1.00 29.16 152 ILE C O 1
ATOM 3372 N N . LEU C 1 153 ? -12.154 -33.052 16.753 1.00 26.92 153 LEU C N 1
ATOM 3373 C CA . LEU C 1 153 ? -11.046 -33.678 17.380 1.00 28.23 153 LEU C CA 1
ATOM 3374 C C . LEU C 1 153 ? -10.289 -32.605 18.209 1.00 27.42 153 LEU C C 1
ATOM 3375 O O . LEU C 1 153 ? -9.795 -31.612 17.646 1.00 26.92 153 LEU C O 1
ATOM 3380 N N . ASN C 1 154 ? -10.178 -32.851 19.499 1.00 24.25 154 ASN C N 1
ATOM 3381 C CA . ASN C 1 154 ? -9.514 -31.943 20.451 1.00 26.44 154 ASN C CA 1
ATOM 3382 C C . ASN C 1 154 ? -8.101 -32.461 20.644 1.00 25.84 154 ASN C C 1
ATOM 3383 O O . ASN C 1 154 ? -7.920 -33.588 21.166 1.00 23.91 154 ASN C O 1
ATOM 3388 N N . LEU C 1 155 ? -7.092 -31.722 20.107 1.00 24.34 155 LEU C N 1
ATOM 3389 C CA . LEU C 1 155 ? -5.700 -32.267 20.081 1.00 24.63 155 LEU C CA 1
ATOM 3390 C C . LEU C 1 155 ? -4.711 -31.407 20.906 1.00 25.00 155 LEU C C 1
ATOM 3391 O O . LEU C 1 155 ? -3.863 -30.689 20.296 1.00 25.62 155 LEU C O 1
ATOM 3396 N N . PRO C 1 156 ? -4.846 -31.384 22.247 1.00 24.87 156 PRO C N 1
ATOM 3397 C CA . PRO C 1 156 ? -3.883 -30.619 23.050 1.00 25.27 156 PRO C CA 1
ATOM 3398 C C . PRO C 1 156 ? -2.501 -31.222 22.999 1.00 27.35 156 PRO C C 1
ATOM 3399 O O . PRO C 1 156 ? -2.369 -32.478 22.830 1.00 23.92 156 PRO C O 1
ATOM 3403 N N . ALA C 1 157 ? -1.493 -30.338 23.053 1.00 26.33 157 ALA C N 1
ATOM 3404 C CA . ALA C 1 157 ? -0.094 -30.776 23.100 1.00 28.48 157 ALA C CA 1
ATOM 3405 C C . ALA C 1 157 ? 0.226 -31.311 24.483 1.00 29.34 157 ALA C C 1
ATOM 3406 O O . ALA C 1 157 ? -0.076 -30.649 25.453 1.00 28.14 157 ALA C O 1
ATOM 3408 N N . THR C 1 158 ? 0.852 -32.493 24.576 1.00 28.52 158 THR C N 1
ATOM 3409 C CA . THR C 1 158 ? 1.481 -32.955 25.827 1.00 28.87 158 THR C CA 1
ATOM 3410 C C . THR C 1 158 ? 2.969 -32.662 25.972 1.00 30.51 158 THR C C 1
ATOM 3411 O O . THR C 1 158 ? 3.511 -32.744 27.066 1.00 29.82 158 THR C O 1
ATOM 3415 N N . LYS C 1 159 ? 3.609 -32.275 24.884 1.00 30.96 159 LYS C N 1
ATOM 3416 C CA . LYS C 1 159 ? 5.014 -32.012 24.866 1.00 35.02 159 LYS C CA 1
ATOM 3417 C C . LYS C 1 159 ? 5.296 -31.005 23.751 1.00 33.76 159 LYS C C 1
ATOM 3418 O O . LYS C 1 159 ? 4.700 -31.060 22.662 1.00 30.23 159 LYS C O 1
ATOM 3424 N N . LEU C 1 160 ? 6.254 -30.136 24.035 1.00 35.22 160 LEU C N 1
ATOM 3425 C CA . LEU C 1 160 ? 6.706 -29.121 23.104 1.00 36.30 160 LEU C CA 1
ATOM 3426 C C . LEU C 1 160 ? 8.242 -29.131 23.057 1.00 36.78 160 LEU C C 1
ATOM 3427 O O . LEU C 1 160 ? 8.929 -29.295 24.076 1.00 36.92 160 LEU C O 1
ATOM 3432 N N . PHE C 1 161 ? 8.796 -29.060 21.862 1.00 34.16 161 PHE C N 1
ATOM 3433 C CA . PHE C 1 161 ? 10.189 -29.144 21.691 1.00 39.45 161 PHE C CA 1
ATOM 3434 C C . PHE C 1 161 ? 10.892 -27.797 21.525 1.00 49.19 161 PHE C C 1
ATOM 3435 O O . PHE C 1 161 ? 11.500 -27.339 22.494 1.00 57.17 161 PHE C O 1
ATOM 3443 N N . LYS C 1 162 ? 10.802 -27.103 20.401 1.00 59.44 162 LYS C N 1
ATOM 3444 C CA . LYS C 1 162 ? 11.711 -25.911 20.295 1.00 59.32 162 LYS C CA 1
ATOM 3445 C C . LYS C 1 162 ? 11.397 -24.824 21.318 1.00 57.13 162 LYS C C 1
ATOM 3446 O O . LYS C 1 162 ? 10.448 -24.057 21.162 1.00 58.74 162 LYS C O 1
ATOM 3448 N N . HIS D 2 23 ? -6.243 -17.458 43.910 1.00 94.65 3 HIS D N 1
ATOM 3449 C CA . HIS D 2 23 ? -7.490 -17.825 43.164 1.00 93.76 3 HIS D CA 1
ATOM 3450 C C . HIS D 2 23 ? -7.587 -17.095 41.808 1.00 91.45 3 HIS D C 1
ATOM 3451 O O . HIS D 2 23 ? -7.462 -17.728 40.754 1.00 92.38 3 HIS D O 1
ATOM 3453 N N . GLN D 2 24 ? -7.769 -15.770 41.860 1.00 78.08 4 GLN D N 1
ATOM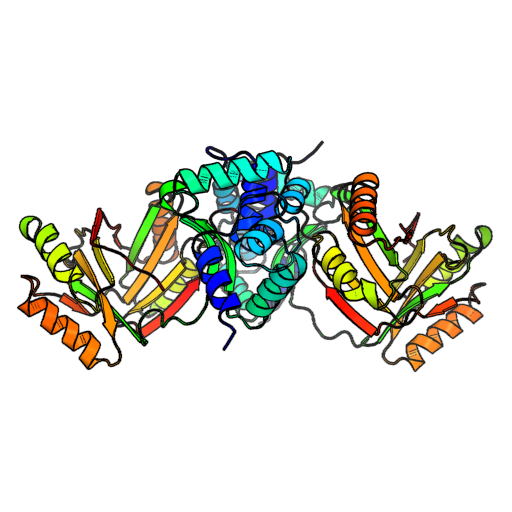 3454 C CA . GLN D 2 24 ? -8.200 -14.971 40.723 1.00 69.47 4 GLN D CA 1
ATOM 3455 C C . GLN D 2 24 ? -7.487 -13.569 40.670 1.00 61.60 4 GLN D C 1
ATOM 3456 O O . GLN D 2 24 ? -6.368 -13.370 41.142 1.00 54.34 4 GLN D O 1
ATOM 3462 N N . PHE D 2 25 ? -8.161 -12.606 40.062 1.00 53.56 5 PHE D N 1
ATOM 3463 C CA . PHE D 2 25 ? -7.814 -11.201 40.175 1.00 42.69 5 PHE D CA 1
ATOM 3464 C C . PHE D 2 25 ? -9.057 -10.579 40.694 1.00 40.57 5 PHE D C 1
ATOM 3465 O O . PHE D 2 25 ? -10.139 -11.014 40.368 1.00 42.00 5 PHE D O 1
ATOM 3473 N N . SER D 2 26 ? -8.920 -9.590 41.547 1.00 37.07 6 SER D N 1
ATOM 3474 C CA . SER D 2 26 ? -10.088 -8.903 41.998 1.00 34.71 6 SER D CA 1
ATOM 3475 C C . SER D 2 26 ? -10.677 -8.101 40.822 1.00 34.70 6 SER D C 1
ATOM 3476 O O . SER D 2 26 ? -10.006 -7.888 39.781 1.00 32.35 6 SER D O 1
ATOM 3479 N N . PRO D 2 27 ? -11.952 -7.699 40.955 1.00 34.84 7 PRO D N 1
ATOM 3480 C CA . PRO D 2 27 ? -12.558 -6.804 39.968 1.00 35.83 7 PRO D CA 1
ATOM 3481 C C . PRO D 2 27 ? -11.732 -5.539 39.664 1.00 32.26 7 PRO D C 1
ATOM 3482 O O . PRO D 2 27 ? -11.599 -5.125 38.477 1.00 27.99 7 PRO D O 1
ATOM 3486 N N . GLU D 2 28 ? -11.135 -4.965 40.697 1.00 31.93 8 GLU D N 1
ATOM 3487 C CA . GLU D 2 28 ? -10.303 -3.761 40.519 1.00 32.56 8 GLU D CA 1
ATOM 3488 C C . GLU D 2 28 ? -9.042 -4.067 39.723 1.00 29.63 8 GLU D C 1
ATOM 3489 O O . GLU D 2 28 ? -8.658 -3.316 38.826 1.00 29.03 8 GLU D O 1
ATOM 3495 N N . GLU D 2 29 ? -8.433 -5.202 40.028 1.00 29.08 9 GLU D N 1
ATOM 3496 C CA . GLU D 2 29 ? -7.233 -5.629 39.348 1.00 28.86 9 GLU D CA 1
ATOM 3497 C C . GLU D 2 29 ? -7.564 -5.939 37.878 1.00 28.31 9 GLU D C 1
ATOM 3498 O O . GLU D 2 29 ? -6.798 -5.613 37.002 1.00 24.42 9 GLU D O 1
ATOM 3504 N N . GLN D 2 30 ? -8.730 -6.549 37.641 1.00 26.75 10 GLN D N 1
ATOM 3505 C CA . GLN D 2 30 ? -9.169 -6.889 36.294 1.00 27.28 10 GLN D CA 1
ATOM 3506 C C . GLN D 2 30 ? -9.388 -5.616 35.483 1.00 26.36 10 GLN D C 1
ATOM 3507 O O . GLN D 2 30 ? -9.017 -5.572 34.300 1.00 27.18 10 GLN D O 1
ATOM 3513 N N . ALA D 2 31 ? -9.904 -4.567 36.100 1.00 24.64 11 ALA D N 1
ATOM 3514 C CA . ALA D 2 31 ? -10.106 -3.319 35.401 1.00 25.66 11 ALA D CA 1
ATOM 3515 C C . ALA D 2 31 ? -8.784 -2.739 34.946 1.00 25.61 11 ALA D C 1
ATOM 3516 O O . ALA D 2 31 ? -8.716 -2.187 33.818 1.00 25.92 11 ALA D O 1
ATOM 3518 N N . VAL D 2 32 ? -7.746 -2.820 35.798 1.00 25.19 12 VAL D N 1
ATOM 3519 C CA . VAL D 2 32 ? -6.402 -2.341 35.396 1.00 24.84 12 VAL D CA 1
ATOM 3520 C C . VAL D 2 32 ? -5.872 -3.127 34.178 1.00 23.84 12 VAL D C 1
ATOM 3521 O O . VAL D 2 32 ? -5.413 -2.572 33.216 1.00 26.82 12 VAL D O 1
ATOM 3525 N N . LEU D 2 33 ? -5.975 -4.421 34.276 1.00 24.01 13 LEU D N 1
ATOM 3526 C CA . LEU D 2 33 ? -5.479 -5.352 33.275 1.00 25.19 13 LEU D CA 1
ATOM 3527 C C . LEU D 2 33 ? -6.244 -5.240 31.965 1.00 25.75 13 LEU D C 1
ATOM 3528 O O . LEU D 2 33 ? -5.648 -5.359 30.939 1.00 23.15 13 LEU D O 1
ATOM 3533 N N . ARG D 2 34 ? -7.554 -4.974 32.000 1.00 24.88 14 ARG D N 1
ATOM 3534 C CA . ARG D 2 34 ? -8.274 -4.752 30.804 1.00 23.94 14 ARG D CA 1
ATOM 3535 C C . ARG D 2 34 ? -7.744 -3.572 30.038 1.00 24.52 14 ARG D C 1
ATOM 3536 O O . ARG D 2 34 ? -7.806 -3.590 28.856 1.00 22.69 14 ARG D O 1
ATOM 3544 N N . ILE D 2 35 ? -7.273 -2.523 30.709 1.00 22.78 15 ILE D N 1
ATOM 3545 C CA . ILE D 2 35 ? -6.758 -1.364 30.006 1.00 22.74 15 ILE D CA 1
ATOM 3546 C C . ILE D 2 35 ? -5.357 -1.642 29.488 1.00 23.17 15 ILE D C 1
ATOM 3547 O O . ILE D 2 35 ? -5.005 -1.398 28.339 1.00 21.94 15 ILE D O 1
ATOM 3552 N N . VAL D 2 36 ? -4.536 -2.210 30.350 1.00 22.88 16 VAL D N 1
ATOM 3553 C CA . VAL D 2 36 ? -3.134 -2.338 30.050 1.00 24.33 16 VAL D CA 1
ATOM 3554 C C . VAL D 2 36 ? -2.902 -3.441 28.959 1.00 25.07 16 VAL D C 1
ATOM 3555 O O . VAL D 2 36 ? -1.861 -3.453 28.273 1.00 22.85 16 VAL D O 1
ATOM 3559 N N . GLN D 2 37 ? -3.876 -4.314 28.739 1.00 26.37 17 GLN D N 1
ATOM 3560 C CA . GLN D 2 37 ? -3.735 -5.271 27.609 1.00 28.45 17 GLN D CA 1
ATOM 3561 C C . GLN D 2 37 ? -3.848 -4.612 26.235 1.00 31.24 17 GLN D C 1
ATOM 3562 O O . GLN D 2 37 ? -3.503 -5.200 25.211 1.00 33.12 17 GLN D O 1
ATOM 3568 N N . ALA D 2 38 ? -4.365 -3.409 26.219 1.00 29.46 18 ALA D N 1
ATOM 3569 C CA . ALA D 2 38 ? -4.498 -2.635 25.020 1.00 31.28 18 ALA D CA 1
ATOM 3570 C C . ALA D 2 38 ? -3.385 -1.580 25.101 1.00 31.86 18 ALA D C 1
ATOM 3571 O O . ALA D 2 38 ? -2.186 -1.869 24.823 1.00 32.98 18 ALA D O 1
ATOM 3573 N N . ASN D 2 39 ? -3.687 -0.440 25.657 1.00 30.46 19 ASN D N 1
ATOM 3574 C CA . ASN D 2 39 ? -2.703 0.607 25.801 1.00 29.34 19 ASN D CA 1
ATOM 3575 C C . ASN D 2 39 ? -2.745 1.228 27.155 1.00 30.24 19 ASN D C 1
ATOM 3576 O O . ASN D 2 39 ? -3.817 1.491 27.696 1.00 26.59 19 ASN D O 1
ATOM 3581 N N . LEU D 2 40 ? -1.577 1.510 27.691 1.00 27.88 20 LEU D N 1
ATOM 3582 C CA . LEU D 2 40 ? -1.490 2.368 28.830 1.00 28.54 20 LEU D CA 1
ATOM 3583 C C . LEU D 2 40 ? -2.133 3.700 28.544 1.00 26.29 20 LEU D C 1
ATOM 3584 O O . LEU D 2 40 ? -2.071 4.184 27.434 1.00 26.06 20 LEU D O 1
ATOM 3589 N N . PRO D 2 41 ? -2.724 4.332 29.568 1.00 25.22 21 PRO D N 1
ATOM 3590 C CA . PRO D 2 41 ? -3.176 5.715 29.350 1.00 24.89 21 PRO D CA 1
ATOM 3591 C C . PRO D 2 41 ? -2.099 6.623 28.801 1.00 26.91 21 PRO D C 1
ATOM 3592 O O . PRO D 2 41 ? -0.980 6.570 29.222 1.00 24.28 21 PRO D O 1
ATOM 3596 N N . ASP D 2 42 ? -2.457 7.487 27.855 1.00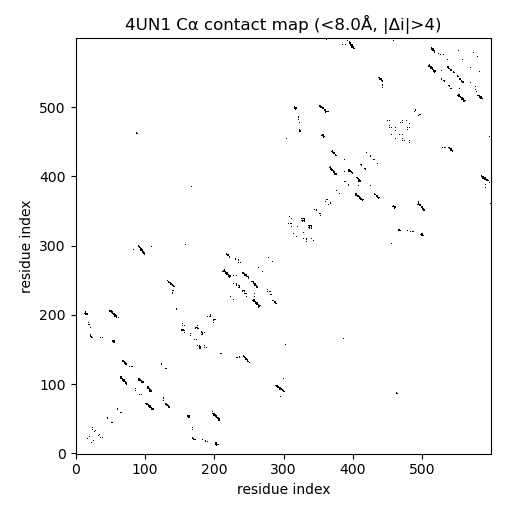 28.19 22 ASP D N 1
ATOM 3597 C CA . ASP D 2 42 ? -1.450 8.326 27.198 1.00 28.73 22 ASP D CA 1
ATOM 3598 C C . ASP D 2 42 ? -1.258 9.650 27.975 1.00 27.43 22 ASP D C 1
ATOM 3599 O O . ASP D 2 42 ? -1.880 10.665 27.671 1.00 28.13 22 ASP D O 1
ATOM 3604 N N . SER D 2 43 ? -0.479 9.612 29.044 1.00 28.10 23 SER D N 1
ATOM 3605 C CA . SER D 2 43 ? -0.251 10.761 29.916 1.00 27.10 23 SER D CA 1
ATOM 3606 C C . SER D 2 43 ? 1.065 10.605 30.646 1.00 24.70 23 SER D C 1
ATOM 3607 O O . SER D 2 43 ? 1.646 9.506 30.646 1.00 23.78 23 SER D O 1
ATOM 3610 N N . LEU D 2 44 ? 1.528 11.687 31.288 1.00 23.29 24 LEU D N 1
ATOM 3611 C CA . LEU D 2 44 ? 2.764 11.655 32.098 1.00 25.36 24 LEU D CA 1
ATOM 3612 C C . LEU D 2 44 ? 2.571 10.786 33.345 1.00 24.87 24 LEU D C 1
ATOM 3613 O O . LEU D 2 44 ? 3.529 10.446 33.972 1.00 26.71 24 LEU D O 1
ATOM 3618 N N . THR D 2 45 ? 1.331 10.491 33.739 1.00 25.77 25 THR D N 1
ATOM 3619 C CA . THR D 2 45 ? 1.102 9.726 34.980 1.00 27.16 25 THR D CA 1
ATOM 3620 C C . THR D 2 45 ? 0.137 8.607 34.677 1.00 25.77 25 THR D C 1
ATOM 3621 O O . THR D 2 45 ? -1.004 8.609 35.139 1.00 27.36 25 THR D O 1
ATOM 3625 N N . PRO D 2 46 ? 0.599 7.573 33.939 1.00 23.75 26 PRO D N 1
ATOM 3626 C CA . PRO D 2 46 ? -0.409 6.661 33.472 1.00 22.59 26 PRO D CA 1
ATOM 3627 C C . PRO D 2 46 ? -0.885 5.662 34.519 1.00 22.45 26 PRO D C 1
ATOM 3628 O O . PRO D 2 46 ? -1.961 5.153 34.372 1.00 22.96 26 PRO D O 1
ATOM 3632 N N . TYR D 2 47 ? -0.060 5.372 35.512 1.00 22.81 27 TYR D N 1
ATOM 3633 C CA . TYR D 2 47 ? -0.486 4.562 36.633 1.00 23.16 27 TYR D CA 1
ATOM 3634 C C . TYR D 2 47 ? -1.493 5.212 37.588 1.00 22.12 27 TYR D C 1
ATOM 3635 O O . TYR D 2 47 ? -2.409 4.540 38.072 1.00 23.93 27 TYR D O 1
ATOM 3644 N N . ALA D 2 48 ? -1.372 6.507 37.804 1.00 24.31 28 ALA D N 1
ATOM 3645 C CA . ALA D 2 48 ? -2.400 7.270 38.493 1.00 25.24 28 ALA D CA 1
ATOM 3646 C C . ALA D 2 48 ? -3.716 7.287 37.738 1.00 26.39 28 ALA D C 1
ATOM 3647 O O . ALA D 2 48 ? -4.804 7.169 38.330 1.00 25.72 28 ALA D O 1
ATOM 3649 N N . ASP D 2 49 ? -3.633 7.460 36.437 1.00 27.64 29 ASP D N 1
ATOM 3650 C CA . ASP D 2 49 ? -4.799 7.378 35.593 1.00 28.49 29 ASP D CA 1
ATOM 3651 C C . ASP D 2 49 ? -5.421 5.972 35.707 1.00 27.37 29 ASP D C 1
ATOM 3652 O O . ASP D 2 49 ? -6.651 5.858 35.837 1.00 27.99 29 ASP D O 1
ATOM 3657 N N . LEU D 2 50 ? -4.614 4.904 35.637 1.00 25.42 30 LEU D N 1
ATOM 3658 C CA . LEU D 2 50 ? -5.160 3.544 35.778 1.00 24.54 30 LEU D CA 1
ATOM 3659 C C . LEU D 2 50 ? -5.842 3.415 37.161 1.00 23.83 30 LEU D C 1
ATOM 3660 O O . LEU D 2 50 ? -6.951 2.871 37.278 1.00 24.31 30 LEU D O 1
ATOM 3665 N N . ALA D 2 51 ? -5.185 3.922 38.177 1.00 24.39 31 ALA D N 1
ATOM 3666 C CA . ALA D 2 51 ? -5.697 3.823 39.526 1.00 26.19 31 ALA D CA 1
ATOM 3667 C C . ALA D 2 51 ? -7.091 4.481 39.640 1.00 27.30 31 ALA D C 1
ATOM 3668 O O . ALA D 2 51 ? -8.040 3.850 40.158 1.00 27.30 31 ALA D O 1
ATOM 3670 N N . GLU D 2 52 ? -7.187 5.719 39.179 1.00 30.75 32 GLU D N 1
ATOM 3671 C CA . GLU D 2 52 ? -8.474 6.424 39.181 1.00 37.21 32 GLU D CA 1
ATOM 3672 C C . GLU D 2 52 ? -9.529 5.624 38.466 1.00 35.65 32 GLU D C 1
ATOM 3673 O O . GLU D 2 52 ? -10.641 5.463 38.974 1.00 32.11 32 GLU D O 1
ATOM 3679 N N . GLN D 2 53 ? -9.204 5.081 37.301 1.00 33.17 33 GLN D N 1
ATOM 3680 C CA . GLN D 2 53 ? -10.219 4.288 36.560 1.00 34.09 33 GLN D CA 1
ATOM 3681 C C . GLN D 2 53 ? -10.635 3.028 37.267 1.00 33.43 33 GLN D C 1
ATOM 3682 O O . GLN D 2 53 ? -11.805 2.659 37.178 1.00 34.35 33 GLN D O 1
ATOM 3688 N N . ALA D 2 54 ? -9.718 2.329 37.934 1.00 29.85 34 ALA D N 1
ATOM 3689 C CA . ALA D 2 54 ? -10.020 1.029 38.492 1.00 29.42 34 ALA D CA 1
ATOM 3690 C C . ALA D 2 54 ? -10.485 1.103 39.946 1.00 31.34 34 ALA D C 1
ATOM 3691 O O . ALA D 2 54 ? -10.898 0.114 40.483 1.00 33.67 34 ALA D O 1
ATOM 3693 N N . GLY D 2 55 ? -10.430 2.268 40.580 1.00 34.47 35 GLY D N 1
ATOM 3694 C CA . GLY D 2 55 ? -10.783 2.370 41.976 1.00 38.17 35 GLY D CA 1
ATOM 3695 C C . GLY D 2 55 ? -9.725 1.735 42.848 1.00 36.06 35 GLY D C 1
ATOM 3696 O O . GLY D 2 55 ? -10.057 1.043 43.752 1.00 40.23 35 GLY D O 1
ATOM 3697 N N . MET D 2 56 ? -8.445 1.940 42.549 1.00 33.15 36 MET D N 1
ATOM 3698 C CA . MET D 2 56 ? -7.353 1.450 43.421 1.00 32.06 36 MET D CA 1
ATOM 3699 C C . MET D 2 56 ? -6.352 2.591 43.587 1.00 28.71 36 MET D C 1
ATOM 3700 O O . MET D 2 56 ? -6.519 3.644 42.992 1.00 27.17 36 MET D O 1
ATOM 3705 N N . THR D 2 57 ? -5.332 2.416 44.414 1.00 26.49 37 THR D N 1
ATOM 3706 C CA . THR D 2 57 ? -4.299 3.417 44.463 1.00 24.74 37 THR D CA 1
ATOM 3707 C C . THR D 2 57 ? -3.239 3.181 43.428 1.00 25.16 37 THR D C 1
ATOM 3708 O O . THR D 2 57 ? -3.011 1.996 42.975 1.00 24.32 37 THR D O 1
ATOM 3712 N N . GLU D 2 58 ? -2.539 4.260 43.066 1.00 24.99 38 GLU D N 1
ATOM 3713 C CA . GLU D 2 58 ? -1.378 4.150 42.161 1.00 25.46 38 GLU D CA 1
ATOM 3714 C C . GLU D 2 58 ? -0.347 3.141 42.671 1.00 26.11 38 GLU D C 1
ATOM 3715 O O . GLU D 2 58 ? 0.216 2.307 41.864 1.00 26.88 38 GLU D O 1
ATOM 3721 N N . ALA D 2 59 ? -0.121 3.142 43.997 1.00 26.72 39 ALA D N 1
ATOM 3722 C CA . ALA D 2 59 ? 0.764 2.169 44.617 1.00 26.71 39 ALA D CA 1
ATOM 3723 C C . ALA D 2 59 ? 0.268 0.744 44.321 1.00 26.67 39 ALA D C 1
ATOM 3724 O O . ALA D 2 59 ? 1.071 -0.134 44.046 1.00 25.86 39 ALA D O 1
ATOM 3726 N N . GLN D 2 60 ? -1.032 0.524 44.432 1.00 27.11 40 GLN D N 1
ATOM 3727 C CA . GLN D 2 60 ? -1.575 -0.810 44.195 1.00 28.55 40 GLN D CA 1
ATOM 3728 C C . GLN D 2 60 ? -1.462 -1.156 42.724 1.00 25.54 40 GLN D C 1
ATOM 3729 O O . GLN D 2 60 ? -1.184 -2.301 42.391 1.00 25.39 40 GLN D O 1
ATOM 3735 N N . VAL D 2 61 ? -1.672 -0.198 41.837 1.00 23.26 41 VAL D N 1
ATOM 3736 C CA . VAL D 2 61 ? -1.520 -0.487 40.401 1.00 24.88 41 VAL D CA 1
ATOM 3737 C C . VAL D 2 61 ? -0.068 -0.930 40.135 1.00 26.80 41 VAL D C 1
ATOM 3738 O O . VAL D 2 61 ? 0.164 -1.995 39.518 1.00 24.04 41 VAL D O 1
ATOM 3742 N N . LEU D 2 62 ? 0.903 -0.195 40.707 1.00 26.26 42 LEU D N 1
ATOM 3743 C CA . LEU D 2 62 ? 2.281 -0.537 40.449 1.00 26.86 42 LEU D CA 1
ATOM 3744 C C . LEU D 2 62 ? 2.673 -1.900 41.095 1.00 29.59 42 LEU D C 1
ATOM 3745 O O . LEU D 2 62 ? 3.473 -2.670 40.531 1.00 28.42 42 LEU D O 1
ATOM 3750 N N . GLU D 2 63 ? 2.093 -2.205 42.230 1.00 30.95 43 GLU D N 1
ATOM 3751 C CA . GLU D 2 63 ? 2.350 -3.484 42.923 1.00 37.42 43 GLU D CA 1
ATOM 3752 C C . GLU D 2 63 ? 1.894 -4.661 42.065 1.00 34.02 43 GLU D C 1
ATOM 3753 O O . GLU D 2 63 ? 2.586 -5.684 41.928 1.00 32.32 43 GLU D O 1
ATOM 3759 N N . LEU D 2 64 ? 0.699 -4.507 41.531 1.00 29.13 44 LEU D N 1
ATOM 3760 C CA . LEU D 2 64 ? 0.123 -5.550 40.662 1.00 29.71 44 LEU D CA 1
ATOM 3761 C C . LEU D 2 64 ? 0.922 -5.753 39.362 1.00 27.04 44 LEU D C 1
ATOM 3762 O O . LEU D 2 64 ? 1.236 -6.879 39.009 1.00 29.46 44 LEU D O 1
ATOM 3767 N N . LEU D 2 65 ? 1.238 -4.682 38.644 1.00 25.69 45 LEU D N 1
ATOM 3768 C CA . LEU D 2 65 ? 2.005 -4.826 37.398 1.00 25.40 45 LEU D CA 1
ATOM 3769 C C . LEU D 2 65 ? 3.426 -5.394 37.701 1.00 29.14 45 LEU D C 1
ATOM 3770 O O . LEU D 2 65 ? 3.943 -6.225 36.905 1.00 29.04 45 LEU D O 1
ATOM 3775 N N . GLY D 2 66 ? 4.041 -4.958 38.818 1.00 25.36 46 GLY D N 1
ATOM 3776 C CA . GLY D 2 66 ? 5.368 -5.489 39.222 1.00 29.67 46 GLY D CA 1
ATOM 3777 C C . GLY D 2 66 ? 5.375 -6.979 39.531 1.00 30.21 46 GLY D C 1
ATOM 3778 O O . GLY D 2 66 ? 6.265 -7.700 39.082 1.00 31.68 46 GLY D O 1
ATOM 3779 N N . ARG D 2 67 ? 4.338 -7.400 40.244 1.00 31.29 47 ARG D N 1
ATOM 3780 C CA . ARG D 2 67 ? 4.199 -8.726 40.758 1.00 36.92 47 ARG D CA 1
ATOM 3781 C C . ARG D 2 67 ? 4.074 -9.631 39.559 1.00 35.63 47 ARG D C 1
ATOM 3782 O O . ARG D 2 67 ? 4.791 -10.627 39.454 1.00 33.47 47 ARG D O 1
ATOM 3790 N N . LEU D 2 68 ? 3.219 -9.227 38.619 1.00 31.92 48 LEU D N 1
ATOM 3791 C CA . LEU D 2 68 ? 3.052 -9.933 37.340 1.00 31.03 48 LEU D CA 1
ATOM 3792 C C . LEU D 2 68 ? 4.267 -9.972 36.443 1.00 31.34 48 LEU D C 1
ATOM 3793 O O . LEU D 2 68 ? 4.535 -10.991 35.807 1.00 31.34 48 LEU D O 1
ATOM 3798 N N . LYS D 2 69 ? 5.012 -8.883 36.361 1.00 32.28 49 LYS D N 1
ATOM 3799 C CA . LYS D 2 69 ? 6.252 -8.871 35.598 1.00 33.60 49 LYS D CA 1
ATOM 3800 C C . LYS D 2 69 ? 7.229 -9.849 36.291 1.00 36.77 49 LYS D C 1
ATOM 3801 O O . LYS D 2 69 ? 7.742 -10.754 35.676 1.00 36.54 49 LYS D O 1
ATOM 3807 N N . ALA D 2 70 ? 7.375 -9.733 37.601 1.00 39.95 50 ALA D N 1
ATOM 3808 C CA . ALA D 2 70 ? 8.321 -10.573 38.352 1.00 42.97 50 ALA D CA 1
ATOM 3809 C C . ALA D 2 70 ? 8.050 -12.053 38.108 1.00 44.44 50 ALA D C 1
ATOM 3810 O O . ALA D 2 70 ? 8.953 -12.782 37.748 1.00 49.57 50 ALA D O 1
ATOM 3812 N N . SER D 2 71 ? 6.804 -12.464 38.315 1.00 42.31 51 SER D N 1
ATOM 3813 C CA . SER D 2 71 ? 6.344 -13.838 38.105 1.00 43.23 51 SER D CA 1
ATOM 3814 C C . SER D 2 71 ? 6.310 -14.337 36.633 1.00 41.02 51 SER D C 1
ATOM 3815 O O . SER D 2 71 ? 6.088 -15.531 36.425 1.00 35.81 51 SER D O 1
ATOM 3818 N N . GLY D 2 72 ? 6.439 -13.425 35.671 1.00 38.53 52 GLY D N 1
ATOM 3819 C CA . GLY D 2 72 ? 6.416 -13.724 34.234 1.00 36.12 52 GLY D CA 1
ATOM 3820 C C . GLY D 2 72 ? 5.025 -13.738 33.616 1.00 35.80 52 GLY D C 1
ATOM 3821 O O . GLY D 2 72 ? 4.887 -13.966 32.429 1.00 35.66 52 GLY D O 1
ATOM 3822 N N . ALA D 2 73 ? 3.978 -13.603 34.423 1.00 35.56 53 ALA D N 1
ATOM 3823 C CA . ALA D 2 73 ? 2.617 -13.636 33.880 1.00 33.55 53 ALA D CA 1
ATOM 3824 C C . ALA D 2 73 ? 2.395 -12.474 32.891 1.00 31.17 53 ALA D C 1
ATOM 3825 O O . ALA D 2 73 ? 1.612 -12.573 31.965 1.00 29.24 53 ALA D O 1
ATOM 3827 N N . ILE D 2 74 ? 3.071 -11.345 33.133 1.00 28.52 54 ILE D N 1
ATOM 3828 C CA . ILE D 2 74 ? 3.295 -10.338 32.118 1.00 27.40 54 ILE D CA 1
ATOM 3829 C C . ILE D 2 74 ? 4.675 -10.641 31.657 1.00 27.96 54 ILE D C 1
ATOM 3830 O O . ILE D 2 74 ? 5.598 -10.498 32.432 1.00 30.14 54 ILE D O 1
ATOM 3835 N N . ARG D 2 75 ? 4.804 -11.094 30.432 1.00 34.26 55 ARG D N 1
ATOM 3836 C CA . ARG D 2 75 ? 6.094 -11.457 29.795 1.00 39.83 55 ARG D CA 1
ATOM 3837 C C . ARG D 2 75 ? 6.875 -10.246 29.366 1.00 40.57 55 ARG D C 1
ATOM 3838 O O . ARG D 2 75 ? 8.106 -10.251 29.537 1.00 33.60 55 ARG D O 1
ATOM 3846 N N . ARG D 2 76 ? 6.213 -9.236 28.752 1.00 38.04 56 ARG D N 1
ATOM 3847 C CA . ARG D 2 76 ? 6.878 -7.920 28.558 1.00 33.95 56 ARG D CA 1
ATOM 3848 C C . ARG D 2 76 ? 5.901 -6.795 28.757 1.00 32.65 56 ARG D C 1
ATOM 3849 O O . ARG D 2 76 ? 4.773 -6.894 28.327 1.00 29.30 56 ARG D O 1
ATOM 3857 N N . PHE D 2 77 ? 6.386 -5.711 29.355 1.00 30.04 57 PHE D N 1
ATOM 3858 C CA . PHE D 2 77 ? 5.584 -4.531 29.570 1.00 27.84 57 PHE D CA 1
ATOM 3859 C C . PHE D 2 77 ? 6.230 -3.365 28.885 1.00 26.77 57 PHE D C 1
ATOM 3860 O O . PHE D 2 77 ? 7.261 -2.857 29.305 1.00 27.90 57 PHE D O 1
ATOM 3868 N N . GLY D 2 78 ? 5.675 -2.989 27.745 1.00 24.68 58 GLY D N 1
ATOM 3869 C CA . GLY D 2 78 ? 6.261 -1.957 26.981 1.00 27.69 58 GLY D CA 1
ATOM 3870 C C . GLY D 2 78 ? 5.640 -1.867 25.621 1.00 31.21 58 GLY D C 1
ATOM 3871 O O . GLY D 2 78 ? 4.457 -2.265 25.442 1.00 26.46 58 GLY D O 1
ATOM 3872 N N . ALA D 2 79 ? 6.461 -1.393 24.680 1.00 29.43 59 ALA D N 1
ATOM 3873 C CA . ALA D 2 79 ? 5.995 -1.011 23.388 1.00 34.25 59 ALA D CA 1
ATOM 3874 C C . ALA D 2 79 ? 6.079 -2.165 22.417 1.00 38.00 59 ALA D C 1
ATOM 3875 O O . ALA D 2 79 ? 7.080 -2.872 22.358 1.00 34.66 59 ALA D O 1
ATOM 3877 N N . SER D 2 80 ? 4.984 -2.354 21.688 1.00 37.89 60 SER D N 1
ATOM 3878 C CA . SER D 2 80 ? 4.900 -3.323 20.588 1.00 43.05 60 SER D CA 1
ATOM 3879 C C . SER D 2 80 ? 5.099 -2.523 19.342 1.00 48.53 60 SER D C 1
ATOM 3880 O O . SER D 2 80 ? 4.427 -1.501 19.155 1.00 46.29 60 SER D O 1
ATOM 3883 N N . ILE D 2 81 ? 6.011 -2.990 18.500 1.00 56.75 61 ILE D N 1
ATOM 3884 C CA . ILE D 2 81 ? 6.319 -2.337 17.224 1.00 68.35 61 ILE D CA 1
ATOM 3885 C C . ILE D 2 81 ? 5.571 -3.023 16.078 1.00 72.28 61 ILE D C 1
ATOM 3886 O O . ILE D 2 81 ? 5.538 -4.260 16.003 1.00 67.79 61 ILE D O 1
ATOM 3891 N N . LYS D 2 82 ? 4.942 -2.222 15.212 1.00 84.43 62 LYS D N 1
ATOM 3892 C CA . LYS D 2 82 ? 4.235 -2.754 14.035 1.00 95.16 62 LYS D CA 1
ATOM 3893 C C . LYS D 2 82 ? 5.262 -3.480 13.163 1.00 99.12 62 LYS D C 1
ATOM 3894 O O . LYS D 2 82 ? 5.945 -2.841 12.365 1.00 93.93 62 LYS D O 1
ATOM 3896 N N . HIS D 2 83 ? 5.373 -4.806 13.347 1.00 107.12 63 HIS D N 1
ATOM 3897 C CA . HIS D 2 83 ? 6.507 -5.602 12.801 1.00 113.86 63 HIS D CA 1
ATOM 3898 C C . HIS D 2 83 ? 6.610 -5.630 11.261 1.00 113.82 63 HIS D C 1
ATOM 3899 O O . HIS D 2 83 ? 5.704 -5.186 10.552 1.00 112.18 63 HIS D O 1
ATOM 3906 N N . GLN D 2 84 ? 7.735 -6.158 10.770 1.00 116.60 64 GLN D N 1
ATOM 3907 C CA . GLN D 2 84 ? 8.137 -6.044 9.351 1.00 113.50 64 GLN D CA 1
ATOM 3908 C C . GLN D 2 84 ? 7.959 -7.373 8.569 1.00 101.04 64 GLN D C 1
ATOM 3909 O O . GLN D 2 84 ? 7.371 -8.318 9.084 1.00 83.57 64 GLN D O 1
ATOM 3915 N N . LYS D 2 85 ? 8.451 -7.429 7.329 1.00 106.78 65 LYS D N 1
ATOM 3916 C CA . LYS D 2 85 ? 8.184 -8.562 6.413 1.00 103.51 65 LYS D CA 1
ATOM 3917 C C . LYS D 2 85 ? 9.062 -9.784 6.754 1.00 96.64 65 LYS D C 1
ATOM 3918 O O . LYS D 2 85 ? 10.302 -9.675 6.782 1.00 90.39 65 LYS D O 1
ATOM 3924 N N . THR D 2 86 ? 8.412 -10.929 7.012 1.00 81.22 66 THR D N 1
ATOM 3925 C CA . THR D 2 86 ? 9.093 -12.222 7.263 1.00 71.51 66 THR D CA 1
ATOM 3926 C C . THR D 2 86 ? 9.371 -12.876 5.901 1.00 73.46 66 THR D C 1
ATOM 3927 O O . THR D 2 86 ? 8.451 -13.402 5.278 1.00 89.95 66 THR D O 1
ATOM 3931 N N . GLY D 2 87 ? 10.624 -12.817 5.426 1.00 71.53 67 GLY D N 1
ATOM 3932 C CA . GLY D 2 87 ? 11.072 -13.521 4.194 1.00 69.05 67 GLY D CA 1
ATOM 3933 C C . GLY D 2 87 ? 10.639 -14.985 4.075 1.00 65.99 67 GLY D C 1
ATOM 3934 O O . GLY D 2 87 ? 10.706 -15.596 3.000 1.00 69.79 67 GLY D O 1
ATOM 3935 N N . TRP D 2 88 ? 10.252 -15.549 5.212 1.00 66.34 68 TRP D N 1
ATOM 3936 C CA . TRP D 2 88 ? 9.373 -16.706 5.283 1.00 62.11 68 TRP D CA 1
ATOM 3937 C C . TRP D 2 88 ? 7.938 -16.292 5.061 1.00 55.17 68 TRP D C 1
ATOM 3938 O O . TRP D 2 88 ? 7.169 -15.985 5.983 1.00 54.38 68 TRP D O 1
ATOM 3949 N N . THR D 2 89 ? 7.632 -16.312 3.778 1.00 60.92 69 THR D N 1
ATOM 3950 C CA . THR D 2 89 ? 6.310 -16.194 3.236 1.00 62.43 69 THR D CA 1
ATOM 3951 C C . THR D 2 89 ? 5.647 -17.566 3.070 1.00 66.66 69 THR D C 1
ATOM 3952 O O . THR D 2 89 ? 4.456 -17.628 2.781 1.00 77.78 69 THR D O 1
ATOM 3956 N N . HIS D 2 90 ? 6.411 -18.650 3.222 1.00 58.92 70 HIS D N 1
ATOM 3957 C CA . HIS D 2 90 ? 5.861 -20.001 3.128 1.00 60.10 70 HIS D CA 1
ATOM 3958 C C . HIS D 2 90 ? 5.972 -20.721 4.469 1.00 53.03 70 HIS D C 1
ATOM 3959 O O . HIS D 2 90 ? 7.004 -20.684 5.138 1.00 41.38 70 HIS D O 1
ATOM 3966 N N . ASN D 2 91 ? 4.877 -21.339 4.893 1.00 55.90 71 ASN D N 1
ATOM 3967 C CA . ASN D 2 91 ? 4.792 -21.931 6.239 1.00 51.28 71 ASN D CA 1
ATOM 3968 C C . ASN D 2 91 ? 3.847 -23.110 6.176 1.00 51.73 71 ASN D C 1
ATOM 3969 O O . ASN D 2 91 ? 2.702 -22.961 5.740 1.00 46.94 71 ASN D O 1
ATOM 3974 N N . ALA D 2 92 ? 4.363 -24.280 6.554 1.00 42.17 72 ALA D N 1
ATOM 3975 C CA . ALA D 2 92 ? 3.695 -25.541 6.330 1.00 42.10 72 ALA D CA 1
ATOM 3976 C C . ALA D 2 92 ? 3.668 -26.267 7.660 1.00 41.53 72 ALA D C 1
ATOM 3977 O O . ALA D 2 92 ? 4.731 -26.635 8.165 1.00 34.58 72 ALA D O 1
ATOM 3979 N N . MET D 2 93 ? 2.473 -26.438 8.241 1.00 40.16 73 MET D N 1
ATOM 3980 C CA . MET D 2 93 ? 2.313 -27.237 9.442 1.00 37.88 73 MET D CA 1
ATOM 3981 C C . MET D 2 93 ? 2.192 -28.669 8.923 1.00 35.36 73 MET D C 1
ATOM 3982 O O . MET D 2 93 ? 1.209 -28.996 8.275 1.00 44.79 73 MET D O 1
ATOM 3987 N N . VAL D 2 94 ? 3.202 -29.510 9.173 1.00 30.03 74 VAL D N 1
ATOM 3988 C CA . VAL D 2 94 ? 3.207 -30.907 8.711 1.00 27.37 74 VAL D CA 1
ATOM 3989 C C . VAL D 2 94 ? 3.026 -31.829 9.895 1.00 26.72 74 VAL D C 1
ATOM 3990 O O . VAL D 2 94 ? 3.684 -31.626 10.923 1.00 24.95 74 VAL D O 1
ATOM 3994 N N . ALA D 2 95 ? 2.209 -32.869 9.757 1.00 24.85 75 ALA D N 1
ATOM 3995 C CA . ALA D 2 95 ? 1.933 -33.747 10.880 1.00 23.83 75 ALA D CA 1
ATOM 3996 C C . ALA D 2 95 ? 2.424 -35.136 10.552 1.00 24.84 75 ALA D C 1
ATOM 3997 O O . ALA D 2 95 ? 2.193 -35.626 9.428 1.00 28.02 75 ALA D O 1
ATOM 3999 N N . TRP D 2 96 ? 3.114 -35.751 11.497 1.00 25.22 76 TRP D N 1
ATOM 4000 C CA . TRP D 2 96 ? 3.835 -37.003 11.248 1.00 25.81 76 TRP D CA 1
ATOM 4001 C C . TRP D 2 96 ? 3.414 -38.124 12.232 1.00 26.75 76 TRP D C 1
ATOM 4002 O O . TRP D 2 96 ? 3.080 -37.874 13.399 1.00 25.13 76 TRP D O 1
ATOM 4013 N N . LYS D 2 97 ? 3.512 -39.364 11.760 1.00 25.99 77 LYS D N 1
ATOM 4014 C CA . LYS D 2 97 ? 3.267 -40.549 12.527 1.00 27.17 77 LYS D CA 1
ATOM 4015 C C . LYS D 2 97 ? 4.522 -40.749 13.334 1.00 30.06 77 LYS D C 1
ATOM 4016 O O . LYS D 2 97 ? 5.681 -40.612 12.846 1.00 27.82 77 LYS D O 1
ATOM 4022 N N . VAL D 2 98 ? 4.331 -41.044 14.597 1.00 28.07 78 VAL D N 1
ATOM 4023 C CA . VAL D 2 98 ? 5.443 -41.231 15.475 1.00 28.75 78 VAL D CA 1
ATOM 4024 C C . VAL D 2 98 ? 5.017 -42.198 16.580 1.00 29.54 78 VAL D C 1
ATOM 4025 O O . VAL D 2 98 ? 3.942 -42.197 17.106 1.00 28.25 78 VAL D O 1
ATOM 4029 N N . THR D 2 99 ? 5.938 -43.070 16.888 1.00 32.03 79 THR D N 1
ATOM 4030 C CA . THR D 2 99 ? 5.786 -44.039 17.917 1.00 31.93 79 THR D CA 1
ATOM 4031 C C . THR D 2 99 ? 6.176 -43.444 19.256 1.00 33.04 79 THR D C 1
ATOM 4032 O O . THR D 2 99 ? 7.029 -42.584 19.312 1.00 31.02 79 THR D O 1
ATOM 4036 N N . PRO D 2 100 ? 5.539 -43.885 20.353 1.00 35.22 80 PRO D N 1
ATOM 4037 C CA . PRO D 2 100 ? 5.845 -43.370 21.699 1.00 34.25 80 PRO D CA 1
ATOM 4038 C C . PRO D 2 100 ? 7.349 -43.392 21.977 1.00 34.62 80 PRO D C 1
ATOM 4039 O O . PRO D 2 100 ? 7.920 -42.425 22.491 1.00 34.80 80 PRO D O 1
ATOM 4043 N N . ASP D 2 101 ? 7.989 -44.467 21.549 1.00 35.94 81 ASP D N 1
ATOM 4044 C CA . ASP D 2 101 ? 9.426 -44.628 21.729 1.00 40.00 81 ASP D CA 1
ATOM 4045 C C . ASP D 2 101 ? 10.311 -43.660 20.912 1.00 34.80 81 ASP D C 1
ATOM 4046 O O . ASP D 2 101 ? 11.470 -43.502 21.211 1.00 34.98 81 ASP D O 1
ATOM 4051 N N . GLN D 2 102 ? 9.746 -43.045 19.898 1.00 31.25 82 GLN D N 1
ATOM 4052 C CA . GLN D 2 102 ? 10.482 -42.195 18.945 1.00 30.88 82 GLN D CA 1
ATOM 4053 C C . GLN D 2 102 ? 10.232 -40.727 19.218 1.00 28.77 82 GLN D C 1
ATOM 4054 O O . GLN D 2 102 ? 10.902 -39.869 18.615 1.00 27.10 82 GLN D O 1
ATOM 4060 N N . VAL D 2 103 ? 9.251 -40.438 20.071 1.00 25.74 83 VAL D N 1
ATOM 4061 C CA . VAL D 2 103 ? 8.779 -39.080 20.303 1.00 27.19 83 VAL D CA 1
ATOM 4062 C C . VAL D 2 103 ? 9.930 -38.132 20.685 1.00 28.04 83 VAL D C 1
ATOM 4063 O O . VAL D 2 103 ? 10.117 -37.146 20.022 1.00 28.17 83 VAL D O 1
ATOM 4067 N N . ASP D 2 104 ? 10.702 -38.437 21.723 1.00 29.60 84 ASP D N 1
ATOM 4068 C CA . ASP D 2 104 ? 11.667 -37.468 22.218 1.00 32.61 84 ASP D CA 1
ATOM 4069 C C . ASP D 2 104 ? 12.786 -37.278 21.244 1.00 31.61 84 ASP D C 1
ATOM 4070 O O . ASP D 2 104 ? 13.182 -36.174 20.992 1.00 29.08 84 ASP D O 1
ATOM 4075 N N . ASP D 2 105 ? 13.267 -38.363 20.664 1.00 31.10 85 ASP D N 1
ATOM 4076 C CA . ASP D 2 105 ? 14.379 -38.252 19.714 1.00 33.93 85 ASP D CA 1
ATOM 4077 C C . ASP D 2 105 ? 13.960 -37.476 18.469 1.00 30.46 85 ASP D C 1
ATOM 4078 O O . ASP D 2 105 ? 14.659 -36.541 18.078 1.00 28.67 85 ASP D O 1
ATOM 4083 N N . CYS D 2 106 ? 12.805 -37.832 17.885 1.00 28.33 86 CYS D N 1
ATOM 4084 C CA . CYS D 2 106 ? 12.340 -37.158 16.667 1.00 27.29 86 CYS D CA 1
ATOM 4085 C C . CYS D 2 106 ? 11.998 -35.718 16.913 1.00 28.92 86 CYS D C 1
ATOM 4086 O O . CYS D 2 106 ? 12.313 -34.864 16.057 1.00 30.44 86 CYS D O 1
ATOM 4089 N N . GLY D 2 107 ? 11.338 -35.424 18.052 1.00 27.31 87 GLY D N 1
ATOM 4090 C CA . GLY D 2 107 ? 10.980 -34.053 18.376 1.00 28.15 87 GLY D CA 1
ATOM 4091 C C . GLY D 2 107 ? 12.198 -33.205 18.536 1.00 28.05 87 GLY D C 1
ATOM 4092 O O . GLY D 2 107 ? 12.235 -32.054 18.114 1.00 26.86 87 GLY D O 1
ATOM 4093 N N . ARG D 2 108 ? 13.179 -33.760 19.204 1.00 28.75 88 ARG D N 1
ATOM 4094 C CA . ARG D 2 108 ? 14.397 -33.028 19.503 1.00 33.51 88 ARG D CA 1
ATOM 4095 C C . ARG D 2 108 ? 15.167 -32.737 18.197 1.00 30.39 88 ARG D C 1
ATOM 4096 O O . ARG D 2 108 ? 15.544 -31.630 17.963 1.00 30.93 88 ARG D O 1
ATOM 4104 N N . LYS D 2 109 ? 15.312 -33.751 17.346 1.00 31.31 89 LYS D N 1
ATOM 4105 C CA . LYS D 2 109 ? 15.975 -33.678 16.073 1.00 29.30 89 LYS D CA 1
ATOM 4106 C C . LYS D 2 109 ? 15.278 -32.730 15.113 1.00 30.87 89 LYS D C 1
ATOM 4107 O O . LYS D 2 109 ? 15.929 -31.944 14.445 1.00 31.80 89 LYS D O 1
ATOM 4113 N N . ALA D 2 110 ? 13.958 -32.788 15.066 1.00 29.11 90 ALA D N 1
ATOM 4114 C CA . ALA D 2 110 ? 13.178 -31.892 14.235 1.00 29.54 90 ALA D CA 1
ATOM 4115 C C . ALA D 2 110 ? 13.330 -30.459 14.700 1.00 28.77 90 ALA D C 1
ATOM 4116 O O . ALA D 2 110 ? 13.527 -29.569 13.870 1.00 26.39 90 ALA D O 1
ATOM 4118 N N . ALA D 2 111 ? 13.281 -30.217 16.001 1.00 28.97 91 ALA D N 1
ATOM 4119 C CA . ALA D 2 111 ? 13.345 -28.864 16.522 1.00 29.23 91 ALA D CA 1
ATOM 4120 C C . ALA D 2 111 ? 14.687 -28.166 16.260 1.00 31.72 91 ALA D C 1
ATOM 4121 O O . ALA D 2 111 ? 14.744 -26.930 16.230 1.00 30.82 91 ALA D O 1
ATOM 4123 N N . GLU D 2 112 ? 15.742 -28.952 16.127 1.00 30.88 92 GLU D N 1
ATOM 4124 C CA . GLU D 2 112 ? 17.046 -28.473 15.741 1.00 33.98 92 GLU D CA 1
ATOM 4125 C C . GLU D 2 112 ? 17.167 -28.057 14.287 1.00 35.68 92 GLU D C 1
ATOM 4126 O O . GLU D 2 112 ? 18.212 -27.511 13.914 1.00 34.54 92 GLU D O 1
ATOM 4132 N N . HIS D 2 113 ? 16.189 -28.385 13.449 1.00 30.50 93 HIS D N 1
ATOM 4133 C CA . HIS D 2 113 ? 16.275 -27.969 12.039 1.00 30.29 93 HIS D CA 1
ATOM 4134 C C . HIS D 2 113 ? 16.162 -26.456 12.024 1.00 28.43 93 HIS D C 1
ATOM 4135 O O . HIS D 2 113 ? 15.317 -25.905 12.683 1.00 28.98 93 HIS D O 1
ATOM 4142 N N . SER D 2 114 ? 17.039 -25.755 11.315 1.00 33.39 94 SER D N 1
ATOM 4143 C CA . SER D 2 114 ? 16.943 -24.270 11.366 1.00 33.87 94 SER D CA 1
ATOM 4144 C C . SER D 2 114 ? 15.616 -23.722 10.739 1.00 32.34 94 SER D C 1
ATOM 4145 O O . SER D 2 114 ? 15.272 -22.592 10.947 1.00 34.90 94 SER D O 1
ATOM 4148 N N . HIS D 2 115 ? 14.911 -24.529 9.962 1.00 31.00 95 HIS D N 1
ATOM 4149 C CA . HIS D 2 115 ? 13.643 -24.111 9.326 1.00 30.49 95 HIS D CA 1
ATOM 4150 C C . HIS D 2 115 ? 12.402 -24.573 10.053 1.00 30.22 95 HIS D C 1
ATOM 4151 O O . HIS D 2 115 ? 11.258 -24.326 9.608 1.00 31.57 95 HIS D O 1
ATOM 4158 N N . ILE D 2 116 ? 12.600 -25.220 11.185 1.00 30.93 96 ILE D N 1
ATOM 4159 C CA . ILE D 2 116 ? 11.457 -25.689 11.987 1.00 29.11 96 ILE D CA 1
ATOM 4160 C C . ILE D 2 116 ? 11.506 -24.893 13.271 1.00 30.29 96 ILE D C 1
ATOM 4161 O O . ILE D 2 116 ? 12.462 -24.940 14.052 1.00 33.71 96 ILE D O 1
ATOM 4166 N N . SER D 2 117 ? 10.477 -24.140 13.547 1.00 37.60 97 SER D N 1
ATOM 4167 C CA . SER D 2 117 ? 10.569 -23.223 14.683 1.00 37.51 97 SER D CA 1
ATOM 4168 C C . SER D 2 117 ? 10.254 -24.006 15.931 1.00 44.21 97 SER D C 1
ATOM 4169 O O . SER D 2 117 ? 10.834 -23.781 17.010 1.00 38.94 97 SER D O 1
ATOM 4172 N N . HIS D 2 118 ? 9.300 -24.924 15.793 1.00 45.55 98 HIS D N 1
ATOM 4173 C CA . HIS D 2 118 ? 8.931 -25.742 16.932 1.00 42.04 98 HIS D CA 1
ATOM 4174 C C . HIS D 2 118 ? 8.091 -26.938 16.530 1.00 42.07 98 HIS D C 1
ATOM 4175 O O . HIS D 2 118 ? 7.518 -26.997 15.406 1.00 37.18 98 HIS D O 1
ATOM 4182 N N . VAL D 2 119 ? 7.998 -27.836 17.519 1.00 35.73 99 VAL D N 1
ATOM 4183 C CA . VAL D 2 119 ? 7.464 -29.151 17.327 1.00 31.20 99 VAL D CA 1
ATOM 4184 C C . VAL D 2 119 ? 6.568 -29.464 18.507 1.00 27.58 99 VAL D C 1
ATOM 4185 O O . VAL D 2 119 ? 7.003 -29.369 19.678 1.00 28.92 99 VAL D O 1
ATOM 4189 N N . TYR D 2 120 ? 5.354 -29.869 18.219 1.00 25.08 100 TYR D N 1
ATOM 4190 C CA . TYR D 2 120 ? 4.423 -30.322 19.279 1.00 24.60 100 TYR D CA 1
ATOM 4191 C C . TYR D 2 120 ? 4.080 -31.813 19.088 1.00 24.12 100 TYR D C 1
ATOM 4192 O O . TYR D 2 120 ? 3.933 -32.315 17.921 1.00 22.74 100 TYR D O 1
ATOM 4201 N N . TYR D 2 121 ? 3.899 -32.486 20.217 1.00 21.48 101 TYR D N 1
ATOM 4202 C CA . TYR D 2 121 ? 3.346 -33.815 20.245 1.00 22.63 101 TYR D CA 1
ATOM 4203 C C . TYR D 2 121 ? 1.949 -33.737 20.756 1.00 22.61 101 TYR D C 1
ATOM 4204 O O . TYR D 2 121 ? 1.719 -33.329 21.894 1.00 22.21 101 TYR D O 1
ATOM 4213 N N . ARG D 2 122 ? 0.991 -34.091 19.899 1.00 22.06 102 ARG D N 1
ATOM 4214 C CA . ARG D 2 122 ? -0.425 -34.019 20.240 1.00 22.24 102 ARG D CA 1
ATOM 4215 C C . ARG D 2 122 ? -1.016 -35.383 20.045 1.00 23.44 102 ARG D C 1
ATOM 4216 O O . ARG D 2 122 ? -1.344 -35.770 18.925 1.00 24.16 102 ARG D O 1
ATOM 4224 N N . PRO D 2 123 ? -1.213 -36.118 21.130 1.00 27.65 103 PRO D N 1
ATOM 4225 C CA . PRO D 2 123 ? -1.745 -37.467 20.929 1.00 28.07 103 PRO D CA 1
ATOM 4226 C C . PRO D 2 123 ? -3.098 -37.468 20.294 1.00 27.67 103 PRO D C 1
ATOM 4227 O O . PRO D 2 123 ? -3.913 -36.547 20.510 1.00 25.63 103 PRO D O 1
ATOM 4231 N N . SER D 2 124 ? -3.343 -38.534 19.538 1.00 29.59 104 SER D N 1
ATOM 4232 C CA . SER D 2 124 ? -4.592 -38.740 18.891 1.00 29.20 104 SER D CA 1
ATOM 4233 C C . SER D 2 124 ? -4.926 -40.266 18.905 1.00 29.54 104 SER D C 1
ATOM 4234 O O . SER D 2 124 ? -4.090 -41.150 18.597 1.00 32.70 104 SER D O 1
ATOM 4237 N N . SER D 2 125 ? -6.125 -40.548 19.300 1.00 27.56 105 SER D N 1
ATOM 4238 C CA . SER D 2 125 ? -6.616 -41.878 19.320 1.00 36.60 105 SER D CA 1
ATOM 4239 C C . SER D 2 125 ? -7.536 -42.093 18.108 1.00 38.65 105 SER D C 1
ATOM 4240 O O . SER D 2 125 ? -7.989 -43.227 17.912 1.00 38.34 105 SER D O 1
ATOM 4243 N N . ALA D 2 126 ? -7.815 -41.019 17.315 1.00 36.98 106 ALA D N 1
ATOM 4244 C CA . ALA D 2 126 ? -8.753 -41.091 16.191 1.00 37.34 106 ALA D CA 1
ATOM 4245 C C . ALA D 2 126 ? -8.128 -41.942 15.064 1.00 37.57 106 ALA D C 1
ATOM 4246 O O . ALA D 2 126 ? -7.005 -41.669 14.617 1.00 33.85 106 ALA D O 1
ATOM 4248 N N . PRO D 2 127 ? -8.874 -42.950 14.607 1.00 38.54 107 PRO D N 1
ATOM 4249 C CA . PRO D 2 127 ? -8.410 -43.948 13.609 1.00 37.68 107 PRO D CA 1
ATOM 4250 C C . PRO D 2 127 ? -7.897 -43.324 12.313 1.00 35.69 107 PRO D C 1
ATOM 4251 O O . PRO D 2 127 ? -6.842 -43.709 11.751 1.00 35.84 107 PRO D O 1
ATOM 4255 N N . ASP D 2 128 ? -8.604 -42.315 11.845 1.00 31.19 108 ASP D N 1
ATOM 4256 C CA . ASP D 2 128 ? -8.201 -41.710 10.613 1.00 31.38 108 ASP D CA 1
ATOM 4257 C C . ASP D 2 128 ? -7.289 -40.498 10.798 1.00 29.55 108 ASP D C 1
ATOM 4258 O O . ASP D 2 128 ? -7.111 -39.776 9.887 1.00 28.13 108 ASP D O 1
ATOM 4263 N N . TRP D 2 129 ? -6.821 -40.230 12.003 1.00 26.00 109 TRP D N 1
ATOM 4264 C CA . TRP D 2 129 ? -5.846 -39.147 12.191 1.00 27.39 109 TRP D CA 1
ATOM 4265 C C . TRP D 2 129 ? -4.751 -39.803 13.018 1.00 26.50 109 TRP D C 1
ATOM 4266 O O . TRP D 2 129 ? -4.663 -39.639 14.211 1.00 27.13 109 TRP D O 1
ATOM 4277 N N . PRO D 2 130 ? -3.904 -40.604 12.364 1.00 28.11 110 PRO D N 1
ATOM 4278 C CA . PRO D 2 130 ? -2.834 -41.243 13.110 1.00 29.15 110 PRO D CA 1
ATOM 4279 C C . PRO D 2 130 ? -1.599 -40.356 13.378 1.00 28.55 110 PRO D C 1
ATOM 4280 O O . PRO D 2 130 ? -0.686 -40.810 14.031 1.00 29.75 110 PRO D O 1
ATOM 4284 N N . TYR D 2 131 ? -1.577 -39.147 12.883 1.00 23.97 111 TYR D N 1
ATOM 4285 C CA . TYR D 2 131 ? -0.384 -38.282 12.973 1.00 24.39 111 TYR D CA 1
ATOM 4286 C C . TYR D 2 131 ? -0.353 -37.511 14.292 1.00 25.94 111 TYR D C 1
ATOM 4287 O O . TYR D 2 131 ? -1.380 -36.877 14.658 1.00 27.33 111 TYR D O 1
ATOM 4296 N N . GLU D 2 132 ? 0.789 -37.538 15.002 1.00 23.93 112 GLU D N 1
ATOM 4297 C CA . GLU D 2 132 ? 0.868 -36.926 16.296 1.00 24.95 112 GLU D CA 1
ATOM 4298 C C . GLU D 2 132 ? 1.969 -35.920 16.532 1.00 24.45 112 GLU D C 1
ATOM 4299 O O . GLU D 2 132 ? 1.946 -35.243 17.536 1.00 21.88 112 GLU D O 1
ATOM 4305 N N . MET D 2 133 ? 2.954 -35.849 15.640 1.00 23.17 113 MET D N 1
ATOM 4306 C CA . MET D 2 133 ? 4.032 -34.961 15.829 1.00 22.79 113 MET D CA 1
ATOM 4307 C C . MET D 2 133 ? 3.939 -33.861 14.737 1.00 23.41 113 MET D C 1
ATOM 4308 O O . MET D 2 133 ? 3.909 -34.150 13.560 1.00 23.81 113 MET D O 1
ATOM 4313 N N . TYR D 2 134 ? 3.927 -32.607 15.150 1.00 24.24 114 TYR D N 1
ATOM 4314 C CA . TYR D 2 134 ? 3.612 -31.475 14.258 1.00 23.13 114 TYR D CA 1
ATOM 4315 C C . TYR D 2 134 ? 4.839 -30.595 14.129 1.00 24.00 114 TYR D C 1
ATOM 4316 O O . TYR D 2 134 ? 5.309 -30.126 15.130 1.00 25.36 114 TYR D O 1
ATOM 4325 N N . THR D 2 135 ? 5.381 -30.448 12.921 1.00 25.49 115 THR D N 1
ATOM 4326 C CA . THR D 2 135 ? 6.605 -29.653 12.663 1.00 26.56 115 THR D CA 1
ATOM 4327 C C . THR D 2 135 ? 6.129 -28.430 11.934 1.00 27.87 115 THR D C 1
ATOM 4328 O O . THR D 2 135 ? 5.541 -28.544 10.883 1.00 28.12 115 THR D O 1
ATOM 4332 N N . MET D 2 136 ? 6.297 -27.269 12.528 1.00 28.89 116 MET D N 1
ATOM 4333 C CA . MET D 2 136 ? 6.003 -26.010 11.850 1.00 33.33 116 MET D CA 1
ATOM 4334 C C . MET D 2 136 ? 7.217 -25.651 11.023 1.00 30.58 116 MET D C 1
ATOM 4335 O O . MET D 2 136 ? 8.306 -25.286 11.555 1.00 28.11 116 MET D O 1
ATOM 4340 N N . ILE D 2 137 ? 7.056 -25.799 9.713 1.00 31.90 117 ILE D N 1
ATOM 4341 C CA . ILE D 2 137 ? 8.168 -25.659 8.801 1.00 32.15 117 ILE D CA 1
ATOM 4342 C C . ILE D 2 137 ? 8.048 -24.297 8.140 1.00 36.58 117 ILE D C 1
ATOM 4343 O O . ILE D 2 137 ? 6.913 -23.830 7.903 1.00 34.82 117 ILE D O 1
ATOM 4348 N N . HIS D 2 138 ? 9.202 -23.673 7.839 1.00 35.34 118 HIS D N 1
ATOM 4349 C CA . HIS D 2 138 ? 9.232 -22.345 7.223 1.00 37.53 118 HIS D CA 1
ATOM 4350 C C . HIS D 2 138 ? 10.129 -22.324 6.061 1.00 37.12 118 HIS D C 1
ATOM 4351 O O . HIS D 2 138 ? 11.157 -23.053 5.994 1.00 32.67 118 HIS D O 1
ATOM 4358 N N . GLY D 2 139 ? 9.788 -21.427 5.133 1.00 36.16 119 GLY D N 1
ATOM 4359 C CA . GLY D 2 139 ? 10.569 -21.329 3.907 1.00 37.19 119 GLY D CA 1
ATOM 4360 C C . GLY D 2 139 ? 10.228 -20.140 3.027 1.00 36.80 119 GLY D C 1
ATOM 4361 O O . GLY D 2 139 ? 9.220 -19.459 3.265 1.00 34.17 119 GLY D O 1
ATOM 4362 N N . ARG D 2 140 ? 11.086 -19.906 2.024 1.00 39.88 120 ARG D N 1
ATOM 4363 C CA . ARG D 2 140 ? 10.867 -18.860 0.983 1.00 45.77 120 ARG D CA 1
ATOM 4364 C C . ARG D 2 140 ? 10.012 -19.381 -0.159 1.00 50.82 120 ARG D C 1
ATOM 4365 O O . ARG D 2 140 ? 9.707 -18.616 -1.057 1.00 49.14 120 ARG D O 1
ATOM 4373 N N . SER D 2 141 ? 9.748 -20.695 -0.198 1.00 46.53 121 SER D N 1
ATOM 4374 C CA . SER D 2 141 ? 9.111 -21.316 -1.341 1.00 46.70 121 SER D CA 1
ATOM 4375 C C . SER D 2 141 ? 8.562 -22.649 -0.880 1.00 50.98 121 SER D C 1
ATOM 4376 O O . SER D 2 141 ? 9.000 -23.169 0.150 1.00 39.69 121 SER D O 1
ATOM 4379 N N . GLU D 2 142 ? 7.643 -23.213 -1.661 1.00 50.88 122 GLU D N 1
ATOM 4380 C CA . GLU D 2 142 ? 7.014 -24.478 -1.287 1.00 55.30 122 GLU D CA 1
ATOM 4381 C C . GLU D 2 142 ? 8.037 -25.589 -1.485 1.00 49.29 122 GLU D C 1
ATOM 4382 O O . GLU D 2 142 ? 8.225 -26.444 -0.629 1.00 47.06 122 GLU D O 1
ATOM 4388 N N . ALA D 2 143 ? 8.713 -25.540 -2.610 1.00 46.22 123 ALA D N 1
ATOM 4389 C CA . ALA D 2 143 ? 9.830 -26.395 -2.820 1.00 46.90 123 ALA D CA 1
ATOM 4390 C C . ALA D 2 143 ? 10.754 -26.372 -1.593 1.00 44.98 123 ALA D C 1
ATOM 4391 O O . ALA D 2 143 ? 11.208 -27.429 -1.168 1.00 44.36 123 ALA D O 1
ATOM 4393 N N . GLU D 2 144 ? 11.024 -25.189 -1.047 1.00 42.17 124 GLU D N 1
ATOM 4394 C CA . GLU D 2 144 ? 11.966 -25.071 0.092 1.00 42.16 124 GLU D CA 1
ATOM 4395 C C . GLU D 2 144 ? 11.375 -25.768 1.380 1.00 38.68 124 GLU D C 1
ATOM 4396 O O . GLU D 2 144 ? 12.038 -26.568 2.047 1.00 39.13 124 GLU D O 1
ATOM 4402 N N . CYS D 2 145 ? 10.107 -25.514 1.637 1.00 34.95 125 CYS D N 1
ATOM 4403 C CA . CYS D 2 145 ? 9.380 -26.166 2.750 1.00 35.30 125 CYS D CA 1
ATOM 4404 C C . CYS D 2 145 ? 9.365 -27.665 2.536 1.00 34.78 125 CYS D C 1
ATOM 4405 O O . CYS D 2 145 ? 9.541 -28.430 3.495 1.00 29.70 125 CYS D O 1
ATOM 4408 N N . LEU D 2 146 ? 9.206 -28.133 1.286 1.00 38.02 126 LEU D N 1
ATOM 4409 C CA . LEU D 2 146 ? 9.251 -29.582 1.037 1.00 38.47 126 LEU D CA 1
ATOM 4410 C C . LEU D 2 146 ? 10.636 -30.197 1.154 1.00 36.99 126 LEU D C 1
ATOM 4411 O O . LEU D 2 146 ? 10.772 -31.403 1.440 1.00 33.32 126 LEU D O 1
ATOM 4416 N N . GLY D 2 147 ? 11.667 -29.406 0.874 1.00 35.79 127 GLY D N 1
ATOM 4417 C CA . GLY D 2 147 ? 13.014 -29.877 1.080 1.00 36.13 127 GLY D CA 1
ATOM 4418 C C . GLY D 2 147 ? 13.276 -30.159 2.557 1.00 35.33 127 GLY D C 1
ATOM 4419 O O . GLY D 2 147 ? 14.043 -31.055 2.867 1.00 33.86 127 GLY D O 1
ATOM 4420 N N . VAL D 2 148 ? 12.711 -29.322 3.437 1.00 34.50 128 VAL D N 1
ATOM 4421 C CA . VAL D 2 148 ? 12.787 -29.533 4.885 1.00 31.97 128 VAL D CA 1
ATOM 4422 C C . VAL D 2 148 ? 12.096 -30.851 5.262 1.00 31.64 128 VAL D C 1
ATOM 4423 O O . VAL D 2 148 ? 12.627 -31.603 6.067 1.00 30.62 128 VAL D O 1
ATOM 4427 N N . VAL D 2 149 ? 10.953 -31.162 4.623 1.00 28.61 129 VAL D N 1
ATOM 4428 C CA . VAL D 2 149 ? 10.280 -32.432 4.888 1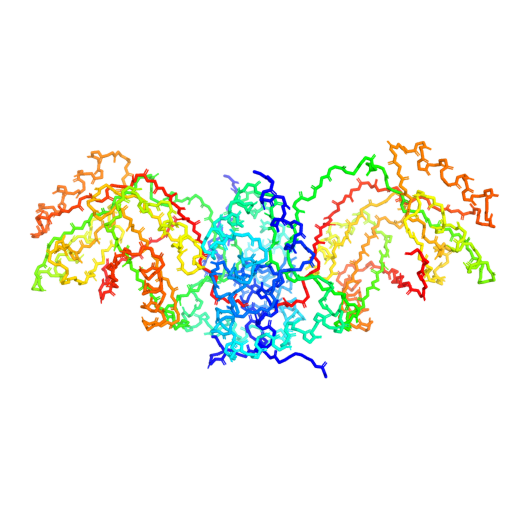.00 30.25 129 VAL D CA 1
ATOM 4429 C C . VAL D 2 149 ? 11.208 -33.620 4.568 1.00 31.16 129 VAL D C 1
ATOM 4430 O O . VAL D 2 149 ? 11.286 -34.613 5.298 1.00 28.28 129 VAL D O 1
ATOM 4434 N N . GLU D 2 150 ? 11.972 -33.469 3.495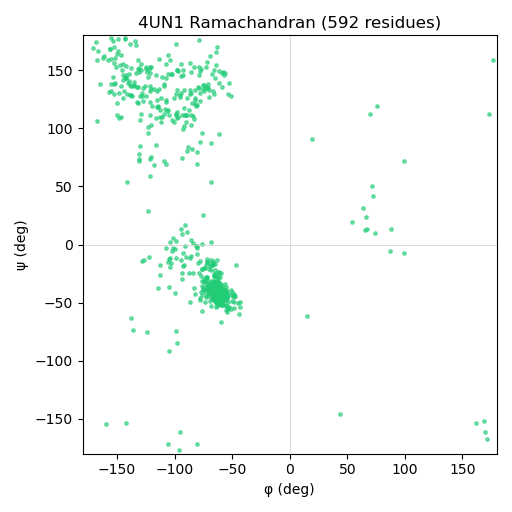 1.00 32.93 130 GLU D N 1
ATOM 4435 C CA . GLU D 2 150 ? 12.932 -34.469 3.098 1.00 34.13 130 GLU D CA 1
ATOM 4436 C C . GLU D 2 150 ? 14.104 -34.481 4.045 1.00 32.18 130 GLU D C 1
ATOM 4437 O O . GLU D 2 150 ? 14.608 -35.539 4.310 1.00 34.62 130 GLU D O 1
ATOM 4443 N N . ASP D 2 151 ? 14.550 -33.311 4.520 1.00 32.87 131 ASP D N 1
ATOM 4444 C CA . ASP D 2 151 ? 15.629 -33.254 5.527 1.00 35.20 131 ASP D CA 1
ATOM 4445 C C . ASP D 2 151 ? 15.206 -34.031 6.811 1.00 33.68 131 ASP D C 1
ATOM 4446 O O . ASP D 2 151 ? 15.968 -34.822 7.437 1.00 33.01 131 ASP D O 1
ATOM 4451 N N . VAL D 2 152 ? 13.962 -33.784 7.222 1.00 33.26 132 VAL D N 1
ATOM 4452 C CA . VAL D 2 152 ? 13.416 -34.511 8.376 1.00 29.83 132 VAL D CA 1
ATOM 4453 C C . VAL D 2 152 ? 13.435 -35.998 8.162 1.00 31.29 132 VAL D C 1
ATOM 4454 O O . VAL D 2 152 ? 13.840 -36.786 9.096 1.00 31.39 132 VAL D O 1
ATOM 4458 N N . LYS D 2 153 ? 12.977 -36.447 6.998 1.00 31.95 133 LYS D N 1
ATOM 4459 C CA . LYS D 2 153 ? 12.994 -37.907 6.735 1.00 33.73 133 LYS D CA 1
ATOM 4460 C C . LYS D 2 153 ? 14.417 -38.534 6.761 1.00 35.14 133 LYS D C 1
ATOM 4461 O O . LYS D 2 153 ? 14.579 -39.707 7.079 1.00 38.24 133 LYS D O 1
ATOM 4467 N N . ARG D 2 154 ? 15.438 -37.762 6.439 1.00 37.98 134 ARG D N 1
ATOM 4468 C CA . ARG D 2 154 ? 16.795 -38.341 6.399 1.00 43.14 134 ARG D CA 1
ATOM 4469 C C . ARG D 2 154 ? 17.512 -38.192 7.729 1.00 41.45 134 ARG D C 1
ATOM 4470 O O . ARG D 2 154 ? 18.418 -38.961 8.003 1.00 48.00 134 ARG D O 1
ATOM 4478 N N . THR D 2 155 ? 17.037 -37.302 8.593 1.00 39.19 135 THR D N 1
ATOM 4479 C CA . THR D 2 155 ? 17.682 -37.049 9.911 1.00 38.13 135 THR D CA 1
ATOM 4480 C C . THR D 2 155 ? 16.908 -37.586 11.117 1.00 36.01 135 THR D C 1
ATOM 4481 O O . THR D 2 155 ? 17.325 -37.348 12.251 1.00 35.40 135 THR D O 1
ATOM 4485 N N . THR D 2 156 ? 15.722 -38.161 10.892 1.00 33.05 136 THR D N 1
ATOM 4486 C CA . THR D 2 156 ? 14.945 -38.751 11.999 1.00 33.16 136 THR D CA 1
ATOM 4487 C C . THR D 2 156 ? 14.263 -39.995 11.516 1.00 31.25 136 THR D C 1
ATOM 4488 O O . THR D 2 156 ? 14.348 -40.312 10.336 1.00 32.07 136 THR D O 1
ATOM 4492 N N . SER D 2 157 ? 13.551 -40.681 12.425 1.00 32.87 137 SER D N 1
ATOM 4493 C CA . SER D 2 157 ? 12.749 -41.872 12.089 1.00 32.92 137 SER D CA 1
ATOM 4494 C C . SER D 2 157 ? 11.426 -41.452 11.427 1.00 31.92 137 SER D C 1
ATOM 4495 O O . SER D 2 157 ? 10.733 -42.278 10.834 1.00 33.52 137 SER D O 1
ATOM 4498 N N . LEU D 2 158 ? 11.061 -40.182 11.503 1.00 28.74 138 LEU D N 1
ATOM 4499 C CA . LEU D 2 158 ? 9.793 -39.762 10.919 1.00 31.01 138 LEU D CA 1
ATOM 4500 C C . LEU D 2 158 ? 9.731 -40.057 9.409 1.00 29.15 138 LEU D C 1
ATOM 4501 O O . LEU D 2 158 ? 10.716 -39.825 8.694 1.00 30.49 138 LEU D O 1
ATOM 4506 N N . LYS D 2 159 ? 8.610 -40.602 8.924 1.00 29.26 139 LYS D N 1
ATOM 4507 C CA . LYS D 2 159 ? 8.457 -40.860 7.514 1.00 32.47 139 LYS D CA 1
ATOM 4508 C C . LYS D 2 159 ? 7.066 -40.479 7.023 1.00 30.84 139 LYS D C 1
ATOM 4509 O O . LYS D 2 159 ? 6.929 -39.615 6.166 1.00 32.07 139 LYS D O 1
ATOM 4515 N N . GLU D 2 160 ? 6.048 -41.139 7.525 1.00 32.16 140 GLU D N 1
ATOM 4516 C CA . GLU D 2 160 ? 4.690 -40.959 6.997 1.00 33.12 140 GLU D CA 1
ATOM 4517 C C . GLU D 2 160 ? 4.145 -39.673 7.592 1.00 30.47 140 GLU D C 1
ATOM 4518 O O . GLU D 2 160 ? 4.349 -39.408 8.777 1.00 26.75 140 GLU D O 1
ATOM 4524 N N . HIS D 2 161 ? 3.517 -38.859 6.745 1.00 28.41 141 HIS D N 1
ATOM 4525 C CA . HIS D 2 161 ? 3.053 -37.538 7.167 1.00 26.89 141 HIS D CA 1
ATOM 4526 C C . HIS D 2 161 ? 1.943 -37.070 6.315 1.00 29.35 141 HIS D C 1
ATOM 4527 O O . HIS D 2 161 ? 1.655 -37.674 5.278 1.00 27.65 141 HIS D O 1
ATOM 4534 N N . ALA D 2 162 ? 1.313 -35.997 6.783 1.00 29.72 142 ALA D N 1
ATOM 4535 C CA . ALA D 2 162 ? 0.306 -35.285 6.039 1.00 28.63 142 ALA D CA 1
ATOM 4536 C C . ALA D 2 162 ? 0.761 -33.853 6.054 1.00 29.76 142 ALA D C 1
ATOM 4537 O O . ALA D 2 162 ? 1.119 -33.298 7.123 1.00 27.45 142 ALA D O 1
ATOM 4539 N N . ILE D 2 163 ? 0.698 -33.223 4.877 1.00 30.56 143 ILE D N 1
ATOM 4540 C CA . ILE D 2 163 ? 0.983 -31.795 4.769 1.00 32.61 143 ILE D CA 1
ATOM 4541 C C . ILE D 2 163 ? -0.370 -31.098 4.844 1.00 31.88 143 ILE D C 1
ATOM 4542 O O . ILE D 2 163 ? -1.250 -31.352 4.100 1.00 37.40 143 ILE D O 1
ATOM 4547 N N . LEU D 2 164 ? -0.554 -30.170 5.682 1.00 34.27 144 LEU D N 1
ATOM 4548 C CA . LEU D 2 164 ? -1.950 -29.756 5.823 1.00 34.62 144 LEU D CA 1
ATOM 4549 C C . LEU D 2 164 ? -1.942 -28.375 5.163 1.00 31.53 144 LEU D C 1
ATOM 4550 O O . LEU D 2 164 ? -1.970 -27.407 5.815 1.00 30.63 144 LEU D O 1
ATOM 4555 N N . ARG D 2 165 ? -1.818 -28.371 3.848 1.00 33.29 145 ARG D N 1
ATOM 4556 C CA . ARG D 2 165 ? -1.641 -27.142 3.070 1.00 37.10 145 ARG D CA 1
ATOM 4557 C C . ARG D 2 165 ? -2.767 -26.169 3.422 1.00 34.52 145 ARG D C 1
ATOM 4558 O O . ARG D 2 165 ? -3.953 -26.550 3.432 1.00 35.40 145 ARG D O 1
ATOM 4566 N N . SER D 2 166 ? -2.401 -24.940 3.738 1.00 31.61 146 SER D N 1
ATOM 4567 C CA . SER D 2 166 ? -3.347 -23.900 4.053 1.00 34.35 146 SER D CA 1
ATOM 4568 C C . SER D 2 166 ? -4.061 -23.442 2.763 1.00 37.11 146 SER D C 1
ATOM 4569 O O . SER D 2 166 ? -3.451 -23.335 1.714 1.00 38.07 146 SER D O 1
ATOM 4572 N N . LEU D 2 167 ? -5.382 -23.292 2.810 1.00 36.84 147 LEU D N 1
ATOM 4573 C CA . LEU D 2 167 ? -6.139 -22.833 1.693 1.00 34.02 147 LEU D CA 1
ATOM 4574 C C . LEU D 2 167 ? -6.751 -21.497 1.978 1.00 35.94 147 LEU D C 1
ATOM 4575 O O . LEU D 2 167 ? -6.858 -20.680 1.114 1.00 33.55 147 LEU D O 1
ATOM 4580 N N . LYS D 2 168 ? -7.195 -21.271 3.193 1.00 36.27 148 LYS D N 1
ATOM 4581 C CA . LYS D 2 168 ? -7.789 -19.979 3.523 1.00 38.35 148 LYS D CA 1
ATOM 4582 C C . LYS D 2 168 ? -7.670 -19.717 4.997 1.00 37.49 148 LYS D C 1
ATOM 4583 O O . LYS D 2 168 ? -8.003 -20.579 5.823 1.00 35.97 148 LYS D O 1
ATOM 4589 N N . GLU D 2 169 ? -7.217 -18.514 5.339 1.00 37.80 149 GLU D N 1
ATOM 4590 C CA . GLU D 2 169 ? -7.158 -18.077 6.695 1.00 36.63 149 GLU D CA 1
ATOM 4591 C C . GLU D 2 169 ? -8.544 -17.497 7.032 1.00 38.79 149 GLU D C 1
ATOM 4592 O O . GLU D 2 169 ? -8.979 -16.456 6.490 1.00 37.81 149 GLU D O 1
ATOM 4598 N N . LEU D 2 170 ? -9.278 -18.165 7.897 1.00 31.20 150 LEU D N 1
ATOM 4599 C CA . LEU D 2 170 ? -10.659 -17.734 8.195 1.00 33.32 150 LEU D CA 1
ATOM 4600 C C . LEU D 2 170 ? -10.726 -16.817 9.404 1.00 32.18 150 LEU D C 1
ATOM 4601 O O . LEU D 2 170 ? -11.717 -16.154 9.585 1.00 31.20 150 LEU D O 1
ATOM 4606 N N . LYS D 2 171 ? -9.753 -16.905 10.305 1.00 29.56 151 LYS D N 1
ATOM 4607 C CA . LYS D 2 171 ? -9.775 -15.999 11.428 1.00 34.24 151 LYS D CA 1
ATOM 4608 C C . LYS D 2 171 ? -8.379 -15.889 11.884 1.00 32.33 151 LYS D C 1
ATOM 4609 O O . LYS D 2 171 ? -7.617 -16.901 11.933 1.00 32.84 151 LYS D O 1
ATOM 4615 N N . LYS D 2 172 ? -7.992 -14.673 12.210 1.00 33.01 152 LYS D N 1
ATOM 4616 C CA . LYS D 2 172 ? -6.719 -14.508 12.826 1.00 34.23 152 LYS D CA 1
ATOM 4617 C C . LYS D 2 172 ? -6.704 -13.338 13.801 1.00 37.09 152 LYS D C 1
ATOM 4618 O O . LYS D 2 172 ? -6.692 -12.216 13.383 1.00 36.02 152 LYS D O 1
ATOM 4624 N N . THR D 2 173 ? -6.649 -13.604 15.089 1.00 35.10 153 THR D N 1
ATOM 4625 C CA . THR D 2 173 ? -6.744 -12.534 16.067 1.00 39.21 153 THR D CA 1
ATOM 4626 C C . THR D 2 173 ? -5.749 -12.808 17.153 1.00 40.02 153 THR D C 1
ATOM 4627 O O . THR D 2 173 ? -5.124 -13.885 17.230 1.00 41.03 153 THR D O 1
ATOM 4631 N N . SER D 2 174 ? -5.633 -11.830 18.023 1.00 36.47 154 SER D N 1
ATOM 4632 C CA . SER D 2 174 ? -4.929 -11.979 19.292 1.00 39.10 154 SER D CA 1
ATOM 4633 C C . SER D 2 174 ? -5.896 -12.391 20.406 1.00 36.74 154 SER D C 1
ATOM 4634 O O . SER D 2 174 ? -7.036 -11.953 20.395 1.00 41.26 154 SER D O 1
ATOM 4637 N N . MET D 2 175 ? -5.454 -13.203 21.376 1.00 33.96 155 MET D N 1
ATOM 4638 C CA . MET D 2 175 ? -6.274 -13.613 22.478 1.00 34.58 155 MET D CA 1
ATOM 4639 C C . MET D 2 175 ? -6.520 -12.398 23.398 1.00 34.78 155 MET D C 1
ATOM 4640 O O . MET D 2 175 ? -5.584 -11.662 23.706 1.00 32.70 155 MET D O 1
ATOM 4645 N N . THR D 2 176 ? -7.761 -12.184 23.801 1.00 33.64 156 THR D N 1
ATOM 4646 C CA . THR D 2 176 ? -8.015 -11.164 24.863 1.00 33.53 156 THR D CA 1
ATOM 4647 C C . THR D 2 176 ? -8.243 -11.870 26.154 1.00 32.04 156 THR D C 1
ATOM 4648 O O . THR D 2 176 ? -9.283 -12.466 26.373 1.00 31.97 156 THR D O 1
ATOM 4652 N N . TYR D 2 177 ? -7.257 -11.788 27.026 1.00 29.24 157 TYR D N 1
ATOM 4653 C CA . TYR D 2 177 ? -7.295 -12.474 28.292 1.00 32.58 157 TYR D CA 1
ATOM 4654 C C . TYR D 2 177 ? -8.279 -11.920 29.324 1.00 33.30 157 TYR D C 1
ATOM 4655 O O . TYR D 2 177 ? -8.838 -12.688 30.098 1.00 34.98 157 TYR D O 1
ATOM 4664 N N . PHE D 2 178 ? -8.510 -10.610 29.300 1.00 31.17 158 PHE D N 1
ATOM 4665 C CA . PHE D 2 178 ? -9.368 -9.935 30.299 1.00 32.04 158 PHE D CA 1
ATOM 4666 C C . PHE D 2 178 ? -10.552 -9.383 29.545 1.00 33.19 158 PHE D C 1
ATOM 4667 O O . PHE D 2 178 ? -10.416 -8.479 28.731 1.00 38.43 158 PHE D O 1
ATOM 4675 N N . THR D 2 179 ? -11.693 -10.012 29.774 1.00 36.53 159 THR D N 1
ATOM 4676 C CA . THR D 2 179 ? -12.887 -9.853 28.967 1.00 42.10 159 THR D CA 1
ATOM 4677 C C . THR D 2 179 ? -13.807 -8.719 29.370 1.00 47.10 159 THR D C 1
ATOM 4678 O O . THR D 2 179 ? -14.122 -8.641 30.535 1.00 48.50 159 THR D O 1
#

Organism: Desulfovibrio desulfuricans (strain ATCC 27774 / DSM 6949 / MB) (NCBI:txid525146)

Sequence (600 aa):
DMDSMDRQLLDIIQTGFPLSPRPYAELGQRLGLDEQEVLDRVRGLKARKIIRRLGANFQSAKLGFVSTLCAAKVPQDKMDAFVAEVNAKPGVTHNYLREHDYNIWFTLISPSREETQAILDGITQATGVPILNLPATKLFKIRVDMSHQFSPEEQAVLRIVQANLPDSLTPYADLAEQAGMTEAQVLELLGRLKASGAIRRFGASIKHQKTGWTHNAMVAWKVTPDQVDDCGRKAAEHSHISHVYYRPSSAPDWPYEMYTMIHGRSEAECLGVVEDVKRTTSLKEHAILRSLKELKKTSMTYFTDSMDRQLLDIIQTGFPLSPRPYAELGQRLGLDEQEVLDRVRGLKARKIIRRLGANFQSAKLGFVSTLCAAKVPQDKMDAFVAEVNAKPGVTHNYLREHDYNIWFTLISPSREETQAILDGITQATGVPILNLPATKLFKHQFSPEEQAVLRIVQANLPDSLTPYADLAEQAGMTEAQVLELLGRLKASGAIRRFGASIKHQKTGWTHNAMVAWKVTPDQVDDCGRKAAEHSHISHVYYRPSSAPDWPYEMYTMIHGRSEAECLGVVEDVKRTTSLKEHAILRSLKELKKTSMTYFT